Protein AF-A0A7V6LGY8-F1 (afdb_monomer)

Foldseek 3Di:
DDADADDADPDADEDEDFAEEDEYEFAHEYEYAFEYQYEYEYAAHYEYEFFFAQDDDADDPQWPAWWFQQAPQQFDWDADLNFTFGAWGHGHPDHLVRADFFGKTWGWADLATWTFDFQAFARADTGTKTWQDDDPRDQFDQFHGHKTWIFGAHPVGSVCRNVGDFDKDWFQKKKWKKQQLQAKEEQWAQDQPHNFQQDDDDRHHQQAQRGDRHDPQFQVWFKDKLLHTDRSNRGGHDSGIIMIMTGGPGITITTMGTHSRPRRRDDDRIMMIGIMITGNDGDDSVSNNSVSQVCCCNRNRDHDPSHHAQQSYEYAYAEEYEYQDQSSDHHYDPRHNHAYEHEHQEDEWEAEQVDPQRTPDAEDAAAHEYEYDLEHEYEYEYPDEDDFDKHFRYFHAYPCQNRHYDYHYHPHDPQKDWDWDDDRGHIIIGIDDRDDDDDDD

Solvent-accessible surface area (backbone atoms only — not comparable to full-atom values): 22679 Å² total; per-residue (Å²): 120,61,81,60,83,39,66,91,49,101,59,56,41,80,46,79,43,67,34,64,77,57,53,38,57,32,66,20,26,34,30,47,29,20,24,36,37,30,43,35,37,27,34,68,84,6,32,42,37,48,27,46,61,83,78,79,89,74,82,66,82,51,53,72,42,42,34,37,61,69,43,82,67,25,61,42,68,49,78,54,93,93,38,44,28,36,42,35,40,36,34,68,93,42,36,86,90,69,64,47,71,69,40,68,32,32,35,25,53,81,92,16,36,26,28,64,40,79,44,61,45,78,36,12,59,72,40,37,29,42,29,37,45,74,58,95,84,58,80,60,48,82,76,36,14,18,29,35,30,28,30,52,40,37,90,77,36,78,79,46,42,77,83,46,69,78,41,67,43,65,31,14,22,41,38,34,31,35,35,24,64,38,20,23,41,44,51,53,18,29,44,84,91,38,28,55,40,44,10,57,64,64,95,38,57,14,67,38,29,31,42,35,77,33,29,71,36,50,74,69,23,54,31,26,51,70,87,36,83,50,61,36,71,70,38,37,50,87,42,43,55,42,35,44,35,39,37,37,73,44,80,36,46,44,15,31,37,56,39,53,74,62,17,58,78,65,72,80,42,35,52,30,34,46,39,38,39,34,18,54,37,79,68,52,72,68,58,50,47,55,50,43,41,49,48,30,28,64,56,33,16,47,40,49,93,78,18,14,46,32,59,64,14,38,36,34,40,44,16,36,38,35,25,52,45,76,86,32,41,43,40,74,39,93,78,42,68,27,38,38,35,37,68,42,48,64,46,76,37,46,33,34,65,90,44,99,58,32,52,74,61,58,43,78,39,88,78,38,34,37,33,60,40,69,49,34,40,38,38,40,39,30,78,45,73,73,67,65,46,77,43,70,47,32,34,12,30,44,70,50,84,76,46,43,78,44,85,45,77,42,62,74,50,93,68,59,48,76,46,81,47,80,48,68,64,21,33,30,43,37,34,46,71,68,70,85,86,80,84,81,132

Sequence (441 aa):
QYQGVAAVTEHPAKAFLYGSTGNVEIDGHIQLSGTYSGAITVNAGGTLVVTPTYAPVIPAEGRVGWFDPDYPDTFRTATEDNAATIYGFWPRGSTEATMEVGDVFFYGVTSRRPFMHLGARGFGRTRTWIDFDHPAAHVPSGDDGNTLRFKVWPAGGIGDAYGGADVQKDVRTVVFVSDSFRGGGDPLRKAVMDGGDFGDRGKVSHTVSIWKNASGAVTKGTTRLNGRVVDGTVTGYTGAPEVLSLVTTNQVKLGLLGNFFNSQQTSGYGEMLGEILMYSTELTAAQVKTIEDYLLFKWVGIAPTGYGDFTDATVSGAGDVKAAAWDDLPQIAPTFTGRVFLTGDSLAFAFDPALETPVTNPIGAAGLAISLPDAVTVTVAFASKPNAGSYKLIDGTLVNANTLFTLSTTGMADGSTAKLRAAANGVWLDIIPSGTLILVQ

Secondary structure (DSSP, 8-state):
-B-------SSPEEEEEEESS-EEEESSEEEEEEEE-SEEEE-TT-EEEEPPP-------TTEEEEE-TTSTT-EEEEEETTEEEEEEEPPTT--GGG--TT-EEEEEBTTB--EEEEEE-TTSPEEEEEE-SPPTT----TT---EEEEEEPPTTGGGGGGTSPP--EEEEEEEEEEE-TT--S--EESBTTB-TTT----S--TTSBS-SS--HHHHTSEEEETTEEE-TTT-B--SSEEEEEEEEEEEEEE-EEE-TTTTSSS-----EEEEEEEESS---HHHHHHHHHHHIIIII--PPTT-EE-TT-EEEESSEEEESSGGGSPEEPTT--SEEEE--SEEEEEE-TTSSSSBSS-EEEEEEEEE--SEEEEEEEESSPPPSEEEEEEEEEES-TTPEEEEEEESPPTT-EEEEEEETTEEEEEEEP--------

pLDDT: mean 85.98, std 13.3, range [32.09, 98.62]

Radius of gyration: 26.41 Å; Cα contacts (8 Å, |Δi|>4): 1236; chains: 1; bounding box: 55×59×91 Å

Mean predicted aligned error: 8.44 Å

Nearest PDB structures (foldseek):
  3opz-assembly1_A  TM=4.246E-01  e=3.425E-03  Trypanosoma cruzi
  1wcs-assembly1_A  TM=3.764E-01  e=3.486E-02  Trypanosoma rangeli
  1n1y-assembly1_A  TM=3.585E-01  e=5.906E-02  Trypanosoma rangeli
  1z0h-assembly2_B  TM=3.176E-01  e=1.695E-01  Clostridium botulinum
  7z5s-assembly2_BBB  TM=2.770E-01  e=4.380E-01  Clostridium botulinum

Structure (mmCIF, N/CA/C/O backbone):
data_AF-A0A7V6LGY8-F1
#
_entry.id   AF-A0A7V6LGY8-F1
#
loop_
_atom_site.group_PDB
_atom_site.id
_atom_site.type_symbol
_atom_site.label_atom_id
_atom_site.label_alt_id
_atom_site.label_comp_id
_atom_site.label_asym_id
_atom_site.label_entity_id
_atom_site.label_seq_id
_atom_site.pdbx_PDB_ins_code
_atom_site.Cartn_x
_atom_site.Cartn_y
_atom_site.Cartn_z
_atom_site.occupancy
_atom_site.B_iso_or_equiv
_atom_site.auth_seq_id
_atom_site.auth_comp_id
_atom_site.auth_asym_id
_atom_site.auth_atom_id
_atom_site.pdbx_PDB_model_num
ATOM 1 N N . GLN A 1 1 ? -22.876 -14.448 -4.365 1.00 35.22 1 GLN A N 1
ATOM 2 C CA . GLN A 1 1 ? -23.086 -14.765 -2.939 1.00 35.22 1 GLN A CA 1
ATOM 3 C C . GLN A 1 1 ? -22.144 -15.896 -2.583 1.00 35.22 1 GLN A C 1
ATOM 5 O O . GLN A 1 1 ? -22.270 -16.967 -3.162 1.00 35.22 1 GLN A O 1
ATOM 10 N N . TYR A 1 2 ? -21.164 -15.649 -1.716 1.00 35.25 2 TYR A N 1
ATOM 11 C CA . TYR A 1 2 ? -20.393 -16.733 -1.112 1.00 35.25 2 TYR A CA 1
ATOM 12 C C . TYR A 1 2 ? -21.155 -17.161 0.146 1.00 35.25 2 TYR A C 1
ATOM 14 O O . TYR A 1 2 ? -21.220 -16.398 1.104 1.00 35.25 2 TYR A O 1
ATOM 22 N N . GLN A 1 3 ? -21.798 -18.329 0.115 1.00 32.09 3 GLN A N 1
ATOM 23 C CA . GLN A 1 3 ? -22.424 -18.934 1.294 1.00 32.09 3 GLN A CA 1
ATOM 24 C C . GLN A 1 3 ? -21.415 -19.895 1.923 1.00 32.09 3 GLN A C 1
ATOM 26 O O . GLN A 1 3 ? -21.353 -21.074 1.582 1.00 32.09 3 GLN A O 1
ATOM 31 N N . GLY A 1 4 ? -20.554 -19.364 2.787 1.00 39.44 4 GLY A N 1
ATOM 32 C CA . GLY A 1 4 ? -19.624 -20.170 3.567 1.00 39.44 4 GLY A CA 1
ATOM 33 C C . GLY A 1 4 ? -20.272 -20.587 4.879 1.00 39.44 4 GLY A C 1
ATOM 34 O O . GLY A 1 4 ? -20.185 -19.851 5.855 1.00 39.44 4 GLY A O 1
ATOM 35 N N . VAL A 1 5 ? -20.902 -21.762 4.928 1.00 36.09 5 VAL A N 1
ATOM 36 C CA . VAL A 1 5 ? -21.357 -22.343 6.200 1.00 36.09 5 VAL A CA 1
ATOM 37 C C . VAL A 1 5 ? -20.131 -22.911 6.917 1.00 36.09 5 VAL A C 1
ATOM 39 O O . VAL A 1 5 ? -19.691 -24.025 6.638 1.00 36.09 5 VAL A O 1
ATOM 42 N N . ALA A 1 6 ? -19.531 -22.123 7.808 1.00 43.44 6 ALA A N 1
ATOM 43 C CA . ALA A 1 6 ? -18.518 -22.628 8.725 1.00 43.44 6 ALA A CA 1
ATOM 44 C C . ALA A 1 6 ? -19.202 -23.439 9.832 1.00 43.44 6 ALA A C 1
ATOM 46 O O . ALA A 1 6 ? -20.138 -22.962 10.472 1.00 43.44 6 ALA A O 1
ATOM 47 N N . ALA A 1 7 ? -18.738 -24.671 10.044 1.00 36.22 7 ALA A N 1
ATOM 48 C CA . ALA A 1 7 ? -19.200 -25.526 11.130 1.00 36.22 7 ALA A CA 1
ATOM 49 C C . ALA A 1 7 ? -19.061 -24.819 12.491 1.00 36.22 7 ALA A C 1
ATOM 51 O O . ALA A 1 7 ? -18.116 -24.063 12.720 1.00 36.22 7 ALA A O 1
ATOM 52 N N . VAL A 1 8 ? -19.997 -25.091 13.402 1.00 43.84 8 VAL A N 1
ATOM 53 C CA . VAL A 1 8 ? -19.970 -24.607 14.789 1.00 43.84 8 VAL A CA 1
ATOM 54 C C . VAL A 1 8 ? -18.855 -25.346 15.541 1.00 43.84 8 VAL A C 1
ATOM 56 O O . VAL A 1 8 ? -19.084 -26.387 16.151 1.00 43.84 8 VAL A O 1
ATOM 59 N N . THR A 1 9 ? -17.618 -24.864 15.430 1.00 47.19 9 THR A N 1
ATOM 60 C CA . THR A 1 9 ? -16.441 -25.378 16.150 1.00 47.19 9 THR A CA 1
ATOM 61 C C . THR A 1 9 ? -15.903 -24.330 17.126 1.00 47.19 9 THR A C 1
ATOM 63 O O . THR A 1 9 ? -16.046 -23.137 16.876 1.00 47.19 9 THR A O 1
ATOM 66 N N . GLU A 1 10 ? -15.244 -24.751 18.217 1.00 48.16 10 GLU A N 1
ATOM 67 C CA . GLU A 1 10 ? -14.626 -23.834 19.205 1.00 48.16 10 GLU A CA 1
ATOM 68 C C . GLU A 1 10 ? -13.572 -22.893 18.594 1.00 48.16 10 GLU A C 1
ATOM 70 O O . GLU A 1 10 ? -13.326 -21.802 19.109 1.00 48.16 10 GLU A O 1
ATOM 75 N N . HIS A 1 11 ? -12.952 -23.299 17.483 1.00 53.97 11 HIS A N 1
ATOM 76 C CA . HIS A 1 11 ? -12.014 -22.477 16.727 1.00 53.97 11 HIS A CA 1
ATOM 77 C C . HIS A 1 11 ? -12.675 -21.928 15.460 1.00 53.97 11 HIS A C 1
ATOM 79 O O . HIS A 1 11 ? -13.377 -22.681 14.778 1.00 53.97 11 HIS A O 1
ATOM 85 N N . PRO A 1 12 ? -12.435 -20.650 15.109 1.00 58.81 12 PRO A N 1
ATOM 86 C CA . PRO A 1 12 ? -13.003 -20.072 13.904 1.00 58.81 12 PRO A CA 1
ATOM 87 C C . PRO A 1 12 ? -12.443 -20.764 12.656 1.00 58.81 12 PRO A C 1
ATOM 89 O O . PRO A 1 12 ? -11.231 -20.967 12.529 1.00 58.81 12 PRO A O 1
ATOM 92 N N . ALA A 1 13 ? -13.322 -21.095 11.711 1.00 69.19 13 ALA A N 1
ATOM 93 C CA . ALA A 1 13 ? -12.904 -21.525 10.385 1.00 69.19 13 ALA A CA 1
ATOM 94 C C . ALA A 1 13 ? -12.207 -20.359 9.670 1.00 69.19 13 ALA A C 1
ATOM 96 O O . ALA A 1 13 ? -12.644 -19.211 9.759 1.00 69.19 13 ALA A O 1
ATOM 97 N N . LYS A 1 14 ? -11.119 -20.642 8.950 1.00 67.75 14 LYS A N 1
ATOM 98 C CA . LYS A 1 14 ? -10.406 -19.623 8.171 1.00 67.75 14 LYS A CA 1
ATOM 99 C C . LYS A 1 14 ? -11.017 -19.519 6.781 1.00 67.75 14 LYS A C 1
ATOM 101 O O . LYS A 1 14 ? -11.112 -20.527 6.082 1.00 67.75 14 LYS A O 1
ATOM 106 N N . ALA A 1 15 ? -11.384 -18.309 6.377 1.00 68.38 15 ALA A N 1
ATOM 107 C CA . ALA A 1 15 ? -11.858 -18.015 5.033 1.00 68.38 15 ALA A CA 1
ATOM 108 C C . ALA A 1 15 ? -11.087 -16.828 4.448 1.00 68.38 15 ALA A C 1
ATOM 110 O O . ALA A 1 15 ? -10.777 -15.865 5.147 1.00 68.38 15 ALA A O 1
ATOM 111 N N . PHE A 1 16 ? -10.794 -16.904 3.152 1.00 69.06 16 PHE A N 1
ATOM 112 C CA . PHE A 1 16 ? -10.167 -15.820 2.405 1.00 69.06 16 PHE A CA 1
ATOM 113 C C . PHE A 1 16 ? -11.242 -15.114 1.588 1.00 69.06 16 PHE A C 1
ATOM 115 O O . PHE A 1 16 ? -11.963 -15.768 0.830 1.00 69.06 16 PHE A O 1
ATOM 122 N N . LEU A 1 17 ? -11.351 -13.796 1.743 1.00 73.31 17 LEU A N 1
ATOM 123 C CA . LEU A 1 17 ? -12.231 -12.970 0.927 1.00 73.31 17 LEU A CA 1
ATOM 124 C C . LEU A 1 17 ? -11.410 -11.991 0.101 1.00 73.31 17 LEU A C 1
ATOM 126 O O . LEU A 1 17 ? -10.453 -11.380 0.574 1.00 73.31 17 LEU A O 1
ATOM 130 N N . TYR A 1 18 ? -11.831 -11.860 -1.149 1.00 69.56 18 TYR A N 1
ATOM 131 C CA . TYR A 1 18 ? -11.181 -11.063 -2.169 1.00 69.56 18 TYR A CA 1
ATOM 132 C C . TYR A 1 18 ? -12.246 -10.323 -2.979 1.00 69.56 18 TYR A C 1
ATOM 134 O O . TYR A 1 18 ? -13.312 -10.879 -3.257 1.00 69.56 18 TYR A O 1
ATOM 142 N N . GLY A 1 19 ? -11.937 -9.099 -3.405 1.00 66.31 19 GLY A N 1
ATOM 143 C CA . GLY A 1 19 ? -12.783 -8.306 -4.297 1.00 66.31 19 GLY A CA 1
ATOM 144 C C . GLY A 1 19 ? -13.662 -7.266 -3.598 1.00 66.31 19 GLY A C 1
ATOM 145 O O . GLY A 1 19 ? -13.639 -7.103 -2.378 1.00 66.31 19 GLY A O 1
ATOM 146 N N . SER A 1 20 ? -14.416 -6.517 -4.408 1.00 62.59 20 SER A N 1
ATOM 147 C CA . SER A 1 20 ? -14.975 -5.223 -4.000 1.00 62.59 20 SER A CA 1
ATOM 148 C C . SER A 1 20 ? -16.503 -5.122 -3.953 1.00 62.59 20 SER A C 1
ATOM 150 O O . SER A 1 20 ? -17.032 -4.087 -3.557 1.00 62.59 20 SER A O 1
ATOM 152 N N . THR A 1 21 ? -17.238 -6.166 -4.351 1.00 67.50 21 THR A N 1
ATOM 153 C CA . THR A 1 21 ? -18.710 -6.149 -4.361 1.00 67.50 21 THR A CA 1
ATOM 154 C C . THR A 1 21 ? -19.274 -7.502 -3.935 1.00 67.50 21 THR A C 1
ATOM 156 O O . THR A 1 21 ? -18.824 -8.552 -4.391 1.00 67.50 21 THR A O 1
ATOM 159 N N . GLY A 1 22 ? -20.255 -7.497 -3.030 1.00 75.38 22 GLY A N 1
ATOM 160 C CA . GLY A 1 22 ? -20.907 -8.719 -2.571 1.00 75.38 22 GLY A CA 1
ATOM 161 C C . GLY A 1 22 ? -21.540 -8.601 -1.190 1.00 75.38 22 GLY A C 1
ATOM 162 O O . GLY A 1 22 ? -21.343 -7.618 -0.477 1.00 75.38 22 GLY A O 1
ATOM 163 N N . ASN A 1 23 ? -22.278 -9.655 -0.839 1.00 84.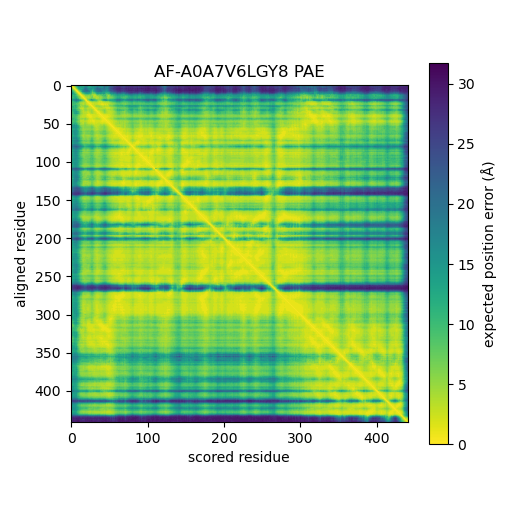00 23 ASN A N 1
ATOM 164 C CA . ASN A 1 23 ? -22.800 -9.897 0.500 1.00 84.00 23 ASN A CA 1
ATOM 165 C C . ASN A 1 23 ? -22.244 -11.238 0.989 1.00 84.00 23 ASN A C 1
ATOM 167 O O . ASN A 1 23 ? -22.305 -12.236 0.255 1.00 84.00 23 ASN A O 1
ATOM 171 N N . VAL A 1 24 ? -21.724 -11.244 2.213 1.00 85.31 24 VAL A N 1
ATOM 172 C CA . VAL A 1 24 ? -21.283 -12.440 2.937 1.00 85.31 24 VAL A CA 1
ATOM 173 C C . VAL A 1 24 ? -22.146 -12.587 4.179 1.00 85.31 24 VAL A C 1
ATOM 175 O O . VAL A 1 24 ? -22.262 -11.650 4.962 1.00 85.31 24 VAL A O 1
ATOM 178 N N . GLU A 1 25 ? -22.738 -13.761 4.360 1.00 85.94 25 GLU A N 1
ATOM 179 C CA . GLU A 1 25 ? -23.515 -14.106 5.552 1.00 85.94 25 GLU A CA 1
ATOM 180 C C . GLU A 1 25 ? -22.721 -15.102 6.400 1.00 85.94 25 GLU A C 1
ATOM 182 O O . GLU A 1 25 ? -22.137 -16.052 5.872 1.00 85.94 25 GLU A O 1
ATOM 187 N N . ILE A 1 26 ? -22.664 -14.850 7.708 1.00 85.75 26 ILE A N 1
ATOM 188 C CA . ILE A 1 26 ? -21.898 -15.630 8.680 1.00 85.75 26 ILE A CA 1
ATOM 189 C C . ILE A 1 26 ? -22.854 -16.159 9.749 1.00 85.75 26 ILE A C 1
ATOM 191 O O . ILE A 1 26 ? -23.327 -15.398 10.593 1.00 85.75 26 ILE A O 1
ATOM 195 N N . ASP A 1 27 ? -23.082 -17.473 9.734 1.00 81.19 27 ASP A N 1
ATOM 196 C CA . ASP A 1 27 ? -23.855 -18.196 10.759 1.00 81.19 27 ASP A CA 1
ATOM 197 C C . ASP A 1 27 ? -22.969 -18.856 11.831 1.00 81.19 27 ASP A C 1
ATOM 199 O O . ASP A 1 27 ? -23.435 -19.169 12.923 1.00 81.19 27 ASP A O 1
ATOM 203 N N . GLY A 1 28 ? -21.689 -19.086 11.519 1.00 82.12 28 GLY A N 1
ATOM 204 C CA . GLY A 1 28 ? -20.722 -19.760 12.391 1.00 82.12 28 GLY A CA 1
ATOM 205 C C . GLY A 1 28 ? -19.630 -18.831 12.924 1.00 82.12 28 GLY A C 1
ATOM 206 O O . GLY A 1 28 ? -19.764 -17.608 12.929 1.00 82.12 28 GLY A O 1
ATOM 207 N N . HIS A 1 29 ? -18.510 -19.415 13.350 1.00 83.56 29 HIS A N 1
ATOM 208 C CA . HIS A 1 29 ? -17.324 -18.667 13.774 1.00 83.56 29 HIS A CA 1
ATOM 209 C C . HIS A 1 29 ? -16.304 -18.635 12.630 1.00 83.56 29 HIS A C 1
ATOM 211 O O . HIS A 1 29 ? -15.796 -19.680 12.221 1.00 83.56 29 HIS A O 1
ATOM 217 N N . ILE A 1 30 ? -16.003 -17.447 12.102 1.00 83.12 30 ILE A N 1
ATOM 218 C CA . ILE A 1 30 ? -15.134 -17.266 10.932 1.00 83.12 30 ILE A CA 1
ATOM 219 C C . ILE A 1 30 ? -14.044 -16.243 11.230 1.00 83.12 30 ILE A C 1
ATOM 221 O O . ILE A 1 30 ? -14.317 -15.173 11.763 1.00 83.12 30 ILE A O 1
ATOM 225 N N . GLN A 1 31 ? -12.814 -16.558 10.831 1.00 82.94 31 GLN A N 1
ATOM 226 C CA . GLN A 1 31 ? -11.721 -15.601 10.724 1.00 82.94 31 GLN A CA 1
ATOM 227 C C . GLN A 1 31 ? -11.506 -15.257 9.251 1.00 82.94 31 GLN A C 1
ATOM 229 O O . GLN A 1 31 ? -11.242 -16.155 8.445 1.00 82.94 31 GLN A O 1
ATOM 234 N N . LEU A 1 32 ? -11.614 -13.973 8.913 1.00 76.88 32 LEU A N 1
ATOM 235 C CA . LEU A 1 32 ? -11.392 -13.487 7.553 1.00 76.88 32 LEU A CA 1
ATOM 236 C C . LEU A 1 32 ? -9.955 -12.997 7.366 1.00 76.88 32 LEU A C 1
ATOM 238 O O . LEU A 1 32 ? -9.386 -12.387 8.266 1.00 76.88 32 LEU A O 1
ATOM 242 N N . SER A 1 33 ? -9.400 -13.228 6.179 1.00 73.50 33 SER A N 1
ATOM 243 C CA . SER A 1 33 ? -8.158 -12.624 5.678 1.00 73.50 33 SER A CA 1
ATOM 244 C C . SER A 1 33 ? -8.328 -12.176 4.218 1.00 73.50 33 SER A C 1
ATOM 246 O O . SER A 1 33 ? -9.289 -12.572 3.552 1.00 73.50 33 SER A O 1
ATOM 248 N N . GLY A 1 34 ? -7.398 -11.361 3.710 1.00 77.62 34 GLY A N 1
ATOM 249 C CA . GLY A 1 34 ? -7.482 -10.764 2.366 1.00 77.62 34 GLY A CA 1
ATOM 250 C C . GLY A 1 34 ? -8.004 -9.325 2.388 1.00 77.62 34 GLY A C 1
ATOM 251 O O . GLY A 1 34 ? -7.881 -8.646 3.402 1.00 77.62 34 GLY A O 1
ATOM 252 N N . THR A 1 35 ? -8.548 -8.846 1.270 1.00 80.06 35 THR A N 1
ATOM 253 C CA . THR A 1 35 ? -9.102 -7.487 1.139 1.00 80.06 35 THR A CA 1
ATOM 254 C C . THR A 1 35 ? -10.543 -7.547 0.647 1.00 80.06 35 THR A C 1
ATOM 256 O O . THR A 1 35 ? -10.797 -8.139 -0.406 1.00 80.06 35 THR A O 1
ATOM 259 N N . TYR A 1 36 ? -11.472 -6.902 1.357 1.00 83.31 36 TYR A N 1
ATOM 260 C CA . TYR A 1 36 ? -12.895 -6.889 0.997 1.00 83.31 36 TYR A CA 1
ATOM 261 C C . TYR A 1 36 ? -13.550 -5.529 1.282 1.00 83.31 36 TYR A C 1
ATOM 263 O O . TYR A 1 36 ? -13.207 -4.884 2.269 1.00 83.31 36 TYR A O 1
ATOM 271 N N . SER A 1 37 ? -14.485 -5.099 0.427 1.00 83.81 37 SER A N 1
ATOM 272 C CA . SER A 1 37 ? -15.211 -3.816 0.560 1.00 83.81 37 SER A CA 1
ATOM 273 C C . SER A 1 37 ? -16.736 -3.940 0.398 1.00 83.81 37 SER A C 1
ATOM 275 O O . SER A 1 37 ? -17.402 -3.012 -0.055 1.00 83.81 37 SER A O 1
ATOM 277 N N . GLY A 1 38 ? -17.299 -5.120 0.679 1.00 86.81 38 GLY A N 1
ATOM 278 C CA . GLY A 1 38 ? -18.739 -5.385 0.566 1.00 86.81 38 GLY A CA 1
ATOM 279 C C . GLY A 1 38 ? -19.468 -5.445 1.911 1.00 86.81 38 GLY A C 1
ATOM 280 O O . GLY A 1 38 ? -18.916 -5.127 2.966 1.00 86.81 38 GLY A O 1
ATOM 281 N N . ALA A 1 39 ? -20.720 -5.906 1.880 1.00 90.88 39 ALA A N 1
ATOM 282 C CA . ALA A 1 39 ? -21.506 -6.117 3.090 1.00 90.88 39 ALA A CA 1
ATOM 283 C C . ALA A 1 39 ? -21.176 -7.472 3.732 1.00 90.88 39 ALA A C 1
ATOM 285 O O . ALA A 1 39 ? -21.013 -8.486 3.039 1.00 90.88 39 ALA A O 1
ATOM 286 N N . ILE A 1 40 ? -21.109 -7.484 5.060 1.00 92.50 40 ILE A N 1
ATOM 287 C CA . ILE A 1 40 ? -20.969 -8.678 5.888 1.00 92.50 40 ILE A CA 1
ATOM 288 C C . ILE A 1 40 ? -22.120 -8.679 6.896 1.00 92.50 40 ILE A C 1
ATOM 290 O O . ILE A 1 40 ? -22.297 -7.732 7.659 1.00 92.50 40 ILE A O 1
ATOM 294 N N . THR A 1 41 ? -22.915 -9.740 6.922 1.00 94.31 41 THR A N 1
ATOM 295 C CA . THR A 1 41 ? -23.971 -9.929 7.917 1.00 94.31 41 THR A CA 1
ATOM 296 C C . THR A 1 41 ? -23.560 -11.053 8.852 1.00 94.31 41 THR A C 1
ATOM 298 O O . THR A 1 41 ? -23.395 -12.193 8.422 1.00 94.31 41 THR A O 1
ATOM 301 N N . VAL A 1 42 ? -23.380 -10.731 10.133 1.00 94.25 42 VAL A N 1
ATOM 302 C CA . VAL A 1 42 ? -23.098 -11.719 11.178 1.00 94.25 42 VAL A CA 1
ATOM 303 C C . VAL A 1 42 ? -24.405 -12.030 11.895 1.00 94.25 42 VAL A C 1
ATOM 305 O O . VAL A 1 42 ? -24.954 -11.195 12.622 1.00 94.25 42 VAL A O 1
ATOM 308 N N . ASN A 1 43 ? -24.935 -13.225 11.660 1.00 92.75 43 ASN A N 1
ATOM 309 C CA . ASN A 1 43 ? -26.197 -13.657 12.245 1.00 92.75 43 ASN A CA 1
ATOM 310 C C . ASN A 1 43 ? -26.034 -13.959 13.741 1.00 92.75 43 ASN A C 1
ATOM 312 O O . ASN A 1 43 ? -24.925 -14.134 14.248 1.00 92.75 43 ASN A O 1
ATOM 316 N N . ALA A 1 44 ? -27.150 -13.977 14.472 1.00 93.12 44 ALA A N 1
ATOM 317 C CA . ALA A 1 44 ? -27.138 -14.238 15.909 1.00 93.12 44 ALA A CA 1
ATOM 318 C C . ALA A 1 44 ? -26.456 -15.585 16.219 1.00 93.12 44 ALA A C 1
ATOM 320 O O . ALA A 1 44 ? -26.776 -16.600 15.606 1.00 93.12 44 ALA A O 1
ATOM 321 N N . GLY A 1 45 ? -25.520 -15.588 17.174 1.00 88.25 45 GLY A N 1
ATOM 322 C CA . GLY A 1 45 ? -24.692 -16.756 17.509 1.00 88.25 45 GLY A CA 1
ATOM 323 C C . GLY A 1 45 ? -23.429 -16.918 16.650 1.00 88.25 45 GLY A C 1
ATOM 324 O O . GLY A 1 45 ? -22.519 -17.638 17.056 1.00 88.25 45 GLY A O 1
ATOM 325 N N . GLY A 1 46 ? -23.331 -16.208 15.523 1.00 90.06 46 GLY A N 1
ATOM 326 C CA . GLY A 1 46 ? -22.129 -16.149 14.699 1.00 90.06 46 GLY A CA 1
ATOM 327 C C . GLY A 1 46 ? -21.041 -15.254 15.298 1.00 90.06 46 GLY A C 1
ATOM 328 O O . GLY A 1 46 ? -21.291 -14.395 16.149 1.00 90.06 46 GLY A O 1
ATOM 329 N N . THR A 1 47 ? -19.804 -15.440 14.840 1.00 92.88 47 THR A N 1
ATOM 330 C CA . THR A 1 47 ? -18.676 -14.570 15.196 1.00 92.88 47 THR A CA 1
ATOM 331 C C . THR A 1 47 ? -17.794 -14.298 13.990 1.00 92.88 47 THR A C 1
ATOM 333 O O . THR A 1 47 ? -17.295 -15.233 13.366 1.00 92.88 47 THR A O 1
ATOM 336 N N . LEU A 1 48 ? -17.526 -13.023 13.728 1.00 93.06 48 LEU A N 1
ATOM 337 C CA . LEU A 1 48 ? -16.490 -12.572 12.812 1.00 93.06 48 LEU A CA 1
ATOM 338 C C . LEU A 1 48 ? -15.221 -12.212 13.592 1.00 93.06 48 LEU A C 1
ATOM 340 O O . LEU A 1 48 ? -15.244 -11.314 14.426 1.00 93.06 48 LEU A O 1
ATOM 344 N N . VAL A 1 49 ? -14.104 -12.874 13.303 1.00 92.25 49 VAL A N 1
ATOM 345 C CA . VAL A 1 49 ? -12.769 -12.500 13.783 1.00 92.25 49 VAL A CA 1
ATOM 346 C C . VAL A 1 49 ? -12.031 -11.770 12.666 1.00 92.25 49 VAL A C 1
ATOM 348 O O . VAL A 1 49 ? -11.755 -12.339 11.608 1.00 92.25 49 VAL A O 1
ATOM 351 N N . VAL A 1 50 ? -11.713 -10.507 12.917 1.00 91.06 50 VAL A N 1
ATOM 352 C CA . VAL A 1 50 ? -11.036 -9.606 11.992 1.00 91.06 50 VAL A CA 1
ATOM 353 C C . VAL A 1 50 ? -9.533 -9.684 12.231 1.00 91.06 50 VAL A C 1
ATOM 355 O O . VAL A 1 50 ? -9.056 -9.537 13.357 1.00 91.06 50 VAL A O 1
ATOM 358 N N . THR A 1 51 ? -8.778 -9.966 11.173 1.00 90.50 51 THR A N 1
ATOM 359 C CA . THR A 1 51 ? -7.314 -9.888 11.205 1.00 90.50 51 THR A CA 1
ATOM 360 C C . THR A 1 51 ? -6.844 -8.441 11.101 1.00 90.50 51 THR A C 1
ATOM 362 O O . THR A 1 51 ? -7.476 -7.679 10.372 1.00 90.50 51 THR A O 1
ATOM 365 N N . PRO A 1 52 ? -5.715 -8.085 11.733 1.00 90.44 52 PRO A N 1
ATOM 366 C CA . PRO A 1 52 ? -5.185 -6.734 11.665 1.00 90.44 52 PRO A CA 1
ATOM 367 C C . PRO A 1 52 ? -4.774 -6.320 10.251 1.00 90.44 52 PRO A C 1
ATOM 369 O O . PRO A 1 52 ? -4.381 -7.160 9.427 1.00 90.44 52 PRO A O 1
ATOM 372 N N . THR A 1 53 ? -4.789 -5.010 10.011 1.00 87.00 53 THR A N 1
ATOM 373 C CA . THR A 1 53 ? -4.301 -4.428 8.756 1.00 87.00 53 THR A CA 1
ATOM 374 C C . THR A 1 53 ? -2.789 -4.588 8.630 1.00 87.00 53 THR A C 1
ATOM 376 O O . THR A 1 53 ? -2.025 -4.311 9.556 1.00 87.00 53 THR A O 1
ATOM 379 N N . TYR A 1 54 ? -2.319 -5.042 7.464 1.00 89.44 54 TYR A N 1
ATOM 380 C CA . TYR A 1 54 ? -0.885 -5.152 7.204 1.00 89.44 54 TYR A CA 1
ATOM 381 C C . TYR A 1 54 ? -0.284 -3.780 6.868 1.00 89.44 54 TYR A C 1
ATOM 383 O O . TYR A 1 54 ? -0.408 -3.295 5.744 1.00 89.44 54 TYR A O 1
ATOM 391 N N . ALA A 1 55 ? 0.394 -3.169 7.841 1.00 87.19 55 ALA A N 1
ATOM 392 C CA . ALA A 1 55 ? 1.058 -1.871 7.705 1.00 87.19 55 ALA A CA 1
ATOM 393 C C . ALA A 1 55 ? 2.557 -1.965 8.065 1.00 87.19 55 ALA A C 1
ATOM 395 O O . ALA A 1 55 ? 2.974 -1.528 9.140 1.00 87.19 55 ALA A O 1
ATOM 396 N N . PRO A 1 56 ? 3.395 -2.581 7.212 1.00 93.62 56 PRO A N 1
ATOM 397 C CA . PRO A 1 56 ? 4.810 -2.744 7.511 1.00 93.62 56 PRO A CA 1
ATOM 398 C C . PRO A 1 56 ? 5.593 -1.434 7.382 1.00 93.62 56 PRO A C 1
ATOM 400 O O . PRO A 1 56 ? 5.282 -0.564 6.566 1.00 93.62 56 PRO A O 1
ATOM 403 N N . VAL A 1 57 ? 6.703 -1.343 8.117 1.00 94.44 57 VAL A N 1
ATOM 404 C CA . VAL A 1 57 ? 7.704 -0.293 7.902 1.00 94.44 57 VAL A CA 1
ATOM 405 C C . VAL A 1 57 ? 8.548 -0.650 6.681 1.00 94.44 57 VAL A C 1
ATOM 407 O O . VAL A 1 57 ? 9.310 -1.618 6.691 1.00 94.44 57 VAL A O 1
ATOM 410 N N . ILE A 1 58 ? 8.428 0.156 5.627 1.00 96.38 58 ILE A N 1
ATOM 411 C CA . ILE A 1 58 ? 9.212 -0.004 4.401 1.00 96.38 58 ILE A CA 1
ATOM 412 C C . ILE A 1 58 ? 10.620 0.588 4.596 1.00 96.38 58 ILE A C 1
ATOM 414 O O . ILE A 1 58 ? 10.727 1.765 4.963 1.00 96.38 58 ILE A O 1
ATOM 418 N N . PRO A 1 59 ? 11.705 -0.172 4.323 1.00 96.12 59 PRO A N 1
ATOM 419 C CA . PRO A 1 59 ? 13.079 0.285 4.532 1.00 96.12 59 PRO A CA 1
ATOM 420 C C . PRO A 1 59 ? 13.374 1.621 3.847 1.00 96.12 59 PRO A C 1
ATOM 422 O O . PRO A 1 59 ? 13.049 1.806 2.673 1.00 96.12 59 PRO A O 1
ATOM 425 N N . ALA A 1 60 ? 14.005 2.546 4.576 1.00 95.75 60 ALA A N 1
ATOM 426 C CA . ALA A 1 60 ? 14.386 3.862 4.060 1.00 95.75 60 ALA A CA 1
ATOM 427 C C . ALA A 1 60 ? 15.847 3.971 3.639 1.00 95.75 60 ALA A C 1
ATOM 429 O O . ALA A 1 60 ? 16.158 4.714 2.710 1.00 95.75 60 ALA A O 1
ATOM 430 N N . GLU A 1 61 ? 16.726 3.227 4.300 1.00 95.88 61 GLU A N 1
ATOM 431 C CA . GLU A 1 61 ? 18.151 3.245 4.013 1.00 95.88 61 GLU A CA 1
ATOM 432 C C . GLU A 1 61 ? 18.438 2.767 2.584 1.00 95.88 61 GLU A C 1
ATOM 434 O O . GLU A 1 61 ? 17.898 1.758 2.130 1.00 95.88 61 GLU A O 1
ATOM 439 N N . GLY A 1 62 ? 19.277 3.515 1.863 1.00 95.00 62 GLY A N 1
ATOM 440 C CA . GLY A 1 62 ? 19.673 3.191 0.491 1.00 95.00 62 GLY A CA 1
ATOM 441 C C . GLY A 1 62 ? 18.566 3.341 -0.556 1.00 95.00 62 GLY A C 1
ATOM 442 O O . GLY A 1 62 ? 18.775 2.958 -1.705 1.00 95.00 62 GLY A O 1
ATOM 443 N N . ARG A 1 63 ? 17.391 3.879 -0.203 1.00 96.25 63 ARG A N 1
ATOM 444 C CA . ARG A 1 63 ? 16.281 4.063 -1.144 1.00 96.25 63 ARG A CA 1
ATOM 445 C C . ARG A 1 63 ? 16.627 5.133 -2.181 1.00 96.25 63 ARG A C 1
ATOM 447 O O . ARG A 1 63 ? 16.914 6.272 -1.834 1.00 96.25 63 ARG A O 1
ATOM 454 N N . VAL A 1 64 ? 16.573 4.759 -3.454 1.00 94.69 64 VAL A N 1
ATOM 455 C CA . VAL A 1 64 ? 16.770 5.654 -4.609 1.00 94.69 64 VAL A CA 1
ATOM 456 C C . VAL A 1 64 ? 15.470 6.353 -4.976 1.00 94.69 64 VAL A C 1
ATOM 458 O O . VAL A 1 64 ? 15.479 7.513 -5.373 1.00 94.69 64 VAL A O 1
ATOM 461 N N . GLY A 1 65 ? 14.351 5.647 -4.846 1.00 94.00 65 GLY A N 1
ATOM 462 C CA . GLY A 1 65 ? 13.042 6.208 -5.118 1.00 94.00 65 GLY A CA 1
ATOM 463 C C . GLY A 1 65 ? 11.928 5.273 -4.688 1.00 94.00 65 GLY A C 1
ATOM 464 O O . GLY A 1 65 ? 12.069 4.049 -4.714 1.00 94.00 65 GLY A O 1
ATOM 465 N N . TRP A 1 66 ? 10.826 5.883 -4.277 1.00 97.06 66 TRP A N 1
ATOM 466 C CA . TRP A 1 66 ? 9.571 5.218 -3.982 1.00 97.06 66 TRP A CA 1
ATOM 467 C C . TRP A 1 66 ? 8.509 5.898 -4.822 1.00 97.06 66 TRP A C 1
ATOM 469 O O . TRP A 1 66 ? 8.173 7.037 -4.550 1.00 97.06 66 TRP A O 1
ATOM 479 N N . PHE A 1 67 ? 8.030 5.235 -5.858 1.00 97.38 67 PHE A N 1
ATOM 480 C CA . PHE A 1 67 ? 7.134 5.808 -6.844 1.00 97.38 67 PHE A CA 1
ATOM 481 C C . PHE A 1 67 ? 5.808 5.067 -6.776 1.00 97.38 67 PHE A C 1
ATOM 483 O O . PHE A 1 67 ? 5.734 3.890 -7.121 1.00 97.38 67 PHE A O 1
ATOM 490 N N . ASP A 1 68 ? 4.782 5.742 -6.279 1.00 97.12 68 ASP A N 1
ATOM 491 C CA . ASP A 1 68 ? 3.485 5.149 -5.979 1.00 97.12 68 ASP A CA 1
ATOM 492 C C . ASP A 1 68 ? 2.404 5.898 -6.758 1.00 97.12 68 ASP A C 1
ATOM 494 O O . ASP A 1 68 ? 2.025 6.990 -6.343 1.00 97.12 68 ASP A O 1
ATOM 498 N N . PRO A 1 69 ? 1.917 5.345 -7.882 1.00 96.12 69 PRO A N 1
ATOM 499 C CA . PRO A 1 69 ? 0.965 6.046 -8.733 1.00 96.12 69 PRO A CA 1
ATOM 500 C C . PRO A 1 69 ? -0.411 6.236 -8.073 1.00 96.12 69 PRO A C 1
ATOM 502 O O . PRO A 1 69 ? -1.199 7.046 -8.548 1.00 96.12 69 PRO A O 1
ATOM 505 N N . ASP A 1 70 ? -0.690 5.524 -6.975 1.00 94.19 70 ASP A N 1
ATOM 506 C CA . ASP A 1 70 ? -1.916 5.646 -6.178 1.00 94.19 70 ASP A CA 1
ATOM 507 C C . ASP A 1 70 ? -1.775 6.658 -5.026 1.00 94.19 70 ASP A C 1
ATOM 509 O O . ASP A 1 70 ? -2.726 6.887 -4.278 1.00 94.19 70 ASP A O 1
ATOM 513 N N . TYR A 1 71 ? -0.586 7.249 -4.846 1.00 94.38 71 TYR A N 1
ATOM 514 C CA . TYR A 1 71 ? -0.354 8.251 -3.813 1.00 94.38 71 TYR A CA 1
ATOM 515 C C . TYR A 1 71 ? -0.909 9.621 -4.242 1.00 94.38 71 TYR A C 1
ATOM 517 O O . TYR A 1 71 ? -0.743 10.006 -5.405 1.00 94.38 71 TYR A O 1
ATOM 525 N N . PRO A 1 72 ? -1.536 10.388 -3.329 1.00 89.88 72 PRO A N 1
ATOM 526 C CA . PRO A 1 72 ? -2.069 11.707 -3.651 1.00 89.88 72 PRO A CA 1
ATOM 527 C C . PRO A 1 72 ? -1.020 12.630 -4.273 1.00 89.88 72 PRO A C 1
ATOM 529 O O . PRO A 1 72 ? 0.137 12.640 -3.850 1.00 89.88 72 PRO A O 1
ATOM 532 N N . ASP A 1 73 ? -1.446 13.398 -5.277 1.00 89.81 73 ASP A N 1
ATOM 533 C CA . ASP A 1 73 ? -0.641 14.409 -5.968 1.00 89.81 73 ASP A CA 1
ATOM 534 C C . ASP A 1 73 ? 0.703 13.898 -6.508 1.00 89.81 73 ASP A C 1
ATOM 536 O O . ASP A 1 73 ? 1.631 14.685 -6.640 1.00 89.81 73 ASP A O 1
ATOM 540 N N . THR A 1 74 ? 0.834 12.603 -6.834 1.00 93.31 74 THR A N 1
ATOM 541 C CA . THR A 1 74 ? 2.099 11.994 -7.302 1.00 93.31 74 THR A CA 1
ATOM 542 C C . THR A 1 74 ? 2.448 12.287 -8.769 1.00 93.31 74 THR A C 1
ATOM 544 O O . THR A 1 74 ? 3.576 12.027 -9.202 1.00 93.31 74 THR A O 1
ATOM 547 N N . PHE A 1 75 ? 1.483 12.787 -9.546 1.00 95.12 75 PHE A N 1
ATOM 548 C CA . PHE A 1 75 ? 1.620 13.013 -10.979 1.00 95.12 75 PHE A CA 1
ATOM 549 C C . PHE A 1 75 ? 1.395 14.467 -11.370 1.00 95.12 75 PHE A C 1
ATOM 551 O O . PHE A 1 75 ? 0.490 15.133 -10.873 1.00 95.12 75 PHE A O 1
ATOM 558 N N . ARG A 1 76 ? 2.123 14.901 -12.402 1.00 93.81 76 ARG A N 1
ATOM 559 C CA . ARG A 1 76 ? 1.662 15.954 -13.307 1.00 93.81 76 ARG A CA 1
ATOM 560 C C . ARG A 1 76 ? 1.057 15.281 -14.522 1.00 93.81 76 ARG A C 1
ATOM 562 O O . ARG A 1 76 ? 1.770 14.578 -15.241 1.00 93.81 76 ARG A O 1
ATOM 569 N N . THR A 1 77 ? -0.213 15.548 -14.791 1.00 93.06 77 THR A N 1
ATOM 570 C CA . THR A 1 77 ? -0.903 15.040 -15.981 1.00 93.06 77 THR A CA 1
ATOM 571 C C . THR A 1 77 ? -1.272 16.159 -16.951 1.00 93.06 77 THR A C 1
ATOM 573 O O . THR A 1 77 ? -1.484 17.296 -16.532 1.00 93.06 77 THR A O 1
ATOM 576 N N . ALA A 1 78 ? -1.425 15.835 -18.233 1.00 88.25 78 ALA A N 1
ATOM 577 C CA . ALA A 1 78 ? -2.232 16.634 -19.158 1.00 88.25 78 ALA A CA 1
ATOM 578 C C . ALA A 1 78 ? -3.280 15.746 -19.836 1.00 88.25 78 ALA A C 1
ATOM 580 O O . ALA A 1 78 ? -3.351 14.549 -19.574 1.00 88.25 78 ALA A O 1
ATOM 581 N N . THR A 1 79 ? -4.131 16.338 -20.671 1.00 87.06 79 THR A N 1
ATOM 582 C CA . THR A 1 79 ? -5.097 15.591 -21.483 1.00 87.06 79 THR A CA 1
ATOM 583 C C . THR A 1 79 ? -4.633 15.581 -22.933 1.00 87.06 79 THR A C 1
ATOM 585 O O . THR A 1 79 ? -4.518 16.640 -23.543 1.00 87.06 79 THR A O 1
ATOM 588 N N . GLU A 1 80 ? -4.396 14.393 -23.481 1.00 78.19 80 GLU A N 1
ATOM 589 C CA . GLU A 1 80 ? -4.085 14.169 -24.897 1.00 78.19 80 GLU A CA 1
ATOM 590 C C . GLU A 1 80 ? -5.004 13.051 -25.403 1.00 78.19 80 GLU A C 1
ATOM 592 O O . GLU A 1 80 ? -5.202 12.055 -24.711 1.00 78.19 80 GLU A O 1
ATOM 597 N N . ASP A 1 81 ? -5.647 13.245 -26.558 1.00 73.00 81 ASP A N 1
ATOM 598 C CA . ASP A 1 81 ? -6.605 12.289 -27.145 1.00 73.00 81 ASP A CA 1
ATOM 599 C C . ASP A 1 81 ? -7.695 11.791 -26.172 1.00 73.00 81 ASP A C 1
ATOM 601 O O . ASP A 1 81 ? -8.094 10.627 -26.180 1.00 73.00 81 ASP A O 1
ATOM 605 N N . ASN A 1 82 ? -8.200 12.705 -25.332 1.00 78.44 82 ASN A N 1
ATOM 606 C CA . ASN A 1 82 ? -9.179 12.449 -24.263 1.00 78.44 82 ASN A CA 1
ATOM 607 C C . ASN A 1 82 ? -8.703 11.482 -23.161 1.00 78.44 82 ASN A C 1
ATOM 609 O O . ASN A 1 82 ? -9.528 10.956 -22.413 1.00 78.44 82 ASN A O 1
ATOM 613 N N . ALA A 1 83 ? -7.394 11.268 -23.028 1.00 81.06 83 ALA A N 1
ATOM 614 C CA . ALA A 1 83 ? -6.790 10.457 -21.979 1.00 81.06 83 ALA A CA 1
ATOM 615 C C . ALA A 1 83 ? -5.796 11.278 -21.140 1.00 81.06 83 ALA A C 1
ATOM 617 O O . ALA A 1 83 ? -5.147 12.204 -21.631 1.00 81.06 83 ALA A O 1
ATOM 618 N N . ALA A 1 84 ? -5.683 10.945 -19.852 1.00 89.50 84 ALA A N 1
ATOM 619 C CA . ALA A 1 84 ? -4.753 11.602 -18.940 1.00 89.50 84 ALA A CA 1
ATOM 620 C C . ALA A 1 84 ? -3.329 11.066 -19.156 1.00 89.50 84 ALA A C 1
ATOM 622 O O . ALA A 1 84 ? -3.023 9.950 -18.743 1.00 89.50 84 ALA A O 1
ATOM 623 N N . THR A 1 85 ? -2.458 11.846 -19.793 1.00 89.75 85 THR A N 1
ATOM 624 C CA . THR A 1 85 ? -1.048 11.504 -20.025 1.00 89.75 85 THR A CA 1
ATOM 625 C C . THR A 1 85 ? -0.169 11.976 -18.879 1.00 89.75 85 THR A C 1
ATOM 627 O O . THR A 1 85 ? -0.362 13.066 -18.342 1.00 89.75 85 THR A O 1
ATOM 630 N N . ILE A 1 86 ? 0.828 11.175 -18.507 1.00 92.94 86 ILE A N 1
ATOM 631 C CA . ILE A 1 86 ? 1.724 11.455 -17.381 1.00 92.94 86 ILE A CA 1
ATOM 632 C C . ILE A 1 86 ? 2.961 12.210 -17.879 1.00 92.94 86 ILE A C 1
ATOM 634 O O . ILE A 1 86 ? 3.775 11.680 -18.633 1.00 92.94 86 ILE A O 1
ATOM 638 N N . TYR A 1 87 ? 3.115 13.458 -17.435 1.00 91.94 87 TYR A N 1
ATOM 639 C CA . TYR A 1 87 ? 4.257 14.329 -17.740 1.00 91.94 87 TYR A CA 1
ATOM 640 C C . TYR A 1 87 ? 5.352 14.230 -16.688 1.00 91.94 87 TYR A C 1
ATOM 642 O O . TYR A 1 87 ? 6.535 14.245 -17.017 1.00 91.94 87 TYR A O 1
ATOM 650 N N . GLY A 1 88 ? 4.957 14.161 -15.424 1.00 94.69 88 GLY A N 1
ATOM 651 C CA . GLY A 1 88 ? 5.862 14.061 -14.291 1.00 94.69 88 GLY A CA 1
ATOM 652 C C . GLY A 1 88 ? 5.331 13.035 -13.313 1.00 94.69 88 GLY A C 1
ATOM 653 O O . GLY A 1 88 ? 4.126 12.970 -13.090 1.00 94.69 88 GLY A O 1
ATOM 654 N N . PHE A 1 89 ? 6.231 12.241 -12.756 1.00 96.62 89 PHE A N 1
ATOM 655 C CA . PHE A 1 89 ? 5.950 11.266 -11.719 1.00 96.62 89 PHE A CA 1
ATOM 656 C C . PHE A 1 89 ? 7.080 11.312 -10.701 1.00 96.62 89 PHE A C 1
ATOM 658 O O . PHE A 1 89 ? 8.212 10.915 -10.986 1.00 96.62 89 PHE A O 1
ATOM 665 N N . TRP A 1 90 ? 6.795 11.875 -9.538 1.00 95.44 90 TRP A N 1
ATOM 666 C CA . TRP A 1 90 ? 7.783 12.123 -8.492 1.00 95.44 90 TRP A CA 1
ATOM 667 C C . TRP A 1 90 ? 7.679 11.092 -7.367 1.00 95.44 90 TRP A C 1
ATOM 669 O O . TRP A 1 90 ? 6.699 10.345 -7.295 1.00 95.44 90 TRP A O 1
ATOM 679 N N . PRO A 1 91 ? 8.708 11.002 -6.507 1.00 95.44 91 PRO A N 1
ATOM 680 C CA . PRO A 1 91 ? 8.677 10.103 -5.370 1.00 95.44 91 PRO A CA 1
ATOM 681 C C . PRO A 1 91 ? 7.507 10.403 -4.424 1.00 95.44 91 PRO A C 1
ATOM 683 O O . PRO A 1 91 ? 7.095 11.548 -4.240 1.00 95.44 91 PRO A O 1
ATOM 686 N N . ARG A 1 92 ? 7.005 9.358 -3.774 1.00 94.19 92 ARG A N 1
ATOM 687 C CA . ARG A 1 92 ? 5.971 9.402 -2.749 1.00 94.19 92 ARG A CA 1
ATOM 688 C C . ARG A 1 92 ? 6.337 10.411 -1.660 1.00 94.19 92 ARG A C 1
ATOM 690 O O . ARG A 1 92 ? 7.412 10.326 -1.068 1.00 94.19 92 ARG A O 1
ATOM 697 N N . GLY A 1 93 ? 5.399 11.306 -1.358 1.00 90.75 93 GLY A N 1
ATOM 698 C CA . GLY A 1 93 ? 5.571 12.381 -0.377 1.00 90.75 93 GLY A CA 1
ATOM 699 C C . GLY A 1 93 ? 6.118 13.686 -0.961 1.00 90.75 93 GLY A C 1
ATOM 700 O O . GLY A 1 93 ? 6.046 14.707 -0.285 1.00 90.75 93 GLY A O 1
ATOM 701 N N . SER A 1 94 ? 6.599 13.674 -2.205 1.00 93.62 94 SER A N 1
ATOM 702 C CA . SER A 1 94 ? 6.906 14.885 -2.964 1.00 93.62 94 SER A CA 1
ATOM 703 C C . SER A 1 94 ? 5.697 15.318 -3.798 1.00 93.62 94 SER A C 1
ATOM 705 O O . SER A 1 94 ? 4.819 14.520 -4.119 1.00 93.62 94 SER A O 1
ATOM 707 N N . THR A 1 95 ? 5.672 16.592 -4.170 1.00 94.00 95 THR A N 1
ATOM 708 C CA . THR A 1 95 ? 4.770 17.193 -5.159 1.00 94.00 95 THR A CA 1
ATOM 709 C C . THR A 1 95 ? 5.592 18.089 -6.076 1.00 94.00 95 THR A C 1
ATOM 711 O O . THR A 1 95 ? 6.703 18.473 -5.714 1.00 94.00 95 THR A O 1
ATOM 714 N N . GLU A 1 96 ? 5.058 18.505 -7.224 1.00 92.94 96 GLU A N 1
ATOM 715 C CA . GLU A 1 96 ? 5.734 19.498 -8.075 1.00 92.94 96 GLU A CA 1
ATOM 716 C C . GLU A 1 96 ? 6.174 20.757 -7.298 1.00 92.94 96 GLU A C 1
ATOM 718 O O . GLU A 1 96 ? 7.250 21.290 -7.557 1.00 92.94 96 GLU A O 1
ATOM 723 N N . ALA A 1 97 ? 5.390 21.202 -6.311 1.00 93.12 97 ALA A N 1
ATOM 724 C CA . ALA A 1 97 ? 5.710 22.378 -5.503 1.00 93.12 97 ALA A CA 1
ATOM 725 C C . ALA A 1 97 ? 6.842 22.152 -4.483 1.00 93.12 97 ALA A C 1
ATOM 727 O O . ALA A 1 97 ? 7.412 23.124 -3.993 1.00 93.12 97 ALA A O 1
ATOM 728 N N . THR A 1 98 ? 7.157 20.899 -4.142 1.00 94.81 98 THR A N 1
ATOM 729 C CA . THR A 1 98 ? 8.198 20.556 -3.159 1.00 94.81 98 THR A CA 1
ATOM 730 C C . THR A 1 98 ? 9.474 20.019 -3.801 1.00 94.81 98 THR A C 1
ATOM 732 O O . THR A 1 98 ? 10.407 19.703 -3.075 1.00 94.81 98 THR A O 1
ATOM 735 N N . MET A 1 99 ? 9.506 19.841 -5.125 1.00 94.62 99 MET A N 1
ATOM 736 C CA . MET A 1 99 ? 10.697 19.368 -5.833 1.00 94.62 99 MET A CA 1
ATOM 737 C C . MET A 1 99 ? 11.760 20.470 -5.892 1.00 94.62 99 MET A C 1
ATOM 739 O O . MET A 1 99 ? 11.485 21.598 -6.312 1.00 94.62 99 MET A O 1
ATOM 743 N N . GLU A 1 100 ? 12.992 20.125 -5.532 1.00 94.81 100 GLU A N 1
ATOM 744 C CA . GLU A 1 100 ? 14.141 21.026 -5.533 1.00 94.81 100 GLU A CA 1
ATOM 745 C C . GLU A 1 100 ? 15.117 20.700 -6.666 1.00 94.81 100 GLU A C 1
ATOM 747 O O . GLU A 1 100 ? 15.175 19.586 -7.184 1.00 94.81 100 GLU A O 1
ATOM 752 N N . VAL A 1 101 ? 15.913 21.689 -7.083 1.00 95.00 101 VAL A N 1
ATOM 753 C CA . VAL A 1 101 ? 16.919 21.491 -8.137 1.00 95.00 101 VAL A CA 1
ATOM 754 C C . VAL A 1 101 ? 17.892 20.388 -7.727 1.00 95.00 101 VAL A C 1
ATOM 756 O O . VAL A 1 101 ? 18.581 20.514 -6.719 1.00 95.00 101 VAL A O 1
ATOM 759 N N . GLY A 1 102 ? 17.996 19.336 -8.539 1.00 92.50 102 GLY A N 1
ATOM 760 C CA . GLY A 1 102 ? 18.797 18.152 -8.204 1.00 92.50 102 GLY A CA 1
ATOM 761 C C . GLY A 1 102 ? 17.970 16.908 -7.875 1.00 92.50 102 GLY A C 1
ATOM 762 O O . GLY A 1 102 ? 18.477 15.794 -8.051 1.00 92.50 102 GLY A O 1
ATOM 763 N N . ASP A 1 103 ? 16.705 17.077 -7.486 1.00 93.62 103 ASP A N 1
ATOM 764 C CA . ASP A 1 103 ? 15.815 15.963 -7.168 1.00 93.62 103 ASP A CA 1
ATOM 765 C C . ASP A 1 103 ? 15.524 15.096 -8.386 1.00 93.62 103 ASP A C 1
ATOM 767 O O . ASP A 1 103 ? 15.587 15.530 -9.535 1.00 93.62 103 ASP A O 1
ATOM 771 N N . VAL A 1 104 ? 15.207 13.829 -8.143 1.00 93.50 104 VAL A N 1
ATOM 772 C CA . VAL A 1 104 ? 15.074 12.827 -9.200 1.00 93.50 104 VAL A CA 1
ATOM 773 C C . VAL A 1 104 ? 13.627 12.410 -9.329 1.00 93.50 104 VAL A C 1
ATOM 775 O O . VAL A 1 104 ? 12.971 12.078 -8.346 1.00 93.50 104 VAL A O 1
ATOM 778 N N . PHE A 1 105 ? 13.154 12.360 -10.565 1.00 95.75 105 PHE A N 1
ATOM 779 C CA . PHE A 1 105 ? 11.789 11.980 -10.883 1.00 95.75 105 PHE A CA 1
ATOM 780 C C . PHE A 1 105 ? 11.722 11.324 -12.260 1.00 95.75 105 PHE A C 1
ATOM 782 O O . PHE A 1 105 ? 12.684 11.354 -13.035 1.00 95.75 105 PHE A O 1
ATOM 789 N N . PHE A 1 106 ? 10.576 10.731 -12.563 1.00 96.25 106 PHE A N 1
ATOM 790 C CA . PHE A 1 106 ? 10.265 10.223 -13.885 1.00 96.25 106 PHE A CA 1
ATOM 791 C C . PHE A 1 106 ? 9.551 11.291 -14.712 1.00 96.25 106 PHE A C 1
ATOM 793 O O . PHE A 1 106 ? 8.587 11.908 -14.263 1.00 96.25 106 PHE A O 1
ATOM 800 N N . TYR A 1 107 ? 10.005 11.482 -15.945 1.00 94.75 107 TYR A N 1
ATOM 801 C CA . TYR A 1 107 ? 9.446 12.444 -16.883 1.00 94.75 107 TYR A CA 1
ATOM 802 C C . TYR A 1 107 ? 8.941 11.753 -18.149 1.00 94.75 107 TYR A C 1
ATOM 804 O O . TYR A 1 107 ? 9.644 10.934 -18.752 1.00 94.75 107 TYR A O 1
ATOM 812 N N . GLY A 1 108 ? 7.729 12.119 -18.558 1.00 91.25 108 GLY A N 1
ATOM 813 C CA . GLY A 1 108 ? 7.103 11.698 -19.803 1.00 91.25 108 GLY A CA 1
ATOM 814 C C . GLY A 1 108 ? 7.348 12.713 -20.924 1.00 91.25 108 GLY A C 1
ATOM 815 O O . GLY A 1 108 ? 7.001 13.891 -20.821 1.00 91.25 108 GLY A O 1
ATOM 816 N N . VAL A 1 109 ? 7.934 12.254 -22.029 1.00 83.00 109 VAL A N 1
ATOM 817 C CA . VAL A 1 109 ? 8.461 13.116 -23.101 1.00 83.00 109 VAL A CA 1
ATOM 818 C C . VAL A 1 109 ? 7.453 13.243 -24.252 1.00 83.00 109 VAL A C 1
ATOM 820 O O . VAL A 1 109 ? 7.182 12.251 -24.910 1.00 83.00 109 VAL A O 1
ATOM 823 N N . THR A 1 110 ? 6.962 14.448 -24.575 1.00 75.69 110 THR A N 1
ATOM 824 C CA . THR A 1 110 ? 6.116 14.740 -25.775 1.00 75.69 110 THR A CA 1
ATOM 825 C C . THR A 1 110 ? 5.071 13.653 -26.098 1.00 75.69 110 THR A C 1
ATOM 827 O O . THR A 1 110 ? 4.393 13.208 -25.189 1.00 75.69 110 THR A O 1
ATOM 830 N N . SER A 1 111 ? 4.953 13.171 -27.342 1.00 72.38 111 SER A N 1
ATOM 831 C CA . SER A 1 111 ? 3.990 12.132 -27.758 1.00 72.38 111 SER A CA 1
ATOM 832 C C . SER A 1 111 ? 4.257 10.725 -27.192 1.00 72.38 111 SER A C 1
ATOM 834 O O . SER A 1 111 ? 3.711 9.749 -27.686 1.00 72.38 111 SER A O 1
ATOM 836 N N . ARG A 1 112 ? 5.139 10.589 -26.194 1.00 80.31 112 ARG A N 1
ATOM 837 C CA . ARG A 1 112 ? 5.704 9.320 -25.707 1.00 80.31 112 ARG A CA 1
ATOM 838 C C . ARG A 1 112 ? 5.465 9.132 -24.214 1.00 80.31 112 ARG A C 1
ATOM 840 O O . ARG A 1 112 ? 6.389 8.803 -23.458 1.00 80.31 112 ARG A O 1
ATOM 847 N N . ARG A 1 113 ? 4.239 9.409 -23.776 1.00 85.94 113 ARG A N 1
ATOM 848 C CA . ARG A 1 113 ? 3.841 9.410 -22.366 1.00 85.94 113 ARG A CA 1
ATOM 849 C C . ARG A 1 113 ? 2.883 8.269 -22.087 1.00 85.94 113 ARG A C 1
ATOM 851 O O . ARG A 1 113 ? 1.910 8.121 -22.819 1.00 85.94 113 ARG A O 1
ATOM 858 N N . PRO A 1 114 ? 3.102 7.510 -21.005 1.00 89.50 114 PRO A N 1
ATOM 859 C CA . PRO A 1 114 ? 2.072 6.601 -20.556 1.00 89.50 114 PRO A CA 1
ATOM 860 C C . PRO A 1 114 ? 0.874 7.376 -20.008 1.00 89.50 114 PRO A C 1
ATOM 862 O O . PRO A 1 114 ? 0.938 8.580 -19.723 1.00 89.50 114 PRO A O 1
ATOM 865 N N . PHE A 1 115 ? -0.206 6.643 -19.816 1.00 88.75 115 PHE A N 1
ATOM 866 C CA . PHE A 1 115 ? -1.481 7.164 -19.376 1.00 88.75 115 PHE A CA 1
ATOM 867 C C . PHE A 1 115 ? -1.751 6.761 -17.936 1.00 88.75 115 PHE A C 1
ATOM 869 O O . PHE A 1 115 ? -1.399 5.672 -17.485 1.00 88.75 115 PHE A O 1
ATOM 876 N N . MET A 1 116 ? -2.415 7.649 -17.214 1.00 91.62 116 MET A N 1
ATOM 877 C CA . MET A 1 116 ? -2.995 7.320 -15.929 1.00 91.62 116 MET A CA 1
ATOM 878 C C . MET A 1 116 ? -4.274 6.514 -16.169 1.00 91.62 116 MET A C 1
ATOM 880 O O . MET A 1 116 ? -5.205 6.990 -16.821 1.00 91.62 116 MET A O 1
ATOM 884 N N . HIS A 1 117 ? -4.330 5.301 -15.630 1.00 89.25 117 HIS A N 1
ATOM 885 C CA . HIS A 1 117 ? -5.465 4.400 -15.775 1.00 89.25 117 HIS A CA 1
ATOM 886 C C . HIS A 1 117 ? -6.013 3.996 -14.404 1.00 89.25 117 HIS A C 1
ATOM 888 O O . HIS A 1 117 ? -5.421 3.181 -13.696 1.00 89.25 117 HIS A O 1
ATOM 894 N N . LEU A 1 118 ? -7.198 4.492 -14.053 1.00 91.62 118 LEU A N 1
ATOM 895 C CA . LEU A 1 118 ? -7.907 4.064 -12.849 1.00 91.62 118 LEU A CA 1
ATOM 896 C C . LEU A 1 118 ? -8.641 2.743 -13.115 1.00 91.62 118 LEU A C 1
ATOM 898 O O . LEU A 1 118 ? -9.511 2.672 -13.982 1.00 91.62 118 LEU A O 1
ATOM 902 N N . GLY A 1 119 ? -8.305 1.682 -12.384 1.00 87.94 119 GLY A N 1
ATOM 903 C CA . GLY A 1 119 ? -8.969 0.391 -12.560 1.00 87.94 119 GLY A CA 1
ATOM 904 C C . GLY A 1 119 ? -8.630 -0.640 -11.493 1.00 87.94 119 GLY A C 1
ATOM 905 O O . GLY A 1 119 ? -7.557 -0.613 -10.890 1.00 87.94 119 GLY A O 1
ATOM 906 N N . ALA A 1 120 ? -9.563 -1.563 -11.264 1.00 84.38 120 ALA A N 1
ATOM 907 C CA . ALA A 1 120 ? -9.319 -2.755 -10.462 1.00 84.38 120 ALA A CA 1
ATOM 908 C C . ALA A 1 120 ? -8.624 -3.818 -11.316 1.00 84.38 120 ALA A C 1
ATOM 910 O O . ALA A 1 120 ? -8.982 -4.015 -12.480 1.00 84.38 120 ALA A O 1
ATOM 911 N N . ARG A 1 121 ? -7.635 -4.503 -10.740 1.00 82.88 121 ARG A N 1
ATOM 912 C CA . ARG A 1 121 ? -6.905 -5.588 -11.402 1.00 82.88 121 ARG A CA 1
ATOM 913 C C . ARG A 1 121 ? -6.661 -6.727 -10.420 1.00 82.88 121 ARG A C 1
ATOM 915 O O . ARG A 1 121 ? -6.407 -6.492 -9.241 1.00 82.88 121 ARG A O 1
ATOM 922 N N . GLY A 1 122 ? -6.722 -7.966 -10.911 1.00 78.81 122 GLY A N 1
ATOM 923 C CA . GLY A 1 122 ? -6.558 -9.148 -10.065 1.00 78.81 122 GLY A CA 1
ATOM 924 C C . GLY A 1 122 ? -7.638 -9.187 -8.984 1.00 78.81 122 GLY A C 1
ATOM 925 O O . GLY A 1 122 ? -8.814 -8.986 -9.283 1.00 78.81 122 GLY A O 1
ATOM 926 N N . PHE A 1 123 ? -7.236 -9.413 -7.733 1.00 77.19 123 PHE A N 1
ATOM 927 C CA . PHE A 1 123 ? -8.127 -9.337 -6.570 1.00 77.19 123 PHE A CA 1
ATOM 928 C C . PHE A 1 123 ? -8.051 -7.991 -5.834 1.00 77.19 123 PHE A C 1
ATOM 930 O O . PHE A 1 123 ? -8.703 -7.816 -4.802 1.00 77.19 123 PHE A O 1
ATOM 937 N N . GLY A 1 124 ? -7.249 -7.055 -6.346 1.00 75.19 124 GLY A N 1
ATOM 938 C CA . GLY A 1 124 ? -7.037 -5.748 -5.749 1.00 75.19 124 GLY A CA 1
ATOM 939 C C . GLY A 1 124 ? -8.231 -4.814 -5.930 1.00 75.19 124 GLY A C 1
ATOM 940 O O . GLY A 1 124 ? -9.091 -5.001 -6.796 1.00 75.19 124 GLY A O 1
ATOM 941 N N . ARG A 1 125 ? -8.266 -3.766 -5.104 1.00 83.06 125 ARG A N 1
ATOM 942 C CA . ARG A 1 125 ? -9.220 -2.657 -5.241 1.00 83.06 125 ARG A CA 1
ATOM 943 C C . ARG A 1 125 ? -8.924 -1.845 -6.512 1.00 83.06 125 ARG A C 1
ATOM 945 O O . ARG A 1 125 ? -7.881 -2.008 -7.146 1.00 83.06 125 ARG A O 1
ATOM 952 N N . THR A 1 126 ? -9.845 -0.960 -6.886 1.00 88.62 126 THR A N 1
ATOM 953 C CA . THR A 1 126 ? -9.582 0.039 -7.930 1.00 88.62 126 THR A CA 1
ATOM 954 C C . THR A 1 126 ? -8.414 0.916 -7.501 1.00 88.62 126 THR A C 1
ATOM 956 O O . THR A 1 126 ? -8.473 1.520 -6.434 1.00 88.62 126 THR A O 1
ATOM 959 N N . ARG A 1 127 ? -7.370 0.975 -8.328 1.00 92.25 127 ARG A N 1
ATOM 960 C CA . ARG A 1 127 ? -6.167 1.780 -8.088 1.00 92.25 127 ARG A CA 1
ATOM 961 C C . ARG A 1 127 ? -5.729 2.500 -9.344 1.00 92.25 127 ARG A C 1
ATOM 963 O O . ARG A 1 127 ? -6.181 2.182 -10.448 1.00 92.25 127 ARG A O 1
ATOM 970 N N . THR A 1 128 ? -4.840 3.460 -9.166 1.00 94.88 128 THR A N 1
ATOM 971 C CA . THR A 1 128 ? -4.235 4.216 -10.255 1.00 94.88 128 THR A CA 1
ATOM 972 C C . THR A 1 128 ? -3.031 3.465 -10.821 1.00 94.88 128 THR A C 1
ATOM 974 O O . THR A 1 128 ? -2.028 3.288 -10.142 1.00 94.88 128 THR A O 1
ATOM 977 N N . TRP A 1 129 ? -3.117 3.021 -12.072 1.00 93.38 129 TRP A N 1
ATOM 978 C CA . TRP A 1 129 ? -2.046 2.328 -12.795 1.00 93.38 129 TRP A CA 1
ATOM 979 C C . TRP A 1 129 ? -1.420 3.233 -13.855 1.00 93.38 129 TRP A C 1
ATOM 981 O O . TRP A 1 129 ? -2.065 4.152 -14.362 1.00 93.38 129 TRP A O 1
ATOM 991 N N . ILE A 1 130 ? -0.177 2.934 -14.224 1.00 92.94 130 ILE A N 1
ATOM 992 C CA . ILE A 1 130 ? 0.530 3.565 -15.339 1.00 92.94 130 ILE A CA 1
ATOM 993 C C . ILE A 1 130 ? 0.413 2.643 -16.546 1.00 92.94 130 ILE A C 1
ATOM 995 O O . ILE A 1 130 ? 1.023 1.578 -16.560 1.00 92.94 130 ILE A O 1
ATOM 999 N N . ASP A 1 131 ? -0.358 3.049 -17.546 1.00 89.00 131 ASP A N 1
ATOM 1000 C CA . ASP A 1 131 ? -0.554 2.306 -18.787 1.00 89.00 131 ASP A CA 1
ATOM 1001 C C . ASP A 1 131 ? 0.422 2.780 -19.863 1.00 89.00 131 ASP A C 1
ATOM 1003 O O . ASP A 1 131 ? 0.354 3.919 -20.325 1.00 89.00 131 ASP A O 1
ATOM 1007 N N . PHE A 1 132 ? 1.350 1.910 -20.254 1.00 86.06 132 PHE A N 1
ATOM 1008 C CA . PHE A 1 132 ? 2.295 2.183 -21.335 1.00 86.06 132 PHE A CA 1
ATOM 1009 C C . PHE A 1 132 ? 1.748 1.790 -22.712 1.00 86.06 132 PHE A C 1
ATOM 1011 O O . PHE A 1 132 ? 2.445 1.982 -23.712 1.00 86.06 132 PHE A O 1
ATOM 1018 N N . ASP A 1 133 ? 0.533 1.249 -22.798 1.00 79.12 133 ASP A N 1
ATOM 1019 C CA . ASP A 1 133 ? -0.171 1.075 -24.066 1.00 79.12 133 ASP A CA 1
ATOM 1020 C C . ASP A 1 133 ? -0.805 2.392 -24.540 1.00 79.12 133 ASP A C 1
ATOM 1022 O O . ASP A 1 133 ? -0.855 3.386 -23.816 1.00 79.12 133 ASP A O 1
ATOM 1026 N N . HIS A 1 134 ? -1.284 2.408 -25.780 1.00 72.50 134 HIS A N 1
ATOM 1027 C CA . HIS A 1 134 ? -2.019 3.549 -26.320 1.00 72.50 134 HIS A CA 1
ATOM 1028 C C . HIS A 1 134 ? -3.523 3.399 -26.036 1.00 72.50 134 HIS A C 1
ATOM 1030 O O . HIS A 1 134 ? -4.061 2.289 -26.145 1.00 72.50 134 HIS A O 1
ATOM 1036 N N . PRO A 1 135 ? -4.249 4.487 -25.712 1.00 66.88 135 PRO A N 1
ATOM 1037 C CA . PRO A 1 135 ? -5.696 4.432 -25.592 1.00 66.88 135 PRO A CA 1
ATOM 1038 C C . PRO A 1 135 ? -6.301 4.067 -26.950 1.00 66.88 135 PRO A C 1
ATOM 1040 O O . PRO A 1 135 ? -5.753 4.392 -28.000 1.00 66.88 135 PRO A O 1
ATOM 1043 N N . ALA A 1 136 ? -7.466 3.416 -26.944 1.00 62.81 136 ALA A N 1
ATOM 1044 C CA . ALA A 1 136 ? -8.071 2.845 -28.153 1.00 62.81 136 ALA A CA 1
ATOM 1045 C C . ALA A 1 136 ? -8.329 3.856 -29.293 1.00 62.81 136 ALA A C 1
ATOM 1047 O O . ALA A 1 136 ? -8.455 3.453 -30.446 1.00 62.81 136 ALA A O 1
ATOM 1048 N N . ALA A 1 137 ? -8.430 5.151 -28.975 1.00 60.62 137 ALA A N 1
ATOM 1049 C CA . ALA A 1 137 ? -8.626 6.232 -29.942 1.00 60.62 137 ALA A CA 1
ATOM 1050 C C . ALA A 1 137 ? -7.314 6.817 -30.502 1.00 60.62 137 ALA A C 1
ATOM 1052 O O . ALA A 1 137 ? -7.358 7.560 -31.481 1.00 60.62 137 ALA A O 1
ATOM 1053 N N . HIS A 1 138 ? -6.166 6.503 -29.898 1.00 64.69 138 HIS A N 1
ATOM 1054 C CA . HIS A 1 138 ? -4.871 7.010 -30.329 1.00 64.69 138 HIS A CA 1
ATOM 1055 C C . HIS A 1 138 ? -4.324 6.140 -31.461 1.00 64.69 138 HIS A C 1
ATOM 1057 O O . HIS A 1 138 ? -4.246 4.918 -31.344 1.00 64.69 138 HIS A O 1
ATOM 1063 N N . VAL A 1 139 ? -3.958 6.779 -32.571 1.00 62.31 139 VAL A N 1
ATOM 1064 C CA . VAL A 1 139 ? -3.367 6.119 -33.739 1.00 62.31 139 VAL A CA 1
ATOM 1065 C C . VAL A 1 139 ? -1.849 6.243 -33.615 1.00 62.31 139 VAL A C 1
ATOM 1067 O O . VAL A 1 139 ? -1.338 7.338 -33.850 1.00 62.31 139 VAL A O 1
ATOM 1070 N N . PRO A 1 140 ? -1.115 5.168 -33.265 1.00 58.84 140 PRO A N 1
ATOM 1071 C CA . PRO A 1 140 ? 0.327 5.260 -33.085 1.00 58.84 140 PRO A CA 1
ATOM 1072 C C . PRO A 1 140 ? 0.990 5.618 -34.416 1.00 58.84 140 PRO A C 1
ATOM 1074 O O . PRO A 1 140 ? 0.763 4.949 -35.433 1.00 58.84 140 PRO A O 1
ATOM 1077 N N . SER A 1 141 ? 1.840 6.642 -34.431 1.00 57.31 141 SER A N 1
ATOM 1078 C CA . SER A 1 141 ? 2.788 6.812 -35.527 1.00 57.31 141 SER A CA 1
ATOM 1079 C C . SER A 1 141 ? 3.839 5.692 -35.480 1.00 57.31 141 SER A C 1
ATOM 1081 O O . SER A 1 141 ? 3.983 4.967 -34.492 1.00 57.31 141 SER A O 1
ATOM 1083 N N . GLY A 1 142 ? 4.598 5.525 -36.567 1.00 53.00 142 GLY A N 1
ATOM 1084 C CA . GLY A 1 142 ? 5.638 4.491 -36.666 1.00 53.00 142 GLY A CA 1
ATOM 1085 C C . GLY A 1 142 ? 6.725 4.559 -35.580 1.00 53.00 142 GLY A C 1
ATOM 1086 O O . GLY A 1 142 ? 7.430 3.568 -35.404 1.00 53.00 142 GLY A O 1
ATOM 1087 N N . ASP A 1 143 ? 6.802 5.669 -34.830 1.00 59.41 143 ASP A N 1
ATOM 1088 C CA . ASP A 1 143 ? 7.860 5.987 -33.864 1.00 59.41 143 ASP A CA 1
ATOM 1089 C C . ASP A 1 143 ? 7.344 6.302 -32.432 1.00 59.41 143 ASP A C 1
ATOM 1091 O O . ASP A 1 143 ? 8.096 6.842 -31.607 1.00 59.41 143 ASP A O 1
ATOM 1095 N N . ASP A 1 144 ? 6.081 5.981 -32.107 1.00 63.72 144 ASP A N 1
ATOM 1096 C CA . ASP A 1 144 ? 5.438 6.314 -30.813 1.00 63.72 144 ASP A CA 1
ATOM 1097 C C . ASP A 1 144 ? 5.587 5.232 -29.729 1.00 63.72 144 ASP A C 1
ATOM 1099 O O . ASP A 1 144 ? 4.803 4.295 -29.619 1.00 63.72 144 ASP A O 1
ATOM 1103 N N . GLY A 1 145 ? 6.641 5.340 -28.921 1.00 75.12 145 GLY A N 1
ATOM 1104 C CA . GLY A 1 145 ? 6.830 4.491 -27.748 1.00 75.12 145 GLY A CA 1
ATOM 1105 C C . GLY A 1 145 ? 6.549 5.205 -26.439 1.00 75.12 145 GLY A C 1
ATOM 1106 O O . GLY A 1 145 ? 7.127 6.267 -26.234 1.00 75.12 145 GLY A O 1
ATOM 1107 N N . ASN A 1 146 ? 5.792 4.623 -25.509 1.00 83.62 146 ASN A N 1
ATOM 1108 C CA . ASN A 1 146 ? 5.600 5.242 -24.192 1.00 83.62 146 ASN A CA 1
ATOM 1109 C C . ASN A 1 146 ? 6.759 4.924 -23.247 1.00 83.62 146 ASN A C 1
ATOM 1111 O O . ASN A 1 146 ? 7.144 3.767 -23.061 1.00 83.62 146 ASN A O 1
ATOM 1115 N N . THR A 1 147 ? 7.326 5.970 -22.642 1.00 88.06 147 THR A N 1
ATOM 1116 C CA . THR A 1 147 ? 8.423 5.838 -21.678 1.00 88.06 147 THR A CA 1
ATOM 1117 C C . THR A 1 147 ? 8.284 6.839 -20.546 1.00 88.06 147 THR A C 1
ATOM 1119 O O . THR A 1 147 ? 7.848 7.970 -20.754 1.00 88.06 147 THR A O 1
ATOM 1122 N N . LEU A 1 148 ? 8.752 6.446 -19.368 1.00 93.50 148 LEU A N 1
ATOM 1123 C CA . LEU A 1 148 ? 9.041 7.361 -18.271 1.00 93.50 148 LEU A CA 1
ATOM 1124 C C . LEU A 1 148 ? 10.533 7.338 -18.011 1.00 93.50 148 LEU A C 1
ATOM 1126 O O . LEU A 1 148 ? 11.099 6.278 -17.764 1.00 93.50 148 LEU A O 1
ATOM 1130 N N . ARG A 1 149 ? 11.183 8.497 -18.086 1.00 93.44 149 ARG A N 1
ATOM 1131 C CA . ARG A 1 149 ? 12.646 8.589 -18.048 1.00 93.44 149 ARG A CA 1
ATOM 1132 C C . ARG A 1 149 ? 13.100 9.305 -16.802 1.00 93.44 149 ARG A C 1
ATOM 1134 O O . ARG A 1 149 ? 12.520 10.327 -16.445 1.00 93.44 149 ARG A O 1
ATOM 1141 N N . PHE A 1 150 ? 14.137 8.790 -16.161 1.00 95.31 150 PHE A N 1
ATOM 1142 C CA . PHE A 1 150 ? 14.740 9.482 -15.043 1.00 95.31 150 PHE A CA 1
ATOM 1143 C C . PHE A 1 150 ? 15.324 10.810 -15.505 1.00 95.31 150 PHE A C 1
ATOM 1145 O O . PHE A 1 150 ? 16.143 10.873 -16.426 1.00 95.31 150 PHE A O 1
ATOM 1152 N N . LYS A 1 151 ? 14.920 11.870 -14.815 1.00 94.69 151 LYS A N 1
ATOM 1153 C CA . LYS A 1 151 ? 15.464 13.211 -14.972 1.00 94.69 151 LYS A CA 1
ATOM 1154 C C . LYS A 1 151 ? 15.803 13.805 -13.618 1.00 94.69 151 LYS A C 1
ATOM 1156 O O . LYS A 1 151 ? 15.348 13.338 -12.574 1.00 94.69 151 LYS A O 1
ATOM 1161 N N . VAL A 1 152 ? 16.635 14.835 -13.677 1.00 93.56 152 VAL A N 1
ATOM 1162 C CA . VAL A 1 152 ? 16.930 15.711 -12.550 1.00 93.56 152 VAL A CA 1
ATOM 1163 C C . VAL A 1 152 ? 16.054 16.947 -12.673 1.00 93.56 152 VAL A C 1
ATOM 1165 O O . VAL A 1 152 ? 15.936 17.511 -13.763 1.00 93.56 152 VAL A O 1
ATOM 1168 N N . TRP A 1 153 ? 15.431 17.350 -11.574 1.00 94.44 153 TRP A N 1
ATOM 1169 C CA . TRP A 1 153 ? 14.613 18.545 -11.499 1.00 94.44 153 TRP A CA 1
ATOM 1170 C C . TRP A 1 153 ? 15.476 19.777 -11.806 1.00 94.44 153 TRP A C 1
ATOM 1172 O O . TRP A 1 153 ? 16.489 19.996 -11.132 1.00 94.44 153 TRP A O 1
ATOM 1182 N N . PRO A 1 154 ? 15.151 20.546 -12.858 1.00 94.50 154 PRO A N 1
ATOM 1183 C CA . PRO A 1 154 ? 15.984 21.656 -13.305 1.00 94.50 154 PRO A CA 1
ATOM 1184 C C . PRO A 1 154 ? 15.596 22.972 -12.611 1.00 94.50 154 PRO A C 1
ATOM 1186 O O . PRO A 1 154 ? 14.527 23.096 -12.018 1.00 94.50 154 PRO A O 1
ATOM 1189 N N . ALA A 1 155 ? 16.450 23.993 -12.737 1.00 92.50 155 ALA A N 1
ATOM 1190 C CA . ALA A 1 155 ? 16.234 25.308 -12.122 1.00 92.50 155 ALA A CA 1
ATOM 1191 C C . ALA A 1 155 ? 14.954 26.024 -12.591 1.00 92.50 155 ALA A C 1
ATOM 1193 O O . ALA A 1 155 ? 14.322 26.707 -11.791 1.00 92.50 155 ALA A O 1
ATOM 1194 N N . GLY A 1 156 ? 14.549 25.854 -13.855 1.00 90.56 156 GLY A N 1
ATOM 1195 C CA . GLY A 1 156 ? 13.290 26.397 -14.381 1.00 90.56 156 GLY A CA 1
ATOM 1196 C C . GLY A 1 156 ? 12.059 25.517 -14.130 1.00 90.56 156 GLY A C 1
ATOM 1197 O O . GLY A 1 156 ? 10.998 25.776 -14.696 1.00 90.56 156 GLY A O 1
ATOM 1198 N N . GLY A 1 157 ? 12.177 24.471 -13.304 1.00 91.00 157 GLY A N 1
ATOM 1199 C CA . GLY A 1 157 ? 11.095 23.528 -13.026 1.00 91.00 157 GLY A CA 1
ATOM 1200 C C . GLY A 1 157 ? 10.757 22.620 -14.212 1.00 91.00 157 GLY A C 1
ATOM 1201 O O . GLY A 1 157 ? 11.494 22.513 -15.192 1.00 91.00 157 GLY A O 1
ATOM 1202 N N . ILE A 1 158 ? 9.616 21.934 -14.149 1.00 89.56 158 ILE A N 1
ATOM 1203 C CA . ILE A 1 158 ? 9.288 20.849 -15.092 1.00 89.56 158 ILE A CA 1
ATOM 1204 C C . ILE A 1 158 ? 9.254 21.258 -16.578 1.00 89.56 158 ILE A C 1
ATOM 1206 O O . ILE A 1 158 ? 9.419 20.400 -17.446 1.00 89.56 158 ILE A O 1
ATOM 1210 N N . GLY A 1 159 ? 9.074 22.547 -16.891 1.00 86.94 159 GLY A N 1
ATOM 1211 C CA . GLY A 1 159 ? 9.107 23.062 -18.266 1.00 86.94 159 GLY A CA 1
ATOM 1212 C C . GLY A 1 159 ? 10.450 22.834 -18.968 1.00 86.94 159 GLY A C 1
ATOM 1213 O O . GLY A 1 159 ? 10.475 22.465 -20.142 1.00 86.94 159 GLY A O 1
ATOM 1214 N N . ASP A 1 160 ? 11.555 22.940 -18.228 1.00 89.81 160 ASP A N 1
ATOM 1215 C CA . ASP A 1 160 ? 12.911 22.750 -18.756 1.00 89.81 160 ASP A CA 1
ATOM 1216 C C . ASP A 1 160 ? 13.318 21.271 -18.815 1.00 89.81 160 ASP A C 1
ATOM 1218 O O . ASP A 1 160 ? 14.287 20.903 -19.487 1.00 89.81 160 ASP A O 1
ATOM 1222 N N . ALA A 1 161 ? 12.569 20.390 -18.144 1.00 86.62 161 ALA A N 1
ATOM 1223 C CA . ALA A 1 161 ? 12.908 18.974 -18.047 1.00 86.62 161 ALA A CA 1
ATOM 1224 C C . ALA A 1 161 ? 12.928 18.286 -19.422 1.00 86.62 161 ALA A C 1
ATOM 1226 O O . ALA A 1 161 ? 13.723 17.372 -19.631 1.00 86.62 161 ALA A O 1
ATOM 1227 N N . TYR A 1 162 ? 12.121 18.747 -20.386 1.00 82.75 162 TYR A N 1
ATOM 1228 C CA . TYR A 1 162 ? 12.131 18.214 -21.753 1.00 82.75 162 TYR A CA 1
ATOM 1229 C C . TYR A 1 162 ? 13.514 18.316 -22.418 1.00 82.75 162 TYR A C 1
ATOM 1231 O O . TYR A 1 162 ? 13.974 17.349 -23.023 1.00 82.75 162 TYR A O 1
ATOM 1239 N N . GLY A 1 163 ? 14.180 19.468 -22.282 1.00 81.25 163 GLY A N 1
ATOM 1240 C CA . GLY A 1 163 ? 15.505 19.717 -22.860 1.00 81.25 163 GLY A CA 1
ATOM 1241 C C . GLY A 1 163 ? 16.664 19.152 -22.032 1.00 81.25 163 GLY A C 1
ATOM 1242 O O . GLY A 1 163 ? 17.786 19.066 -22.530 1.00 81.25 163 GLY A O 1
ATOM 1243 N N . GLY A 1 164 ? 16.408 18.762 -20.780 1.00 83.62 164 GLY A N 1
ATOM 1244 C CA . GLY A 1 164 ? 17.403 18.164 -19.892 1.00 83.62 164 GLY A CA 1
ATOM 1245 C C . GLY A 1 164 ? 17.792 16.743 -20.306 1.00 83.62 164 GLY A C 1
ATOM 1246 O O . GLY A 1 164 ? 16.965 15.974 -20.800 1.00 83.62 164 GLY A O 1
ATOM 1247 N N . ALA A 1 165 ? 19.050 16.367 -20.063 1.00 88.00 165 ALA A N 1
ATOM 1248 C CA . ALA A 1 165 ? 19.533 15.013 -20.322 1.00 88.00 165 ALA A CA 1
ATOM 1249 C C . ALA A 1 165 ? 18.824 13.975 -19.434 1.00 88.00 165 ALA A C 1
ATOM 1251 O O . ALA A 1 165 ? 18.531 14.231 -18.264 1.00 88.00 165 ALA A O 1
ATOM 1252 N N . ASP A 1 166 ? 18.573 12.793 -19.996 1.00 92.19 166 ASP A N 1
ATOM 1253 C CA . ASP A 1 166 ? 18.149 11.631 -19.215 1.00 92.19 166 ASP A CA 1
ATOM 1254 C C . ASP A 1 166 ? 19.302 11.201 -18.290 1.00 92.19 166 ASP A C 1
ATOM 1256 O O . ASP A 1 166 ? 20.472 11.231 -18.685 1.00 92.19 166 ASP A O 1
ATOM 1260 N N . VAL A 1 167 ? 18.982 10.800 -17.059 1.00 94.38 167 VAL A N 1
ATOM 1261 C CA . VAL A 1 167 ? 19.974 10.325 -16.084 1.00 94.38 167 VAL A CA 1
ATOM 1262 C C . VAL A 1 167 ? 19.768 8.854 -15.759 1.00 94.38 167 VAL A C 1
ATOM 1264 O O . VAL A 1 167 ? 18.679 8.310 -15.898 1.00 94.38 167 VAL A O 1
ATOM 1267 N N . GLN A 1 168 ? 20.833 8.205 -15.297 1.00 95.06 168 GLN A N 1
ATOM 1268 C CA . GLN A 1 168 ? 20.796 6.827 -14.817 1.00 95.06 168 GLN A CA 1
ATOM 1269 C C . GLN A 1 168 ? 21.053 6.799 -13.318 1.00 95.06 168 GLN A C 1
ATOM 1271 O O . GLN A 1 168 ? 21.867 7.571 -12.803 1.00 95.06 168 GLN A O 1
ATOM 1276 N N . LYS A 1 169 ? 20.387 5.880 -12.624 1.00 95.38 169 LYS A N 1
ATOM 1277 C CA . LYS A 1 169 ? 20.587 5.618 -11.204 1.00 95.38 169 LYS A CA 1
ATOM 1278 C C . LYS A 1 169 ? 21.185 4.244 -10.984 1.00 95.38 169 LYS A C 1
ATOM 1280 O O . LYS A 1 169 ? 20.823 3.283 -11.659 1.00 95.38 169 LYS A O 1
ATOM 1285 N N . ASP A 1 170 ? 22.110 4.193 -10.033 1.00 96.25 170 ASP A N 1
ATOM 1286 C CA . ASP A 1 170 ? 22.646 2.945 -9.517 1.00 96.25 170 ASP A CA 1
ATOM 1287 C C . ASP A 1 170 ? 21.600 2.276 -8.643 1.00 96.25 170 ASP A C 1
ATOM 1289 O O . ASP A 1 170 ? 21.155 2.843 -7.643 1.00 96.25 170 ASP A O 1
ATOM 1293 N N . VAL A 1 171 ? 21.228 1.060 -9.024 1.00 97.50 171 VAL A N 1
ATOM 1294 C CA . VAL A 1 171 ? 20.317 0.221 -8.256 1.00 97.50 171 VAL A CA 1
ATOM 1295 C C . VAL A 1 171 ? 20.959 -1.135 -7.973 1.00 97.50 171 VAL A C 1
ATOM 1297 O O . VAL A 1 171 ? 21.802 -1.636 -8.718 1.00 97.50 171 VAL A O 1
ATOM 1300 N N . ARG A 1 172 ? 20.575 -1.702 -6.836 1.00 98.06 172 ARG A N 1
ATOM 1301 C CA . ARG A 1 172 ? 20.944 -3.029 -6.333 1.00 98.06 172 ARG A CA 1
ATOM 1302 C C . ARG A 1 172 ? 19.720 -3.869 -6.011 1.00 98.06 172 ARG A C 1
ATOM 1304 O O . ARG A 1 172 ? 19.785 -5.087 -6.121 1.00 98.06 172 ARG A O 1
ATOM 1311 N N . THR A 1 173 ? 18.619 -3.221 -5.636 1.00 98.62 173 THR A N 1
ATOM 1312 C CA . THR A 1 173 ? 17.333 -3.879 -5.417 1.00 98.62 173 THR A CA 1
ATOM 1313 C C . THR A 1 173 ? 16.226 -3.087 -6.095 1.00 98.62 173 THR A C 1
ATOM 1315 O O . THR A 1 173 ? 16.154 -1.868 -5.933 1.00 98.62 173 THR A O 1
ATOM 1318 N N . VAL A 1 174 ? 15.349 -3.771 -6.826 1.00 97.81 174 VAL A N 1
ATOM 1319 C CA . VAL A 1 174 ? 14.128 -3.191 -7.394 1.00 97.81 174 VAL A CA 1
ATOM 1320 C C . VAL A 1 174 ? 12.961 -4.110 -7.065 1.00 97.81 174 VAL A C 1
ATOM 1322 O O . VAL A 1 174 ? 13.069 -5.324 -7.221 1.00 97.81 174 VAL A O 1
ATOM 1325 N N . VAL A 1 175 ? 11.856 -3.538 -6.599 1.00 98.31 175 VAL A N 1
ATOM 1326 C CA . VAL A 1 175 ? 10.594 -4.249 -6.385 1.00 98.31 175 VAL A CA 1
ATOM 1327 C C . VAL A 1 175 ? 9.486 -3.430 -7.021 1.00 98.31 175 VAL A C 1
ATOM 1329 O O . VAL A 1 175 ? 9.379 -2.237 -6.739 1.00 98.31 175 VAL A O 1
ATOM 1332 N N . PHE A 1 176 ? 8.674 -4.035 -7.878 1.00 96.25 176 PHE A N 1
ATOM 1333 C CA . PHE A 1 176 ? 7.578 -3.325 -8.521 1.00 96.25 176 PHE A CA 1
ATOM 1334 C C . PHE A 1 176 ? 6.380 -4.210 -8.811 1.00 96.25 176 PHE A C 1
ATOM 1336 O O . PHE A 1 176 ? 6.478 -5.435 -8.893 1.00 96.25 176 PHE A O 1
ATOM 1343 N N . VAL A 1 177 ? 5.247 -3.543 -8.989 1.00 95.38 177 VAL A N 1
ATOM 1344 C CA . VAL A 1 177 ? 3.995 -4.148 -9.420 1.00 95.38 177 VAL A CA 1
ATOM 1345 C C . VAL A 1 177 ? 3.859 -4.004 -10.926 1.00 95.38 177 VAL A C 1
ATOM 1347 O O . VAL A 1 177 ? 4.017 -2.907 -11.465 1.00 95.38 177 VAL A O 1
ATOM 1350 N N . SER A 1 178 ? 3.518 -5.098 -11.593 1.00 91.06 178 SER A N 1
ATOM 1351 C CA . SER A 1 178 ? 3.192 -5.118 -13.014 1.00 91.06 178 SER A CA 1
ATOM 1352 C C . SER A 1 178 ? 1.898 -5.886 -13.234 1.00 91.06 178 SER A C 1
ATOM 1354 O O . SER A 1 178 ? 1.667 -6.898 -12.580 1.00 91.06 178 SER A O 1
ATOM 1356 N N . ASP A 1 179 ? 1.063 -5.431 -14.160 1.00 87.81 179 ASP A N 1
ATOM 1357 C CA . ASP A 1 179 ? 0.074 -6.288 -14.799 1.00 87.81 179 ASP A CA 1
ATOM 1358 C C . ASP A 1 179 ? 0.603 -6.723 -16.167 1.00 87.81 179 ASP A C 1
ATOM 1360 O O . ASP A 1 179 ? 0.674 -5.944 -17.124 1.00 87.81 179 ASP A O 1
ATOM 1364 N N . SER A 1 180 ? 0.980 -7.996 -16.242 1.00 80.31 180 SER A N 1
ATOM 1365 C CA . SER A 1 180 ? 1.552 -8.624 -17.430 1.00 80.31 180 SER A CA 1
ATOM 1366 C C . SER A 1 180 ? 0.496 -9.183 -18.392 1.00 80.31 180 SER A C 1
ATOM 1368 O O . SER A 1 180 ? 0.852 -9.857 -19.360 1.00 80.31 180 SER A O 1
ATOM 1370 N N . PHE A 1 181 ? -0.802 -8.905 -18.187 1.00 73.06 181 PHE A N 1
ATOM 1371 C CA . PHE A 1 181 ? -1.915 -9.412 -19.013 1.00 73.06 181 PHE A CA 1
ATOM 1372 C C . PHE A 1 181 ? -1.719 -9.251 -20.525 1.00 73.06 181 PHE A C 1
ATOM 1374 O O . PHE A 1 181 ? -2.241 -10.039 -21.317 1.00 73.06 181 PHE A O 1
ATOM 1381 N N . ARG A 1 182 ? -0.959 -8.233 -20.934 1.00 69.81 182 ARG A N 1
ATOM 1382 C CA . ARG A 1 182 ? -0.672 -7.932 -22.330 1.00 69.81 182 ARG A CA 1
ATOM 1383 C C . ARG A 1 182 ? 0.732 -8.294 -22.774 1.00 69.81 182 ARG A C 1
ATOM 1385 O O . ARG A 1 182 ? 0.939 -8.266 -23.968 1.00 69.81 182 ARG A O 1
ATOM 1392 N N . GLY A 1 183 ? 1.684 -8.680 -21.926 1.00 71.25 183 GLY A N 1
ATOM 1393 C CA . GLY A 1 183 ? 3.033 -8.986 -22.413 1.00 71.25 183 GLY A CA 1
ATOM 1394 C C . GLY A 1 183 ? 4.038 -9.414 -21.353 1.00 71.25 183 GLY A C 1
ATOM 1395 O O . GLY A 1 183 ? 3.786 -9.320 -20.158 1.00 71.25 183 GLY A O 1
ATOM 1396 N N . GLY A 1 184 ? 5.184 -9.910 -21.817 1.00 71.00 184 GLY A N 1
ATOM 1397 C CA . GLY A 1 184 ? 6.296 -10.363 -20.978 1.00 71.00 184 GLY A CA 1
ATOM 1398 C C . GLY A 1 184 ? 7.570 -9.542 -21.149 1.00 71.00 184 GLY A C 1
ATOM 1399 O O . GLY A 1 184 ? 7.599 -8.541 -21.870 1.00 71.00 184 GLY A O 1
ATOM 1400 N N . GLY A 1 185 ? 8.641 -10.016 -20.512 1.00 74.56 185 GLY A N 1
ATOM 1401 C CA . GLY A 1 185 ? 9.933 -9.330 -20.471 1.00 74.56 185 GLY A CA 1
ATOM 1402 C C . GLY A 1 185 ? 9.979 -8.154 -19.488 1.00 74.56 185 GLY A C 1
ATOM 1403 O O . GLY A 1 185 ? 8.991 -7.798 -18.851 1.00 74.56 185 GLY A O 1
ATOM 1404 N N . ASP A 1 186 ? 11.155 -7.563 -19.338 1.00 77.44 186 ASP A N 1
ATOM 1405 C CA . ASP A 1 186 ? 11.412 -6.545 -18.322 1.00 77.44 186 ASP A CA 1
ATOM 1406 C C . ASP A 1 186 ? 11.021 -5.115 -18.761 1.00 77.44 186 ASP A C 1
ATOM 1408 O O . ASP A 1 186 ? 11.456 -4.676 -19.832 1.00 77.44 186 ASP A O 1
ATOM 1412 N N . PRO A 1 187 ? 10.228 -4.367 -17.963 1.00 79.62 187 PRO A N 1
ATOM 1413 C CA . PRO A 1 187 ? 9.952 -2.949 -18.209 1.00 79.62 187 PRO A CA 1
ATOM 1414 C C . PRO A 1 187 ? 11.122 -2.012 -17.862 1.00 79.62 187 PRO A C 1
ATOM 1416 O O . PRO A 1 187 ? 11.061 -0.829 -18.207 1.00 79.62 187 PRO A O 1
ATOM 1419 N N . LEU A 1 188 ? 12.150 -2.484 -17.150 1.00 89.62 188 LEU A N 1
ATOM 1420 C CA . LEU A 1 188 ? 13.278 -1.666 -16.707 1.00 89.62 188 LEU A CA 1
ATOM 1421 C C . LEU A 1 188 ? 14.341 -1.543 -17.804 1.00 89.62 188 LEU A C 1
ATOM 1423 O O . LEU A 1 188 ? 14.652 -2.493 -18.517 1.00 89.62 188 LEU A O 1
ATOM 1427 N N . ARG A 1 189 ? 14.928 -0.351 -17.961 1.00 88.81 189 ARG A N 1
ATOM 1428 C CA . ARG A 1 189 ? 15.981 -0.120 -18.961 1.00 88.81 189 ARG A CA 1
ATOM 1429 C C . ARG A 1 189 ? 17.021 0.889 -18.541 1.00 88.81 189 ARG A C 1
ATOM 1431 O O . ARG A 1 189 ? 16.720 1.896 -17.905 1.00 88.81 189 ARG A O 1
ATOM 1438 N N . LYS A 1 190 ? 18.247 0.686 -19.016 1.00 90.56 190 LYS A N 1
ATOM 1439 C CA . LYS A 1 190 ? 19.345 1.637 -18.824 1.00 90.56 190 LYS A CA 1
ATOM 1440 C C . LYS A 1 190 ? 19.154 2.936 -19.617 1.00 90.56 190 LYS A C 1
ATOM 1442 O O . LYS A 1 190 ? 19.420 4.010 -19.082 1.00 90.56 190 LYS A O 1
ATOM 1447 N N . ALA A 1 191 ? 18.725 2.866 -20.879 1.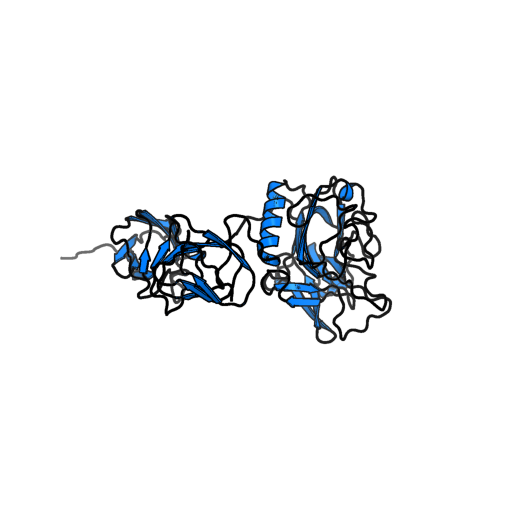00 88.00 191 ALA A N 1
ATOM 1448 C CA . ALA A 1 191 ? 18.441 4.035 -21.716 1.00 88.00 191 ALA A CA 1
ATOM 1449 C C . ALA A 1 191 ? 17.474 3.704 -22.869 1.00 88.00 191 ALA A C 1
ATOM 1451 O O . ALA A 1 191 ? 17.122 2.552 -23.099 1.00 88.00 191 ALA A O 1
ATOM 1452 N N . VAL A 1 192 ? 17.055 4.730 -23.620 1.00 84.19 192 VAL A N 1
ATOM 1453 C CA . VAL A 1 192 ? 16.018 4.647 -24.674 1.00 84.19 192 VAL A CA 1
ATOM 1454 C C . VAL A 1 192 ? 16.322 3.588 -25.734 1.00 84.19 192 VAL A C 1
ATOM 1456 O O . VAL A 1 192 ? 15.439 2.828 -26.116 1.00 84.19 192 VAL A O 1
ATOM 1459 N N . MET A 1 193 ? 17.576 3.537 -26.183 1.00 79.62 193 MET A N 1
ATOM 1460 C CA . MET A 1 193 ? 18.044 2.650 -27.256 1.00 79.62 193 MET A CA 1
ATOM 1461 C C . MET A 1 193 ? 18.998 1.559 -26.744 1.00 79.62 193 MET A C 1
ATOM 1463 O O . MET A 1 193 ? 19.546 0.810 -27.545 1.00 79.62 193 MET A O 1
ATOM 1467 N N . ASP A 1 194 ? 19.236 1.494 -25.430 1.00 80.50 194 ASP A N 1
ATOM 1468 C CA . ASP A 1 194 ? 20.182 0.568 -24.797 1.00 80.50 194 ASP A CA 1
ATOM 1469 C C . ASP A 1 194 ? 19.500 -0.114 -23.608 1.00 80.50 194 ASP A C 1
ATOM 1471 O O . ASP A 1 194 ? 19.275 0.497 -22.558 1.00 80.50 194 ASP A O 1
ATOM 1475 N N . GLY A 1 195 ? 19.180 -1.396 -23.789 1.00 74.50 195 GLY A N 1
ATOM 1476 C CA . GLY A 1 195 ? 18.679 -2.263 -22.727 1.00 74.50 195 GLY A CA 1
ATOM 1477 C C . GLY A 1 195 ? 19.649 -2.389 -21.551 1.00 74.50 195 GLY A C 1
ATOM 1478 O O . GLY A 1 195 ? 19.230 -2.489 -20.396 1.00 74.50 195 GLY A O 1
ATOM 1479 N N . GLY A 1 196 ? 20.952 -2.284 -21.829 1.00 86.25 196 GLY A N 1
ATOM 1480 C CA . GLY A 1 196 ? 22.004 -2.269 -20.827 1.00 86.25 196 GLY A CA 1
ATOM 1481 C C . GLY A 1 196 ? 21.955 -3.472 -19.896 1.00 86.25 196 GLY A C 1
ATOM 1482 O O . GLY A 1 196 ? 21.867 -4.616 -20.334 1.00 86.25 196 GLY A O 1
ATOM 1483 N N . ASP A 1 197 ? 22.002 -3.199 -18.593 1.00 91.12 197 ASP A N 1
ATOM 1484 C CA . ASP A 1 197 ? 21.994 -4.236 -17.561 1.00 91.12 197 ASP A CA 1
ATOM 1485 C C . ASP A 1 197 ? 20.719 -5.079 -17.538 1.00 91.12 197 ASP A C 1
ATOM 1487 O O . ASP A 1 197 ? 20.760 -6.250 -17.170 1.00 91.12 197 ASP A O 1
ATOM 1491 N N . PHE A 1 198 ? 19.605 -4.493 -17.955 1.00 90.00 198 PHE A N 1
ATOM 1492 C CA . PHE A 1 198 ? 18.271 -5.076 -17.881 1.00 90.00 198 PHE A CA 1
ATOM 1493 C C . PHE A 1 198 ? 17.872 -5.826 -19.162 1.00 90.00 198 PHE A C 1
ATOM 1495 O O . PHE A 1 198 ? 16.984 -6.676 -19.152 1.00 90.00 198 PHE A O 1
ATOM 1502 N N . GLY A 1 199 ? 18.616 -5.606 -20.248 1.00 85.50 199 GLY A N 1
ATOM 1503 C CA . GLY A 1 199 ? 18.456 -6.329 -21.502 1.00 85.50 199 GLY A CA 1
ATOM 1504 C C . GLY A 1 199 ? 17.322 -5.805 -22.384 1.00 85.50 199 GLY A C 1
ATOM 1505 O O . GLY A 1 199 ? 16.910 -4.644 -22.322 1.00 85.50 199 GLY A O 1
ATOM 1506 N N . ASP A 1 200 ? 16.852 -6.664 -23.283 1.00 73.62 200 ASP A N 1
ATOM 1507 C CA . ASP A 1 200 ? 15.937 -6.276 -24.349 1.00 73.62 200 ASP A CA 1
ATOM 1508 C C . ASP A 1 200 ? 14.483 -6.574 -23.995 1.00 73.62 200 ASP A C 1
ATOM 1510 O O . ASP A 1 200 ? 14.097 -7.724 -23.782 1.00 73.62 200 ASP A O 1
ATOM 1514 N N . ARG A 1 201 ? 13.631 -5.554 -24.109 1.00 70.31 201 ARG A N 1
ATOM 1515 C CA . ARG A 1 201 ? 12.185 -5.728 -24.231 1.00 70.31 201 ARG A CA 1
ATOM 1516 C C . ARG A 1 201 ? 11.754 -5.732 -25.695 1.00 70.31 201 ARG A C 1
ATOM 1518 O O . ARG A 1 201 ? 12.046 -4.790 -26.438 1.00 70.31 201 ARG A O 1
ATOM 1525 N N . GLY A 1 202 ? 11.014 -6.770 -26.082 1.00 59.97 202 GLY A N 1
ATOM 1526 C CA . GLY A 1 202 ? 10.312 -6.881 -27.364 1.00 59.97 202 GLY A CA 1
ATOM 1527 C C . GLY A 1 202 ? 8.806 -7.090 -27.170 1.00 59.97 202 GLY A C 1
ATOM 1528 O O . GLY A 1 202 ? 8.341 -7.228 -26.043 1.00 59.97 202 GLY A O 1
ATOM 1529 N N . LYS A 1 203 ? 8.042 -7.142 -28.267 1.00 67.69 203 LYS A N 1
ATOM 1530 C CA . LYS A 1 203 ? 6.622 -7.541 -28.260 1.00 67.69 203 LYS A CA 1
ATOM 1531 C C . LYS A 1 203 ? 6.518 -9.045 -28.014 1.00 67.69 203 LYS A C 1
ATOM 1533 O O . LYS A 1 203 ? 6.514 -9.832 -28.959 1.00 67.69 203 LYS A O 1
ATOM 1538 N N . VAL A 1 204 ? 6.540 -9.449 -26.749 1.00 72.94 204 VAL A N 1
ATOM 1539 C CA . VAL A 1 204 ? 6.567 -10.862 -26.360 1.00 72.94 204 VAL A CA 1
ATOM 1540 C C . VAL A 1 204 ? 5.396 -11.210 -25.450 1.00 72.94 204 VAL A C 1
ATOM 1542 O O . VAL A 1 204 ? 4.946 -10.387 -24.657 1.00 72.94 204 VAL A O 1
ATOM 1545 N N . SER A 1 205 ? 4.919 -12.450 -25.566 1.00 80.62 205 SER A N 1
ATOM 1546 C CA . SER A 1 205 ? 3.945 -13.038 -24.640 1.00 80.62 205 SER A CA 1
ATOM 1547 C C . SER A 1 205 ? 4.456 -12.978 -23.197 1.00 80.62 205 SER A C 1
ATOM 1549 O O . SER A 1 205 ? 5.663 -13.091 -22.973 1.00 80.62 205 SER A O 1
ATOM 1551 N N . HIS A 1 206 ? 3.544 -12.884 -22.223 1.00 84.12 206 HIS A N 1
ATOM 1552 C CA . HIS A 1 206 ? 3.868 -12.924 -20.791 1.00 84.12 206 HIS A CA 1
ATOM 1553 C C . HIS A 1 206 ? 4.676 -14.168 -20.402 1.00 84.12 206 HIS A C 1
ATOM 1555 O O . HIS A 1 206 ? 5.541 -14.095 -19.541 1.00 84.12 206 HIS A O 1
ATOM 1561 N N . THR A 1 207 ? 4.483 -15.283 -21.107 1.00 86.50 207 THR A N 1
ATOM 1562 C CA . THR A 1 207 ? 5.191 -16.547 -20.860 1.00 86.50 207 THR A CA 1
ATOM 1563 C C . THR A 1 207 ? 6.669 -16.542 -21.259 1.00 86.50 207 THR A C 1
ATOM 1565 O O . THR A 1 207 ? 7.371 -17.511 -20.981 1.00 86.50 207 THR A O 1
ATOM 1568 N N . VAL A 1 208 ? 7.151 -15.513 -21.961 1.00 86.94 208 VAL A N 1
ATOM 1569 C CA . VAL A 1 208 ? 8.574 -15.392 -22.307 1.00 86.94 208 VAL A CA 1
ATOM 1570 C C . VAL A 1 208 ? 9.374 -15.001 -21.068 1.00 86.94 208 VAL A C 1
ATOM 1572 O O . VAL A 1 208 ? 8.895 -14.223 -20.248 1.00 86.94 208 VAL A O 1
ATOM 1575 N N . SER A 1 209 ? 10.597 -15.532 -20.961 1.00 89.44 209 SER A N 1
ATOM 1576 C CA . SER A 1 209 ? 11.544 -15.252 -19.877 1.00 89.44 209 SER A CA 1
ATOM 1577 C C . SER A 1 209 ? 11.599 -13.766 -19.516 1.00 89.44 209 SER A C 1
ATOM 1579 O O . SER A 1 209 ? 11.758 -12.928 -20.409 1.00 89.44 209 SER A O 1
ATOM 1581 N N . ILE A 1 210 ? 11.532 -13.460 -18.219 1.00 90.81 210 ILE A N 1
ATOM 1582 C CA . ILE A 1 210 ? 11.595 -12.093 -17.683 1.00 90.81 210 ILE A CA 1
ATOM 1583 C C . ILE A 1 210 ? 12.872 -11.383 -18.161 1.00 90.81 210 ILE A C 1
ATOM 1585 O O . ILE A 1 210 ? 12.797 -10.284 -18.709 1.00 90.81 210 ILE A O 1
ATOM 1589 N N . TRP A 1 211 ? 14.033 -12.034 -18.028 1.00 91.81 211 TRP A N 1
ATOM 1590 C CA . TRP A 1 211 ? 15.334 -11.469 -18.390 1.00 91.81 211 TRP A CA 1
ATOM 1591 C C . TRP A 1 211 ? 15.823 -12.010 -19.728 1.00 91.81 211 TRP A C 1
ATOM 1593 O O . TRP A 1 211 ? 16.358 -13.118 -19.815 1.00 91.81 211 TRP A O 1
ATOM 1603 N N . LYS A 1 212 ? 15.701 -11.199 -20.779 1.00 86.50 212 LYS A N 1
ATOM 1604 C CA . LYS A 1 212 ? 16.247 -11.507 -22.103 1.00 86.50 212 LYS A CA 1
ATOM 1605 C C . LYS A 1 212 ? 17.444 -10.612 -22.395 1.00 86.50 212 LYS A C 1
ATOM 1607 O O . LYS A 1 212 ? 17.308 -9.396 -22.422 1.00 86.50 212 LYS A O 1
ATOM 1612 N N . ASN A 1 213 ? 18.608 -11.211 -22.651 1.00 87.88 213 ASN A N 1
ATOM 1613 C CA . ASN A 1 213 ? 19.866 -10.491 -22.909 1.00 87.88 213 ASN A CA 1
ATOM 1614 C C . ASN A 1 213 ? 20.287 -9.521 -21.782 1.00 87.88 213 ASN A C 1
ATOM 1616 O O . ASN A 1 213 ? 21.081 -8.615 -22.018 1.00 87.88 213 ASN A O 1
ATOM 1620 N N . ALA A 1 214 ? 19.767 -9.703 -20.564 1.00 92.12 214 ALA A N 1
ATOM 1621 C CA . ALA A 1 214 ? 20.174 -8.925 -19.399 1.00 92.12 214 ALA A CA 1
ATOM 1622 C C . ALA A 1 214 ? 21.608 -9.280 -18.974 1.00 92.12 214 ALA A C 1
ATOM 1624 O O . ALA A 1 214 ? 22.123 -10.362 -19.279 1.00 92.12 214 ALA A O 1
ATOM 1625 N N . SER A 1 215 ? 22.264 -8.382 -18.242 1.00 95.25 215 SER A N 1
ATOM 1626 C CA . SER A 1 215 ? 23.642 -8.590 -17.810 1.00 95.25 215 SER A CA 1
ATOM 1627 C C . SER A 1 215 ? 23.761 -9.713 -16.779 1.00 95.25 215 SER A C 1
ATOM 1629 O O . SER A 1 215 ? 22.797 -10.163 -16.148 1.00 95.25 215 SER A O 1
ATOM 1631 N N . GLY A 1 216 ? 24.998 -10.168 -16.566 1.00 96.50 216 GLY A N 1
ATOM 1632 C CA . GLY A 1 216 ? 25.306 -11.153 -15.530 1.00 96.50 216 GLY A CA 1
ATOM 1633 C C . GLY A 1 216 ? 24.910 -10.694 -14.123 1.00 96.50 216 GLY A C 1
ATOM 1634 O O . GLY A 1 216 ? 24.627 -11.540 -13.284 1.00 96.50 216 GLY A O 1
ATOM 1635 N N . ALA A 1 217 ? 24.864 -9.380 -13.869 1.00 97.19 217 ALA A N 1
ATOM 1636 C CA . ALA A 1 217 ? 24.476 -8.837 -12.570 1.00 97.19 217 ALA A CA 1
ATOM 1637 C C . ALA A 1 217 ? 22.987 -9.054 -12.260 1.00 97.19 217 ALA A C 1
ATOM 1639 O O . ALA A 1 217 ? 22.632 -9.257 -11.099 1.00 97.19 217 ALA A O 1
ATOM 1640 N N . VAL A 1 218 ? 22.141 -9.041 -13.293 1.00 96.88 218 VAL A N 1
ATOM 1641 C CA . VAL A 1 218 ? 20.700 -9.302 -13.198 1.00 96.88 218 VAL A CA 1
ATOM 1642 C C . VAL A 1 218 ? 20.427 -10.803 -13.216 1.00 96.88 218 VAL A C 1
ATOM 1644 O O . VAL A 1 218 ? 19.827 -11.334 -12.287 1.00 96.88 218 VAL A O 1
ATOM 1647 N N . THR A 1 219 ? 20.937 -11.512 -14.225 1.00 96.12 219 THR A N 1
ATOM 1648 C CA . THR A 1 219 ? 20.636 -12.942 -14.441 1.00 96.12 219 THR A CA 1
ATOM 1649 C C . THR A 1 219 ? 21.200 -13.872 -13.365 1.00 96.12 219 THR A C 1
ATOM 1651 O O . THR A 1 219 ? 20.639 -14.938 -13.138 1.00 96.12 219 THR A O 1
ATOM 1654 N N . LYS A 1 220 ? 22.286 -13.481 -12.683 1.00 97.12 220 LYS A N 1
ATOM 1655 C CA . LYS A 1 220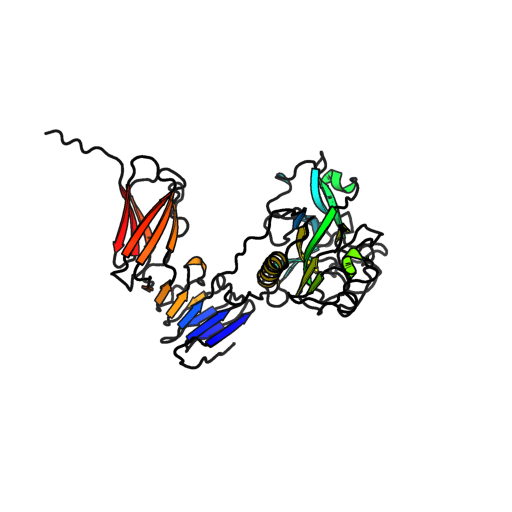 ? 22.837 -14.214 -11.524 1.00 97.12 220 LYS A CA 1
ATOM 1656 C C . LYS A 1 220 ? 22.357 -13.660 -10.181 1.00 97.12 220 LYS A C 1
ATOM 1658 O O . LYS A 1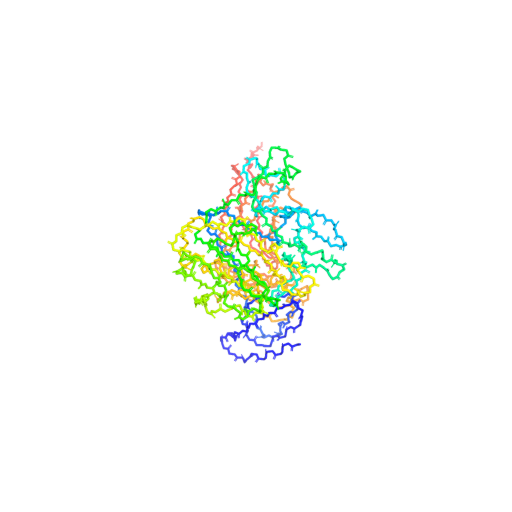 220 ? 22.758 -14.173 -9.138 1.00 97.12 220 LYS A O 1
ATOM 1663 N N . GLY A 1 221 ? 21.567 -12.587 -10.203 1.00 97.56 221 GLY A N 1
ATOM 1664 C CA . GLY A 1 221 ? 20.917 -12.035 -9.025 1.00 97.56 221 GLY A CA 1
ATOM 1665 C C . GLY A 1 221 ? 19.769 -12.921 -8.546 1.00 97.56 221 GLY A C 1
ATOM 1666 O O . GLY A 1 221 ? 19.450 -13.953 -9.134 1.00 97.56 221 GLY A O 1
ATOM 1667 N N . THR A 1 222 ? 19.113 -12.503 -7.468 1.00 98.38 222 THR A N 1
ATOM 1668 C CA . THR A 1 222 ? 17.895 -13.167 -6.995 1.00 98.38 222 THR A CA 1
ATOM 1669 C C . THR A 1 222 ? 16.688 -12.496 -7.623 1.00 98.38 222 THR A C 1
ATOM 1671 O O . THR A 1 222 ? 16.385 -11.351 -7.301 1.00 98.38 222 THR A O 1
ATOM 1674 N N . THR A 1 223 ? 15.991 -13.222 -8.494 1.00 97.44 223 THR A N 1
ATOM 1675 C CA . THR A 1 223 ? 14.691 -12.813 -9.037 1.00 97.44 223 THR A CA 1
ATOM 1676 C C . THR A 1 223 ? 13.585 -13.528 -8.288 1.00 97.44 223 THR A C 1
ATOM 1678 O O . THR A 1 223 ? 13.686 -14.729 -8.018 1.00 97.44 223 THR A O 1
ATOM 1681 N N . ARG A 1 224 ? 12.520 -12.808 -7.946 1.00 97.50 224 ARG A N 1
ATOM 1682 C CA . ARG A 1 224 ? 11.338 -13.395 -7.326 1.00 97.50 224 ARG A CA 1
ATOM 1683 C C . ARG A 1 224 ? 10.083 -12.858 -7.991 1.00 97.50 224 ARG A C 1
ATOM 1685 O O . ARG A 1 224 ? 10.026 -11.690 -8.363 1.00 97.50 224 ARG A O 1
ATOM 1692 N N . LEU A 1 225 ? 9.089 -13.724 -8.116 1.00 95.19 225 LEU A N 1
ATOM 1693 C CA . LEU A 1 225 ? 7.783 -13.411 -8.673 1.00 95.19 225 LEU A CA 1
ATOM 1694 C C . LEU A 1 225 ? 6.720 -13.832 -7.662 1.00 95.19 225 LEU A C 1
ATOM 1696 O O . LEU A 1 225 ? 6.702 -14.986 -7.224 1.00 95.19 225 LEU A O 1
ATOM 1700 N N . ASN A 1 226 ? 5.872 -12.891 -7.247 1.00 94.19 226 ASN A N 1
ATOM 1701 C CA . ASN A 1 226 ? 4.835 -13.101 -6.232 1.00 94.19 226 ASN A CA 1
ATOM 1702 C C . ASN A 1 226 ? 5.374 -13.780 -4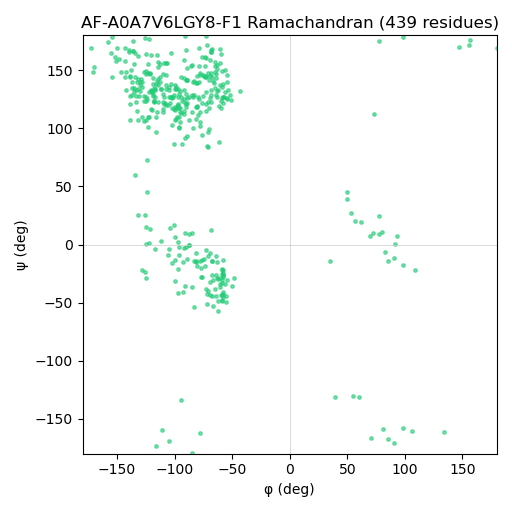.957 1.00 94.19 226 ASN A C 1
ATOM 1704 O O . ASN A 1 226 ? 4.801 -14.745 -4.445 1.00 94.19 226 ASN A O 1
ATOM 1708 N N . GLY A 1 227 ? 6.529 -13.313 -4.469 1.00 94.50 227 GLY A N 1
ATOM 1709 C CA . GLY A 1 227 ? 7.146 -13.821 -3.243 1.00 94.50 227 GLY A CA 1
ATOM 1710 C C . GLY A 1 227 ? 7.879 -15.160 -3.380 1.00 94.50 227 GLY A C 1
ATOM 1711 O O . GLY A 1 227 ? 8.289 -15.740 -2.370 1.00 94.50 227 GLY A O 1
ATOM 1712 N N . ARG A 1 228 ? 8.072 -15.682 -4.597 1.00 95.50 228 ARG A N 1
ATOM 1713 C CA . ARG A 1 228 ? 8.787 -16.947 -4.847 1.00 95.50 228 ARG A CA 1
ATOM 1714 C C . ARG A 1 228 ? 10.035 -16.711 -5.676 1.00 95.50 228 ARG A C 1
ATOM 1716 O O . ARG A 1 228 ? 9.953 -16.046 -6.698 1.00 95.50 228 ARG A O 1
ATOM 1723 N N . VAL A 1 229 ? 11.168 -17.287 -5.268 1.00 97.56 229 VAL A N 1
ATOM 1724 C CA . VAL A 1 229 ? 12.395 -17.268 -6.086 1.00 97.56 229 VAL A CA 1
ATOM 1725 C C . VAL A 1 229 ? 12.142 -18.020 -7.389 1.00 97.56 229 VAL A C 1
ATOM 1727 O O . VAL A 1 229 ? 11.626 -19.138 -7.358 1.00 97.56 229 VAL A O 1
ATOM 1730 N N . VAL A 1 230 ? 12.524 -17.416 -8.510 1.00 96.44 230 VAL A N 1
ATOM 1731 C CA . VAL A 1 230 ? 12.416 -18.001 -9.850 1.00 96.44 230 VAL A CA 1
ATOM 1732 C C . VAL A 1 230 ? 13.706 -17.771 -10.633 1.00 96.44 230 VAL A C 1
ATOM 1734 O O . VAL A 1 230 ? 14.434 -16.811 -10.382 1.00 96.44 230 VAL A O 1
ATOM 1737 N N . ASP A 1 231 ? 13.974 -18.629 -11.615 1.00 96.12 231 ASP A N 1
ATOM 1738 C CA . ASP A 1 231 ? 14.996 -18.354 -12.625 1.00 96.12 231 ASP A CA 1
ATOM 1739 C C . ASP A 1 231 ? 14.377 -17.491 -13.733 1.00 96.12 231 ASP A C 1
ATOM 1741 O O . ASP A 1 231 ? 13.666 -17.996 -14.605 1.00 96.12 231 ASP A O 1
ATOM 1745 N N . GLY A 1 232 ? 14.627 -16.180 -13.693 1.00 93.12 232 GLY A N 1
ATOM 1746 C CA . GLY A 1 232 ? 14.066 -15.227 -14.654 1.00 93.12 232 GLY A CA 1
ATOM 1747 C C . GLY A 1 232 ? 14.614 -15.354 -16.081 1.00 93.12 232 GLY A C 1
ATOM 1748 O O . GLY A 1 232 ? 14.081 -14.711 -16.980 1.00 93.12 232 GLY A O 1
ATOM 1749 N N . THR A 1 233 ? 15.638 -16.182 -16.326 1.00 93.31 233 THR A N 1
ATOM 1750 C CA . THR A 1 233 ? 16.145 -16.446 -17.689 1.00 93.31 233 THR A CA 1
ATOM 1751 C C . THR A 1 233 ? 15.309 -17.479 -18.445 1.00 93.31 233 THR A C 1
ATOM 1753 O O . THR A 1 233 ? 15.391 -17.571 -19.668 1.00 93.31 233 THR A O 1
ATOM 1756 N N . VAL A 1 234 ? 14.462 -18.224 -17.730 1.00 92.88 234 VAL A N 1
ATOM 1757 C CA . VAL A 1 234 ? 13.558 -19.235 -18.303 1.00 92.88 234 VAL A CA 1
ATOM 1758 C C . VAL A 1 234 ? 12.105 -19.056 -17.866 1.00 92.88 234 VAL A C 1
ATOM 1760 O O . VAL A 1 234 ? 11.198 -19.513 -18.555 1.00 92.88 234 VAL A O 1
ATOM 1763 N N . THR A 1 235 ? 11.867 -18.379 -16.743 1.00 92.62 235 THR A N 1
ATOM 1764 C CA . THR A 1 235 ? 10.530 -18.128 -16.195 1.00 92.62 235 THR A CA 1
ATOM 1765 C C . THR A 1 235 ? 9.980 -16.828 -16.759 1.00 92.62 235 THR A C 1
ATOM 1767 O O . THR A 1 235 ? 10.638 -15.791 -16.658 1.00 92.62 235 THR A O 1
ATOM 1770 N N . GLY A 1 236 ? 8.788 -16.886 -17.349 1.00 89.94 236 GLY A N 1
ATOM 1771 C CA . GLY A 1 236 ? 8.004 -15.707 -17.704 1.00 89.94 236 GLY A CA 1
ATOM 1772 C C . GLY A 1 236 ? 7.044 -15.276 -16.599 1.00 89.94 236 GLY A C 1
ATOM 1773 O O . GLY A 1 236 ? 6.937 -15.908 -15.549 1.00 89.94 236 GLY A O 1
ATOM 1774 N N . TYR A 1 237 ? 6.329 -14.199 -16.875 1.00 90.31 237 TYR A N 1
ATOM 1775 C CA . TYR A 1 237 ? 5.223 -13.694 -16.073 1.00 90.31 237 TYR A CA 1
ATOM 1776 C C . TYR A 1 237 ? 3.978 -14.583 -16.177 1.00 90.31 237 TYR A C 1
ATOM 1778 O O . TYR A 1 237 ? 3.908 -15.501 -17.000 1.00 90.31 237 TYR A O 1
ATOM 1786 N N . THR A 1 238 ? 2.971 -14.295 -15.351 1.00 88.44 238 THR A N 1
ATOM 1787 C CA . THR A 1 238 ? 1.752 -15.117 -15.253 1.00 88.44 238 THR A CA 1
ATOM 1788 C C . THR A 1 238 ? 0.578 -14.623 -16.100 1.00 88.44 238 THR A C 1
ATOM 1790 O O . THR A 1 238 ? -0.410 -15.343 -16.236 1.00 88.44 238 THR A O 1
ATOM 1793 N N . GLY A 1 239 ? 0.677 -13.433 -16.698 1.00 86.38 239 GLY A N 1
ATOM 1794 C CA . GLY A 1 239 ? -0.425 -12.805 -17.434 1.00 86.38 239 GLY A CA 1
ATOM 1795 C C . GLY A 1 239 ? -1.474 -12.168 -16.516 1.00 86.38 239 GLY A C 1
ATOM 1796 O O . GLY A 1 239 ? -2.635 -12.052 -16.906 1.00 86.38 239 GLY A O 1
ATOM 1797 N N . ALA A 1 240 ? -1.084 -11.804 -15.294 1.00 88.25 240 ALA A N 1
ATOM 1798 C CA . ALA A 1 240 ? -1.939 -11.225 -14.266 1.00 88.25 240 ALA A CA 1
ATOM 1799 C C . ALA A 1 240 ? -1.165 -10.164 -13.461 1.00 88.25 240 ALA A C 1
ATOM 1801 O O . ALA A 1 240 ? 0.061 -10.094 -13.566 1.00 88.25 240 ALA A O 1
ATOM 1802 N N . PRO A 1 241 ? -1.844 -9.365 -12.618 1.00 89.88 241 PRO A N 1
ATOM 1803 C CA . PRO A 1 241 ? -1.170 -8.491 -11.667 1.00 89.88 241 PRO A CA 1
ATOM 1804 C C . PRO A 1 241 ? -0.269 -9.274 -10.724 1.00 89.88 241 PRO A C 1
ATOM 1806 O O . PRO A 1 241 ? -0.702 -10.217 -10.058 1.00 89.88 241 PRO A O 1
ATOM 1809 N N . GLU A 1 242 ? 0.984 -8.854 -10.656 1.00 92.31 242 GLU A N 1
ATOM 1810 C CA . GLU A 1 242 ? 2.029 -9.543 -9.925 1.00 92.31 242 GLU A CA 1
ATOM 1811 C C . GLU A 1 242 ? 3.111 -8.591 -9.426 1.00 92.31 242 GLU A C 1
ATOM 1813 O O . GLU A 1 242 ? 3.259 -7.459 -9.891 1.00 92.31 242 GLU A O 1
ATOM 1818 N N . VAL A 1 243 ? 3.869 -9.068 -8.443 1.00 95.81 243 VAL A N 1
ATOM 1819 C CA . VAL A 1 243 ? 5.013 -8.357 -7.879 1.00 95.81 243 VAL A CA 1
ATOM 1820 C C . VAL A 1 243 ? 6.290 -9.041 -8.334 1.00 95.81 243 VAL A C 1
ATOM 1822 O O . VAL A 1 243 ? 6.507 -10.216 -8.023 1.00 95.81 243 VAL A O 1
ATOM 1825 N N . LEU A 1 244 ? 7.141 -8.298 -9.039 1.00 95.88 244 LEU A N 1
ATOM 1826 C CA . LEU A 1 244 ? 8.497 -8.718 -9.364 1.00 95.88 244 LEU A CA 1
ATOM 1827 C C . LEU A 1 244 ? 9.470 -8.063 -8.385 1.00 95.88 244 LEU A C 1
ATOM 1829 O O . LEU A 1 244 ? 9.412 -6.854 -8.154 1.00 95.88 244 LEU A O 1
ATOM 1833 N N . SER A 1 245 ? 10.402 -8.848 -7.854 1.00 97.81 245 SER A N 1
ATOM 1834 C CA . SER A 1 245 ? 11.572 -8.324 -7.161 1.00 97.81 245 SER A CA 1
ATOM 1835 C C . SER A 1 245 ? 12.868 -8.857 -7.758 1.00 97.81 245 SER A C 1
ATOM 1837 O O . SER A 1 245 ? 12.955 -9.993 -8.232 1.00 97.81 245 SER A O 1
ATOM 1839 N N . LEU A 1 246 ? 13.890 -8.009 -7.727 1.00 97.81 246 LEU A N 1
ATOM 1840 C CA . LEU A 1 246 ? 15.234 -8.309 -8.183 1.00 97.81 246 LEU A CA 1
ATOM 1841 C C . LEU A 1 246 ? 16.240 -7.758 -7.177 1.00 97.81 246 LEU A C 1
ATOM 1843 O O . LEU A 1 246 ? 16.212 -6.570 -6.865 1.00 97.81 246 LEU A O 1
ATOM 1847 N N . VAL A 1 247 ? 17.165 -8.607 -6.739 1.00 98.56 247 VAL A N 1
ATOM 1848 C CA . VAL A 1 247 ? 18.394 -8.214 -6.037 1.00 98.56 247 VAL A CA 1
ATOM 1849 C C . VAL A 1 247 ? 19.576 -8.589 -6.925 1.00 98.56 247 VAL A C 1
ATOM 1851 O O . VAL A 1 247 ? 19.802 -9.771 -7.187 1.00 98.56 247 VAL A O 1
ATOM 1854 N N . THR A 1 248 ? 20.318 -7.602 -7.418 1.00 98.44 248 THR A N 1
ATOM 1855 C CA . THR A 1 248 ? 21.418 -7.813 -8.369 1.00 98.44 248 THR A CA 1
ATOM 1856 C C . THR A 1 248 ? 22.736 -8.134 -7.669 1.00 98.44 248 THR A C 1
ATOM 1858 O O . THR A 1 248 ? 22.996 -7.708 -6.543 1.00 98.44 248 THR A O 1
ATOM 1861 N N . THR A 1 249 ? 23.635 -8.850 -8.354 1.00 98.38 249 THR A N 1
ATOM 1862 C CA . THR A 1 249 ? 24.939 -9.217 -7.769 1.00 98.38 249 THR A CA 1
ATOM 1863 C C . THR A 1 249 ? 25.946 -8.070 -7.754 1.00 98.38 249 THR A C 1
ATOM 1865 O O . THR A 1 249 ? 26.880 -8.118 -6.960 1.00 98.38 249 THR A O 1
ATOM 1868 N N . ASN A 1 250 ? 25.762 -7.034 -8.589 1.00 96.56 250 ASN A N 1
ATOM 1869 C CA . ASN A 1 250 ? 26.546 -5.782 -8.686 1.00 96.56 250 ASN A CA 1
ATOM 1870 C C . ASN A 1 250 ? 25.607 -4.583 -8.911 1.00 96.56 250 ASN A C 1
ATOM 1872 O O . ASN A 1 250 ? 24.428 -4.790 -9.187 1.00 96.56 250 ASN A O 1
ATOM 1876 N N . GLN A 1 251 ? 26.087 -3.347 -8.733 1.00 96.50 251 GLN A N 1
ATOM 1877 C CA . GLN A 1 251 ? 25.299 -2.162 -9.104 1.00 96.50 251 GLN A CA 1
ATOM 1878 C C . GLN A 1 251 ? 24.959 -2.214 -10.597 1.00 96.50 251 GLN A C 1
ATOM 1880 O O . GLN A 1 251 ? 25.830 -2.525 -11.411 1.00 96.50 251 GLN A O 1
ATOM 1885 N N . VAL A 1 252 ? 23.705 -1.917 -10.934 1.00 96.88 252 VAL A N 1
ATOM 1886 C CA . VAL A 1 252 ? 23.210 -1.828 -12.313 1.00 96.88 252 VAL A CA 1
ATOM 1887 C C . VAL A 1 252 ? 22.609 -0.452 -12.578 1.00 96.88 252 VAL A C 1
ATOM 1889 O O . VAL A 1 252 ? 22.173 0.233 -11.650 1.00 96.88 252 VAL A O 1
ATOM 1892 N N . LYS A 1 253 ? 22.587 -0.035 -13.845 1.00 95.75 253 LYS A N 1
ATOM 1893 C CA . LYS A 1 253 ? 22.101 1.286 -14.259 1.00 95.75 253 LYS A CA 1
ATOM 1894 C C . LYS A 1 253 ? 20.659 1.227 -14.754 1.00 95.75 253 LYS A C 1
ATOM 1896 O O . LYS A 1 253 ? 20.383 0.633 -15.794 1.00 95.75 253 LYS A O 1
ATOM 1901 N N . LEU A 1 254 ? 19.763 1.921 -14.056 1.00 94.25 254 LEU A N 1
ATOM 1902 C CA . LEU A 1 254 ? 18.369 2.124 -14.458 1.00 94.25 254 LEU A CA 1
ATOM 1903 C C . LEU A 1 254 ? 18.147 3.578 -14.882 1.00 94.25 254 LEU A C 1
ATOM 1905 O O . LEU A 1 254 ? 18.475 4.495 -14.135 1.00 94.25 254 LEU A O 1
ATOM 1909 N N . GLY A 1 255 ? 17.599 3.795 -16.074 1.00 93.38 255 GLY A N 1
ATOM 1910 C CA . GLY A 1 255 ? 17.350 5.124 -16.638 1.00 93.38 255 GLY A CA 1
ATOM 1911 C C . GLY A 1 255 ? 15.911 5.366 -17.082 1.00 93.38 255 GLY A C 1
ATOM 1912 O O . GLY A 1 255 ? 15.492 6.518 -17.135 1.00 93.38 255 GLY A O 1
ATOM 1913 N N . LEU A 1 256 ? 15.131 4.328 -17.392 1.00 91.50 256 LEU A N 1
ATOM 1914 C CA . LEU A 1 256 ? 13.730 4.500 -17.776 1.00 91.50 256 LEU A CA 1
ATOM 1915 C C . LEU A 1 256 ? 12.872 3.263 -17.517 1.00 91.50 256 LEU A C 1
ATOM 1917 O O . LEU A 1 256 ? 13.381 2.155 -17.342 1.00 91.50 256 LEU A O 1
ATOM 1921 N N . LEU A 1 257 ? 11.565 3.502 -17.557 1.00 90.94 257 LEU A N 1
ATOM 1922 C CA . LEU A 1 257 ? 10.500 2.513 -17.584 1.00 90.94 257 LEU A CA 1
ATOM 1923 C C . LEU A 1 257 ? 9.830 2.508 -18.958 1.00 90.94 257 LEU A C 1
ATOM 1925 O O . LEU A 1 257 ? 9.667 3.562 -19.589 1.00 90.94 257 LEU A O 1
ATOM 1929 N N . GLY A 1 258 ? 9.392 1.328 -19.374 1.00 85.06 258 GLY A N 1
ATOM 1930 C CA . GLY A 1 258 ? 8.659 1.122 -20.612 1.00 85.06 258 GLY A CA 1
ATOM 1931 C C . GLY A 1 258 ? 9.561 0.939 -21.829 1.00 85.06 258 GLY A C 1
ATOM 1932 O O . GLY A 1 258 ? 10.770 0.700 -21.737 1.00 85.06 258 GLY A O 1
ATOM 1933 N N . ASN A 1 259 ? 8.966 1.005 -23.019 1.00 79.88 259 ASN A N 1
ATOM 1934 C CA . ASN A 1 259 ? 9.668 0.695 -24.258 1.00 79.88 259 ASN A CA 1
ATOM 1935 C C . ASN A 1 259 ? 9.421 1.737 -25.341 1.00 79.88 259 ASN A C 1
ATOM 1937 O O . ASN A 1 259 ? 8.306 1.915 -25.815 1.00 79.88 259 ASN A O 1
ATOM 1941 N N . PHE A 1 260 ? 10.519 2.311 -25.823 1.00 75.44 260 PHE A N 1
ATOM 1942 C CA . PHE A 1 260 ? 10.542 3.213 -26.966 1.00 75.44 260 PHE A CA 1
ATOM 1943 C C . PHE A 1 260 ? 9.978 2.602 -28.263 1.00 75.44 260 PHE A C 1
ATOM 1945 O O . PHE A 1 260 ? 9.499 3.328 -29.124 1.00 75.44 260 PHE A O 1
ATOM 1952 N N . PHE A 1 261 ? 10.025 1.278 -28.413 1.00 70.69 261 PHE A N 1
ATOM 1953 C CA . PHE A 1 261 ? 9.597 0.574 -29.627 1.00 70.69 261 PHE A CA 1
ATOM 1954 C C . PHE A 1 261 ? 8.234 -0.119 -29.504 1.00 70.69 261 PHE A C 1
ATOM 1956 O O . PHE A 1 261 ? 7.905 -0.977 -30.329 1.00 70.69 261 PHE A O 1
ATOM 1963 N N . ASN A 1 262 ? 7.429 0.193 -28.481 1.00 67.31 262 ASN A N 1
ATOM 1964 C CA . ASN A 1 262 ? 6.111 -0.437 -28.347 1.00 67.31 262 ASN A CA 1
ATOM 1965 C C . ASN A 1 262 ? 5.071 0.065 -29.387 1.00 67.31 262 ASN A C 1
ATOM 1967 O O . ASN A 1 262 ? 4.027 -0.570 -29.524 1.00 67.31 262 ASN A O 1
ATOM 1971 N N . SER A 1 263 ? 5.407 1.065 -30.220 1.00 54.56 263 SER A N 1
ATOM 1972 C CA . SER A 1 263 ? 4.561 1.689 -31.261 1.00 54.56 263 SER A CA 1
ATOM 1973 C C . SER A 1 263 ? 4.170 0.851 -32.453 1.00 54.56 263 SER A C 1
ATOM 1975 O O . SER A 1 263 ? 3.173 1.197 -33.067 1.00 54.56 263 SER A O 1
ATOM 1977 N N . GLN A 1 264 ? 4.985 -0.116 -32.904 1.00 55.06 264 GLN A N 1
ATOM 1978 C CA . GLN A 1 264 ? 4.963 -0.532 -34.322 1.00 55.06 264 GLN A CA 1
ATOM 1979 C C . GLN A 1 264 ? 3.599 -1.101 -34.778 1.00 55.06 264 GLN A C 1
ATOM 1981 O O . GLN A 1 264 ? 3.371 -2.302 -34.665 1.00 55.06 264 GLN A O 1
ATOM 1986 N N . GLN A 1 265 ? 2.722 -0.195 -35.229 1.00 47.91 265 GLN A N 1
ATOM 1987 C CA . GLN A 1 265 ? 1.389 -0.193 -35.857 1.00 47.91 265 GLN A CA 1
ATOM 1988 C C . GLN A 1 265 ? 0.325 -1.237 -35.493 1.00 47.91 265 GLN A C 1
ATOM 1990 O O . GLN A 1 265 ? -0.84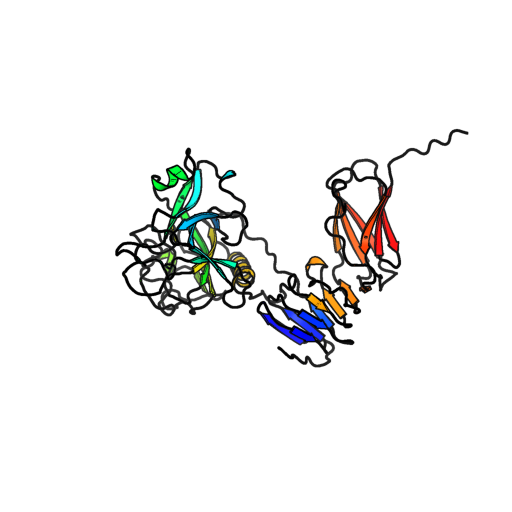1 -1.030 -35.803 1.00 47.91 265 GLN A O 1
ATOM 1995 N N . THR A 1 266 ? 0.649 -2.333 -34.822 1.00 49.06 266 THR A N 1
ATOM 1996 C CA . THR A 1 266 ? -0.323 -3.337 -34.383 1.00 49.06 266 THR A CA 1
ATOM 1997 C C . THR A 1 266 ? 0.206 -4.079 -33.159 1.00 49.06 266 THR A C 1
ATOM 1999 O O . THR A 1 266 ? 1.404 -4.361 -33.067 1.00 49.06 266 THR A O 1
ATOM 2002 N N . SER A 1 267 ? -0.709 -4.419 -32.242 1.00 47.06 267 SER A N 1
ATOM 2003 C CA . SER A 1 267 ? -0.553 -5.180 -30.985 1.00 47.06 267 SER A CA 1
ATOM 2004 C C . SER A 1 267 ? 0.150 -4.419 -29.840 1.00 47.06 267 SER A C 1
ATOM 2006 O O . SER A 1 267 ? 1.317 -4.057 -29.956 1.00 47.06 267 SER A O 1
ATOM 2008 N N . GLY A 1 268 ? -0.531 -4.074 -28.739 1.00 54.09 268 GLY A N 1
ATOM 2009 C CA . GLY A 1 268 ? -1.355 -4.935 -27.873 1.00 54.09 268 GLY A CA 1
ATOM 2010 C C . GLY A 1 268 ? -0.566 -5.507 -26.680 1.00 54.09 268 GLY A C 1
ATOM 2011 O O . GLY A 1 268 ? -1.086 -6.365 -25.977 1.00 54.09 268 GLY A O 1
ATOM 2012 N N . TYR A 1 269 ? 0.679 -5.044 -26.482 1.00 58.53 269 TYR A N 1
ATOM 2013 C CA . TYR A 1 269 ? 1.635 -5.539 -25.483 1.00 58.53 269 TYR A CA 1
ATOM 2014 C C . TYR A 1 269 ? 2.187 -4.442 -24.549 1.00 58.53 269 TYR A C 1
ATOM 2016 O O . TYR A 1 269 ? 3.308 -4.563 -24.046 1.00 58.53 269 TYR A O 1
ATOM 2024 N N . GLY A 1 270 ? 1.459 -3.336 -24.343 1.00 67.12 270 GLY A N 1
ATOM 2025 C CA . GLY A 1 270 ? 1.847 -2.324 -23.351 1.00 67.12 270 GLY A CA 1
ATOM 2026 C C . GLY A 1 270 ? 1.893 -2.928 -21.945 1.00 67.12 270 GLY A C 1
ATOM 2027 O O . GLY A 1 270 ? 1.043 -3.752 -21.605 1.00 67.12 270 GLY A O 1
ATOM 2028 N N . GLU A 1 271 ? 2.918 -2.583 -21.157 1.00 78.75 271 GLU A N 1
ATOM 2029 C CA . GLU A 1 271 ? 2.917 -2.955 -19.741 1.00 78.75 271 GLU A CA 1
ATOM 2030 C C . GLU A 1 271 ? 2.023 -2.004 -18.955 1.00 78.75 271 GLU A C 1
ATOM 2032 O O . GLU A 1 271 ? 1.849 -0.841 -19.323 1.00 78.75 271 GLU A O 1
ATOM 2037 N N . MET A 1 272 ? 1.499 -2.495 -17.841 1.00 87.62 272 MET A N 1
ATOM 2038 C CA . MET A 1 272 ? 0.900 -1.635 -16.841 1.00 87.62 272 MET A CA 1
ATOM 2039 C C . MET A 1 272 ? 1.668 -1.767 -15.550 1.00 87.62 272 MET A C 1
ATOM 2041 O O . MET A 1 272 ? 1.808 -2.867 -15.025 1.00 87.62 272 MET A O 1
ATOM 2045 N N . LEU A 1 273 ? 2.169 -0.647 -15.049 1.00 92.81 273 LEU A N 1
ATOM 2046 C CA . LEU A 1 273 ? 2.953 -0.615 -13.824 1.00 92.81 273 LEU A CA 1
ATOM 2047 C C . LEU A 1 273 ? 2.133 0.007 -12.702 1.00 92.81 273 LEU A C 1
ATOM 2049 O O . LEU A 1 273 ? 1.428 0.997 -12.899 1.00 92.81 273 LEU A O 1
ATOM 2053 N N . GLY A 1 274 ? 2.221 -0.606 -11.529 1.00 94.94 274 GLY A N 1
ATOM 2054 C CA . GLY A 1 274 ? 1.760 -0.008 -10.287 1.00 94.94 274 GLY A CA 1
ATOM 2055 C C . GLY A 1 274 ? 2.926 0.681 -9.589 1.00 94.94 274 GLY A C 1
ATOM 2056 O O . GLY A 1 274 ? 3.712 1.411 -10.191 1.00 94.94 274 GLY A O 1
ATOM 2057 N N . GLU A 1 275 ? 3.044 0.430 -8.295 1.00 97.25 275 GLU A N 1
ATOM 2058 C CA . GLU A 1 275 ? 4.079 1.009 -7.447 1.00 97.25 275 GLU A CA 1
ATOM 2059 C C . GLU A 1 275 ? 5.458 0.368 -7.643 1.00 97.25 275 GLU A C 1
ATOM 2061 O O . GLU A 1 275 ? 5.579 -0.833 -7.891 1.00 97.25 275 GLU A O 1
ATOM 2066 N N . ILE A 1 276 ? 6.502 1.190 -7.512 1.00 97.38 276 ILE A N 1
ATOM 2067 C CA . ILE A 1 276 ? 7.901 0.851 -7.777 1.00 97.38 276 ILE A CA 1
ATOM 2068 C C . ILE A 1 276 ? 8.767 1.357 -6.621 1.00 97.38 276 ILE A C 1
ATOM 2070 O O . ILE A 1 276 ? 8.743 2.537 -6.268 1.00 97.38 276 ILE A O 1
ATOM 2074 N N . LEU A 1 277 ? 9.589 0.476 -6.059 1.00 98.12 277 LEU A N 1
ATOM 2075 C CA . LEU A 1 277 ? 10.591 0.801 -5.052 1.00 98.12 277 LEU A CA 1
ATOM 2076 C C . LEU A 1 277 ? 11.974 0.390 -5.549 1.00 98.12 277 LEU A C 1
ATOM 2078 O O . LEU A 1 277 ? 12.181 -0.733 -6.008 1.00 98.12 277 LEU A O 1
ATOM 2082 N N . MET A 1 278 ? 12.935 1.302 -5.439 1.00 97.69 278 MET A N 1
ATOM 2083 C CA . MET A 1 278 ? 14.306 1.106 -5.905 1.00 97.69 278 MET A CA 1
ATOM 2084 C C . MET A 1 278 ? 15.296 1.469 -4.809 1.00 97.69 278 MET A C 1
ATOM 2086 O O . MET A 1 278 ? 15.135 2.483 -4.128 1.00 97.69 278 MET A O 1
ATOM 2090 N N . TYR A 1 279 ? 16.354 0.676 -4.690 1.00 98.56 279 TYR A N 1
ATOM 2091 C CA . TYR A 1 279 ? 17.415 0.852 -3.705 1.00 98.56 279 TYR A CA 1
ATOM 2092 C C . TYR A 1 279 ? 18.779 0.733 -4.374 1.00 98.56 279 TYR A C 1
ATOM 2094 O O . TYR A 1 279 ? 18.982 -0.138 -5.218 1.00 98.56 279 TYR A O 1
ATOM 2102 N N . SER A 1 280 ? 19.727 1.577 -3.971 1.00 97.88 280 SER A N 1
ATOM 2103 C CA . SER A 1 280 ? 21.137 1.521 -4.380 1.00 97.88 280 SER A CA 1
ATOM 2104 C C . SER A 1 280 ? 21.934 0.496 -3.571 1.00 97.88 280 SER A C 1
ATOM 2106 O O . SER A 1 280 ? 23.088 0.210 -3.896 1.00 97.88 280 SER A O 1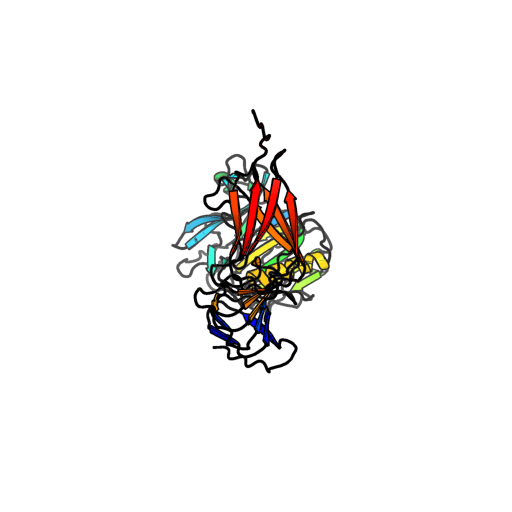
ATOM 2108 N N . THR A 1 281 ? 21.311 -0.080 -2.540 1.00 97.94 281 THR A N 1
ATOM 2109 C CA . THR A 1 281 ? 21.858 -1.107 -1.654 1.00 97.94 281 THR A CA 1
ATOM 2110 C C . THR A 1 281 ? 21.203 -2.469 -1.882 1.00 97.94 281 THR A C 1
ATOM 2112 O O . THR A 1 281 ? 20.088 -2.600 -2.400 1.00 97.94 281 THR A O 1
ATOM 2115 N N . GLU A 1 282 ? 21.939 -3.516 -1.520 1.00 98.06 282 GLU A N 1
ATOM 2116 C CA . GLU A 1 282 ? 21.398 -4.869 -1.441 1.00 98.06 282 GLU A CA 1
ATOM 2117 C C . GLU A 1 282 ? 20.493 -4.972 -0.215 1.00 98.06 282 GLU A C 1
ATOM 2119 O O . GLU A 1 282 ? 20.961 -4.843 0.917 1.00 98.06 282 GLU A O 1
ATOM 2124 N N . LEU A 1 283 ? 19.199 -5.188 -0.438 1.00 98.50 283 LEU A N 1
ATOM 2125 C CA . LEU A 1 283 ? 18.278 -5.482 0.648 1.00 98.50 283 LEU A CA 1
ATOM 2126 C C . LEU A 1 283 ? 18.369 -6.955 1.037 1.00 98.50 283 LEU A C 1
ATOM 2128 O O . LEU A 1 283 ? 18.514 -7.844 0.199 1.00 98.50 283 LEU A O 1
ATOM 2132 N N . THR A 1 284 ? 18.208 -7.220 2.329 1.00 97.88 284 THR A N 1
ATOM 2133 C CA . THR A 1 284 ? 18.095 -8.588 2.840 1.00 97.88 284 THR A CA 1
ATOM 2134 C C . THR A 1 284 ? 16.822 -9.265 2.328 1.00 97.88 284 THR A C 1
ATOM 2136 O O . THR A 1 284 ? 15.817 -8.611 2.043 1.00 97.88 284 THR A O 1
ATOM 2139 N N . ALA A 1 285 ? 1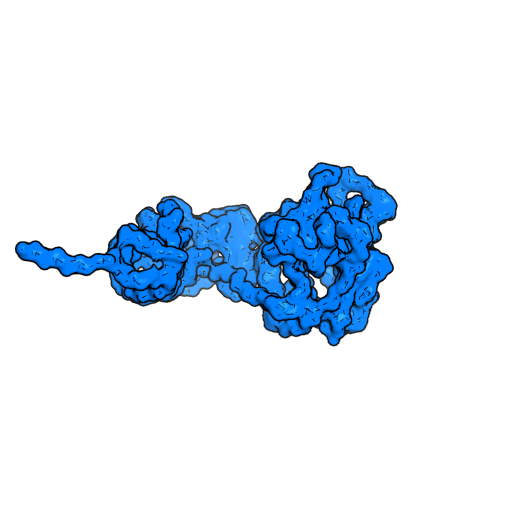6.807 -10.601 2.304 1.00 97.19 285 ALA A N 1
ATOM 2140 C CA . ALA A 1 285 ? 15.620 -11.365 1.915 1.00 97.19 285 ALA A CA 1
ATOM 2141 C C . ALA A 1 285 ? 14.374 -11.020 2.756 1.00 97.19 285 ALA A C 1
ATOM 2143 O O . ALA A 1 285 ? 13.264 -11.011 2.230 1.00 97.19 285 ALA A O 1
ATOM 2144 N N . ALA A 1 286 ? 14.550 -10.699 4.044 1.00 96.62 286 ALA A N 1
ATOM 2145 C CA . ALA A 1 286 ? 13.457 -10.272 4.915 1.00 96.62 286 ALA A CA 1
ATOM 2146 C C . ALA A 1 286 ? 12.896 -8.904 4.500 1.00 96.62 286 ALA A C 1
ATOM 2148 O O . ALA A 1 286 ? 11.684 -8.747 4.409 1.00 96.62 286 ALA A O 1
ATOM 2149 N N . GLN A 1 287 ? 13.763 -7.936 4.189 1.00 98.12 287 GLN A N 1
ATOM 2150 C CA . GLN A 1 287 ? 13.343 -6.619 3.706 1.00 98.12 287 GLN A CA 1
ATOM 2151 C C . GLN A 1 287 ? 12.631 -6.708 2.354 1.00 98.12 287 GLN A C 1
ATOM 2153 O O . GLN A 1 287 ? 11.575 -6.102 2.192 1.00 98.12 287 GLN A O 1
ATOM 2158 N N . VAL A 1 288 ? 13.165 -7.495 1.411 1.00 98.31 288 VAL A N 1
ATOM 2159 C CA . VAL A 1 288 ? 12.504 -7.741 0.119 1.00 98.31 288 VAL A CA 1
ATOM 2160 C C . VAL A 1 288 ? 11.131 -8.362 0.342 1.00 98.31 288 VAL A C 1
ATOM 2162 O O . VAL A 1 288 ? 10.151 -7.850 -0.188 1.00 98.31 288 VAL A O 1
ATOM 2165 N N . LYS A 1 289 ? 11.033 -9.395 1.191 1.00 96.56 289 LYS A N 1
ATOM 2166 C CA . LYS A 1 289 ? 9.753 -10.037 1.507 1.00 96.56 289 LYS A CA 1
ATOM 2167 C C . LYS A 1 289 ? 8.743 -9.048 2.095 1.00 96.56 289 LYS A C 1
ATOM 2169 O O . LYS A 1 289 ? 7.593 -9.070 1.685 1.00 96.56 289 LYS A O 1
ATOM 2174 N N . THR A 1 290 ? 9.156 -8.177 3.013 1.00 97.31 290 THR A N 1
ATOM 2175 C CA . THR A 1 290 ? 8.278 -7.142 3.583 1.00 97.31 290 THR A CA 1
ATOM 2176 C C . THR A 1 290 ? 7.700 -6.222 2.504 1.00 97.31 290 THR A C 1
ATOM 2178 O O . THR A 1 290 ? 6.521 -5.879 2.551 1.00 97.31 290 THR A O 1
ATOM 2181 N N . ILE A 1 291 ? 8.507 -5.837 1.511 1.00 98.12 291 ILE A N 1
ATOM 2182 C CA . ILE A 1 291 ? 8.049 -4.997 0.395 1.00 98.12 291 ILE A CA 1
ATOM 2183 C C . ILE A 1 291 ? 7.135 -5.797 -0.545 1.00 98.12 291 ILE A C 1
ATOM 2185 O O . ILE A 1 291 ? 6.096 -5.291 -0.957 1.00 98.12 291 ILE A O 1
ATOM 2189 N N . GLU A 1 292 ? 7.483 -7.049 -0.859 1.00 97.94 292 GLU A N 1
ATOM 2190 C CA . GLU A 1 292 ? 6.646 -7.935 -1.679 1.00 97.94 292 GLU A CA 1
ATOM 2191 C C . GLU A 1 292 ? 5.268 -8.152 -1.049 1.00 97.94 292 GLU A C 1
ATOM 2193 O O . GLU A 1 292 ? 4.257 -7.981 -1.721 1.00 97.94 292 GLU A O 1
ATOM 2198 N N . ASP A 1 293 ? 5.228 -8.473 0.243 1.00 95.69 293 ASP A N 1
ATOM 2199 C CA . ASP A 1 293 ? 4.009 -8.643 1.033 1.00 95.69 293 ASP A CA 1
ATOM 2200 C C . ASP A 1 293 ? 3.156 -7.361 1.018 1.00 95.69 293 ASP A C 1
ATOM 2202 O O . ASP A 1 293 ? 1.940 -7.424 0.839 1.00 95.69 293 ASP A O 1
ATOM 2206 N N . TYR A 1 294 ? 3.790 -6.190 1.160 1.00 95.94 294 TYR A N 1
ATOM 2207 C CA . TYR A 1 294 ? 3.114 -4.891 1.112 1.00 95.94 294 TYR A CA 1
ATOM 2208 C C . TYR A 1 294 ? 2.465 -4.642 -0.250 1.00 95.94 294 TYR A C 1
ATOM 2210 O O . TYR A 1 294 ? 1.290 -4.282 -0.325 1.00 95.94 294 TYR A O 1
ATOM 2218 N N . LEU A 1 295 ? 3.215 -4.864 -1.330 1.00 96.12 295 LEU A N 1
ATOM 2219 C CA . LEU A 1 295 ? 2.739 -4.628 -2.687 1.00 96.12 295 LEU A CA 1
ATOM 2220 C C . LEU A 1 295 ? 1.691 -5.658 -3.120 1.00 96.12 295 LEU A C 1
ATOM 2222 O O . LEU A 1 295 ? 0.696 -5.276 -3.732 1.00 96.12 295 LEU A O 1
ATOM 2226 N N . LEU A 1 296 ? 1.858 -6.935 -2.765 1.00 92.81 296 LEU A N 1
ATOM 2227 C CA . LEU A 1 296 ? 0.859 -7.984 -2.999 1.00 92.81 296 LEU A CA 1
ATOM 2228 C C . LEU A 1 296 ? -0.455 -7.651 -2.294 1.00 92.81 296 LEU A C 1
ATOM 2230 O O . LEU A 1 296 ? -1.524 -7.770 -2.893 1.00 92.81 296 LEU A O 1
ATOM 2234 N N . PHE A 1 297 ? -0.376 -7.185 -1.048 1.00 91.50 297 PHE A N 1
ATOM 2235 C CA . PHE A 1 297 ? -1.552 -6.802 -0.284 1.00 91.50 297 PHE A CA 1
ATOM 2236 C C . PHE A 1 297 ? -2.241 -5.586 -0.883 1.00 91.50 297 PHE A C 1
ATOM 2238 O O . PHE A 1 297 ? -3.430 -5.639 -1.193 1.00 91.50 297 PHE A O 1
ATOM 2245 N N . LYS A 1 298 ? -1.481 -4.511 -1.104 1.00 90.50 298 LYS A N 1
ATOM 2246 C CA . LYS A 1 298 ? -2.013 -3.264 -1.635 1.00 90.50 298 LYS A CA 1
ATOM 2247 C C . LYS A 1 298 ? -2.587 -3.478 -3.034 1.00 90.50 298 LYS A C 1
ATOM 2249 O O . LYS A 1 298 ? -3.767 -3.212 -3.250 1.00 90.50 298 LYS A O 1
ATOM 2254 N N . TRP A 1 299 ? -1.791 -3.965 -3.978 1.00 91.50 299 TRP A N 1
ATOM 2255 C CA . TRP A 1 299 ? -2.124 -3.940 -5.404 1.00 91.50 299 TRP A CA 1
ATOM 2256 C C . TRP A 1 299 ? -2.858 -5.172 -5.907 1.00 91.50 299 TRP A C 1
ATOM 2258 O O . TRP A 1 299 ? -3.726 -5.046 -6.765 1.00 91.50 299 TRP A O 1
ATOM 2268 N N . VAL A 1 300 ? -2.523 -6.350 -5.383 1.00 88.00 300 VAL A N 1
ATOM 2269 C CA . VAL A 1 300 ? -3.091 -7.621 -5.855 1.00 88.00 300 VAL A CA 1
ATOM 2270 C C . VAL A 1 300 ? -4.216 -8.104 -4.937 1.00 88.00 300 VAL A C 1
ATOM 2272 O O . VAL A 1 300 ? -4.975 -8.977 -5.336 1.00 88.00 300 VAL A O 1
ATOM 2275 N N . GLY A 1 301 ? -4.367 -7.529 -3.737 1.00 84.19 301 GLY A N 1
ATOM 2276 C CA . GLY A 1 301 ? -5.371 -7.927 -2.743 1.00 84.19 301 GLY A CA 1
ATOM 2277 C C . GLY A 1 301 ? -4.980 -9.164 -1.930 1.00 84.19 301 GLY A C 1
ATOM 2278 O O . GLY A 1 301 ? -5.810 -9.729 -1.222 1.00 84.19 301 GLY A O 1
ATOM 2279 N N . ILE A 1 302 ? -3.724 -9.619 -2.019 1.00 86.06 302 ILE A N 1
ATOM 2280 C CA . ILE A 1 302 ? -3.239 -10.821 -1.330 1.00 86.06 302 ILE A CA 1
ATOM 2281 C C . ILE A 1 302 ? -2.566 -10.415 -0.020 1.00 86.06 302 ILE A C 1
ATOM 2283 O O . ILE A 1 302 ? -1.418 -9.979 -0.005 1.00 86.06 302 ILE A O 1
ATOM 2287 N N . ALA A 1 303 ? -3.282 -10.580 1.091 1.00 85.94 303 ALA A N 1
ATOM 2288 C CA . ALA A 1 303 ? -2.749 -10.287 2.415 1.00 85.94 303 ALA A CA 1
ATOM 2289 C C . ALA A 1 303 ? -1.722 -11.338 2.879 1.00 85.94 303 ALA A C 1
ATOM 2291 O O . ALA A 1 303 ? -1.911 -12.538 2.632 1.00 85.94 303 ALA A O 1
ATOM 2292 N N . PRO A 1 304 ? -0.671 -10.933 3.616 1.00 88.62 304 PRO A N 1
ATOM 2293 C CA . PRO A 1 304 ? 0.202 -11.870 4.305 1.00 88.62 304 PRO A CA 1
ATOM 2294 C C . PRO A 1 304 ? -0.575 -12.698 5.327 1.00 88.62 304 PRO A C 1
ATOM 2296 O O . PRO A 1 304 ? -1.626 -12.300 5.833 1.00 88.62 304 PRO A O 1
ATOM 2299 N N . THR A 1 305 ? -0.046 -13.874 5.662 1.00 83.62 305 THR A N 1
ATOM 2300 C CA . THR A 1 305 ? -0.696 -14.756 6.640 1.00 83.62 305 THR A CA 1
ATOM 2301 C C . THR A 1 305 ? -0.892 -14.036 7.972 1.00 83.62 305 THR A C 1
ATOM 2303 O O . THR A 1 305 ? 0.067 -13.528 8.543 1.00 83.62 305 THR A O 1
ATOM 2306 N N . GLY A 1 306 ? -2.129 -14.044 8.473 1.00 86.12 306 GLY A N 1
ATOM 2307 C CA . GLY A 1 306 ? -2.497 -13.387 9.729 1.00 86.12 306 GLY A CA 1
ATOM 2308 C C . GLY A 1 306 ? -2.983 -11.946 9.576 1.00 86.12 306 GLY A C 1
ATOM 2309 O O . GLY A 1 306 ? -3.346 -11.356 10.587 1.00 86.12 306 GLY A O 1
ATOM 2310 N N . TYR A 1 307 ? -3.040 -11.415 8.352 1.00 89.62 307 TYR A N 1
ATOM 2311 C CA . TYR A 1 307 ? -3.466 -10.047 8.071 1.00 89.62 307 TYR A CA 1
ATOM 2312 C C . TYR A 1 307 ? -4.623 -9.982 7.062 1.00 89.62 307 TYR A C 1
ATOM 2314 O O . TYR A 1 307 ? -4.896 -10.940 6.328 1.00 89.62 307 TYR A O 1
ATOM 2322 N N . GLY A 1 308 ? -5.280 -8.824 7.009 1.00 88.12 308 GLY A N 1
ATOM 2323 C CA . GLY A 1 308 ? -6.336 -8.494 6.052 1.00 88.12 308 GLY A CA 1
ATOM 2324 C C . GLY A 1 308 ? -6.740 -7.025 6.156 1.00 88.12 308 GLY A C 1
ATOM 2325 O O . GLY A 1 308 ? -6.315 -6.348 7.077 1.00 88.12 308 GLY A O 1
ATOM 2326 N N . ASP A 1 309 ? -7.525 -6.517 5.210 1.00 86.44 309 ASP A N 1
ATOM 2327 C CA . ASP A 1 309 ? -8.101 -5.167 5.263 1.00 86.44 309 ASP A CA 1
ATOM 2328 C C . ASP A 1 309 ? -9.591 -5.235 4.919 1.00 86.44 309 ASP A C 1
ATOM 2330 O O . ASP A 1 309 ? -10.001 -5.562 3.797 1.00 86.44 309 ASP A O 1
ATOM 2334 N N . PHE A 1 310 ? -10.386 -4.897 5.929 1.00 86.62 310 PHE A N 1
ATOM 2335 C CA . PHE A 1 310 ? -11.840 -4.859 5.883 1.00 86.62 310 PHE A CA 1
ATOM 2336 C C . PHE A 1 310 ? -12.388 -3.470 6.212 1.00 86.62 310 PHE A C 1
ATOM 2338 O O . PHE A 1 310 ? -13.585 -3.340 6.444 1.00 86.62 310 PHE A O 1
ATOM 2345 N N . THR A 1 311 ? -11.539 -2.441 6.225 1.00 84.88 311 THR A N 1
ATOM 2346 C CA . THR A 1 311 ? -11.914 -1.065 6.598 1.00 84.88 311 THR A CA 1
ATOM 2347 C C . THR A 1 311 ? -12.994 -0.477 5.683 1.00 84.88 311 THR A C 1
ATOM 2349 O O . THR A 1 311 ? -13.832 0.301 6.139 1.00 84.88 311 THR A O 1
ATOM 2352 N N . ASP A 1 312 ? -13.032 -0.929 4.424 1.00 85.31 312 ASP A N 1
ATOM 2353 C CA . ASP A 1 312 ? -14.051 -0.577 3.426 1.00 85.31 312 ASP A CA 1
ATOM 2354 C C . ASP A 1 312 ? -15.270 -1.523 3.429 1.00 85.31 312 ASP A C 1
ATOM 2356 O O . ASP A 1 312 ? -16.199 -1.350 2.639 1.00 85.31 312 ASP A O 1
ATOM 2360 N N . ALA A 1 313 ? -15.280 -2.566 4.263 1.00 89.81 313 ALA A N 1
ATOM 2361 C CA . ALA A 1 313 ? -16.437 -3.440 4.420 1.00 89.81 313 ALA A CA 1
ATOM 2362 C C . ALA A 1 313 ? -17.414 -2.853 5.445 1.00 89.81 313 ALA A C 1
ATOM 2364 O O . ALA A 1 313 ? -17.030 -2.109 6.344 1.00 89.81 313 ALA A O 1
ATOM 2365 N N . THR A 1 314 ? -18.692 -3.215 5.330 1.00 93.69 314 THR A N 1
ATOM 2366 C CA . THR A 1 314 ? -19.720 -2.830 6.307 1.00 93.69 314 THR A CA 1
ATOM 2367 C C . THR A 1 314 ? -20.314 -4.066 6.968 1.00 93.69 314 THR A C 1
ATOM 2369 O O . THR A 1 314 ? -20.840 -4.944 6.284 1.00 93.69 314 THR A O 1
ATOM 2372 N N . VAL A 1 315 ? -20.259 -4.129 8.298 1.00 95.06 315 VAL A N 1
ATOM 2373 C CA . VAL A 1 315 ? -20.805 -5.222 9.106 1.00 95.06 315 VAL A CA 1
ATOM 2374 C C . VAL A 1 315 ? -22.178 -4.864 9.668 1.00 95.06 315 VAL A C 1
ATOM 2376 O O . VAL A 1 315 ? -22.385 -3.784 10.210 1.00 95.06 315 VAL A O 1
ATOM 2379 N N . SER A 1 316 ? -23.115 -5.804 9.586 1.00 95.50 316 SER A N 1
ATOM 2380 C CA . SER A 1 316 ? -24.467 -5.725 10.146 1.00 95.50 316 SER A CA 1
ATOM 2381 C C . SER A 1 316 ? -24.852 -7.035 10.843 1.00 95.50 316 SER A C 1
ATOM 2383 O O . SER A 1 316 ? -24.106 -8.014 10.798 1.00 95.50 316 SER A O 1
ATOM 2385 N N . GLY A 1 317 ? -26.025 -7.066 11.480 1.00 95.62 317 GLY A N 1
ATOM 2386 C CA . GLY A 1 317 ? -26.567 -8.263 12.125 1.00 95.62 317 GLY A CA 1
ATOM 2387 C C . GLY A 1 317 ? -26.498 -8.219 13.651 1.00 95.62 317 GLY A C 1
ATOM 2388 O O . GLY A 1 317 ? -26.421 -7.145 14.249 1.00 95.62 317 GLY A O 1
ATOM 2389 N N . ALA A 1 318 ? -26.596 -9.391 14.271 1.00 96.00 318 ALA A N 1
ATOM 2390 C CA . ALA A 1 318 ? -26.749 -9.560 15.719 1.00 96.00 318 ALA A CA 1
ATOM 2391 C C . ALA A 1 318 ? -25.670 -10.460 16.351 1.00 96.00 318 ALA A C 1
ATOM 2393 O O . ALA A 1 318 ? -25.717 -10.718 17.552 1.00 96.00 318 ALA A O 1
ATOM 2394 N N . GLY A 1 319 ? -24.731 -10.974 15.552 1.00 94.62 319 GLY A N 1
ATOM 2395 C CA . GLY A 1 319 ? -23.593 -11.755 16.033 1.00 94.62 319 GLY A CA 1
ATOM 2396 C C . GLY A 1 319 ? -22.406 -10.898 16.470 1.00 94.62 319 GLY A C 1
ATOM 2397 O O . GLY A 1 319 ? -22.436 -9.670 16.420 1.00 94.62 319 GLY A O 1
ATOM 2398 N N . ASP A 1 320 ? -21.341 -11.564 16.896 1.00 95.50 320 ASP A N 1
ATOM 2399 C CA . ASP A 1 320 ? -20.186 -10.916 17.511 1.00 95.50 320 ASP A CA 1
ATOM 2400 C C . ASP A 1 320 ? -19.106 -10.559 16.478 1.00 95.50 320 ASP A C 1
ATOM 2402 O O . ASP A 1 320 ? -18.832 -11.325 15.555 1.00 95.50 320 ASP A O 1
ATOM 2406 N N . VAL A 1 321 ? -18.431 -9.424 16.661 1.00 95.62 321 VAL A N 1
ATOM 2407 C CA . VAL A 1 321 ? -17.262 -9.014 15.867 1.00 95.62 321 VAL A CA 1
ATOM 2408 C C . VAL A 1 321 ? -16.069 -8.871 16.800 1.00 95.62 321 VAL A C 1
ATOM 2410 O O . VAL A 1 321 ? -16.161 -8.189 17.814 1.00 95.62 321 VAL A O 1
ATOM 2413 N N . LYS A 1 322 ? -14.945 -9.510 16.484 1.00 94.81 322 LYS A N 1
ATOM 2414 C CA . LYS A 1 322 ? -13.722 -9.488 17.293 1.00 94.81 322 LYS A CA 1
ATOM 2415 C C . LYS A 1 322 ? -12.573 -8.899 16.489 1.00 94.81 322 LYS A C 1
ATOM 2417 O O . LYS A 1 322 ? -12.337 -9.356 15.376 1.00 94.81 322 LYS A O 1
ATOM 2422 N N . ALA A 1 323 ? -11.841 -7.954 17.064 1.00 93.12 323 ALA A N 1
ATOM 2423 C CA . ALA A 1 323 ? -10.650 -7.364 16.458 1.00 93.12 323 ALA A CA 1
ATOM 2424 C C . ALA A 1 323 ? -9.581 -7.075 17.517 1.00 93.12 323 ALA A C 1
ATOM 2426 O O . ALA A 1 323 ? -9.885 -6.947 18.704 1.00 93.12 323 ALA A O 1
ATOM 2427 N N . ALA A 1 324 ? -8.322 -6.973 17.088 1.00 91.38 324 ALA A N 1
ATOM 2428 C CA . ALA A 1 324 ? -7.231 -6.595 17.978 1.00 91.38 324 ALA A CA 1
ATOM 2429 C C . ALA A 1 324 ? -7.327 -5.112 18.355 1.00 91.38 324 ALA A C 1
ATOM 2431 O O . ALA A 1 324 ? -7.346 -4.789 19.543 1.00 91.38 324 ALA A O 1
ATOM 2432 N N . ALA A 1 325 ? -7.456 -4.236 17.359 1.00 90.06 325 ALA A N 1
ATOM 2433 C CA . ALA A 1 325 ? -7.666 -2.808 17.538 1.00 90.06 325 ALA A CA 1
ATOM 2434 C C . ALA A 1 325 ? -8.979 -2.349 16.892 1.00 90.06 325 ALA A C 1
ATOM 2436 O O . ALA A 1 325 ? -9.560 -3.037 16.054 1.00 90.06 325 ALA A O 1
ATOM 2437 N N . TRP A 1 326 ? -9.447 -1.164 17.285 1.00 90.75 326 TRP A N 1
ATOM 2438 C CA . TRP A 1 326 ? -10.628 -0.557 16.673 1.00 90.75 326 TRP A CA 1
ATOM 2439 C C . TRP A 1 326 ? -10.408 -0.208 15.201 1.00 90.75 326 TRP A C 1
ATOM 2441 O O . TRP A 1 326 ? -11.289 -0.448 14.387 1.00 90.75 326 TRP A O 1
ATOM 2451 N N . ASP A 1 327 ? -9.214 0.274 14.857 1.00 88.31 327 ASP A N 1
ATOM 2452 C CA . ASP A 1 327 ? -8.861 0.664 13.487 1.00 88.31 327 ASP A CA 1
ATOM 2453 C C . ASP A 1 327 ? -8.793 -0.530 12.518 1.00 88.31 327 ASP A C 1
ATOM 2455 O O . ASP A 1 327 ? -8.792 -0.344 11.304 1.00 88.31 327 ASP A O 1
ATOM 2459 N N . ASP A 1 328 ? -8.763 -1.762 13.038 1.00 88.94 328 ASP A N 1
ATOM 2460 C CA . ASP A 1 328 ? -8.856 -2.972 12.220 1.00 88.94 328 ASP A CA 1
ATOM 2461 C C . ASP A 1 328 ? -10.305 -3.307 11.837 1.00 88.94 328 ASP A C 1
ATOM 2463 O O . ASP A 1 328 ? -10.530 -4.109 10.928 1.00 88.94 328 ASP A O 1
ATOM 2467 N N . LEU A 1 329 ? -11.298 -2.758 12.548 1.00 91.12 329 LEU A N 1
ATOM 2468 C CA . LEU A 1 329 ? -12.694 -3.122 12.345 1.00 91.12 329 LEU A CA 1
ATOM 2469 C C . LEU A 1 329 ? -13.220 -2.622 10.991 1.00 91.12 329 LEU A C 1
ATOM 2471 O O . LEU A 1 329 ? -12.914 -1.510 10.560 1.00 91.12 329 LEU A O 1
ATOM 2475 N N . PRO A 1 330 ? -14.109 -3.403 10.357 1.00 92.00 330 PRO A N 1
ATOM 2476 C CA . PRO A 1 330 ? -14.989 -2.885 9.323 1.00 92.00 330 PRO A CA 1
ATOM 2477 C C . PRO A 1 330 ? -15.879 -1.759 9.844 1.00 92.00 330 PRO A C 1
ATOM 2479 O O . PRO A 1 330 ? -16.128 -1.643 11.048 1.00 92.00 330 PRO A O 1
ATOM 2482 N N . GLN A 1 331 ? -16.476 -1.008 8.921 1.00 93.75 331 GLN A N 1
ATOM 2483 C CA . GLN A 1 331 ? -17.547 -0.078 9.263 1.00 93.75 331 GLN A CA 1
ATOM 2484 C C . GLN A 1 331 ? -18.690 -0.838 9.943 1.00 93.75 331 GLN A C 1
ATOM 2486 O O . GLN A 1 331 ? -19.200 -1.824 9.409 1.00 93.75 331 GLN A O 1
ATOM 2491 N N . ILE A 1 332 ? -19.119 -0.389 11.119 1.00 94.56 332 ILE A N 1
ATOM 2492 C CA . ILE A 1 332 ? -20.249 -0.994 11.828 1.00 94.56 332 ILE A CA 1
ATOM 2493 C C . ILE A 1 332 ? -21.533 -0.291 11.385 1.00 94.56 332 ILE A C 1
ATOM 2495 O O . ILE A 1 332 ? -21.692 0.915 11.570 1.00 94.56 332 ILE A O 1
ATOM 2499 N N . ALA A 1 333 ? -22.459 -1.039 10.786 1.00 94.19 333 ALA A N 1
ATOM 2500 C CA . ALA A 1 333 ? -23.728 -0.494 10.324 1.00 94.19 333 ALA A CA 1
ATOM 2501 C C . ALA A 1 333 ? -24.573 0.022 11.504 1.00 94.19 333 ALA A C 1
ATOM 2503 O O . ALA A 1 333 ? -24.612 -0.627 12.550 1.00 94.19 333 ALA A O 1
ATOM 2504 N N . PRO A 1 334 ? -25.372 1.092 11.327 1.00 91.62 334 PRO A N 1
ATOM 2505 C CA . PRO A 1 334 ? -26.294 1.570 12.365 1.00 91.62 334 PRO A CA 1
ATOM 2506 C C . PRO A 1 334 ? -27.333 0.532 12.818 1.00 91.62 334 PRO A C 1
ATOM 2508 O O . PRO A 1 334 ? -27.907 0.651 13.894 1.00 91.62 334 PRO A O 1
ATOM 2511 N N . THR A 1 335 ? -27.602 -0.480 11.988 1.00 93.06 335 THR A N 1
ATOM 2512 C CA . THR A 1 335 ? -28.520 -1.589 12.283 1.00 93.06 335 THR A CA 1
ATOM 2513 C C . THR A 1 335 ? -27.847 -2.758 13.005 1.00 93.06 335 THR A C 1
ATOM 2515 O O . THR A 1 335 ? -28.502 -3.766 13.267 1.00 93.06 335 THR A O 1
ATOM 2518 N N . PHE A 1 336 ? -26.543 -2.681 13.276 1.00 95.81 336 PHE A N 1
ATOM 2519 C CA . PHE A 1 336 ? -25.829 -3.707 14.022 1.00 95.81 336 PHE A CA 1
ATOM 2520 C C . PHE A 1 336 ? -26.297 -3.714 15.482 1.00 95.81 336 PHE A C 1
ATOM 2522 O O . PHE A 1 336 ? -26.328 -2.686 16.151 1.00 95.81 336 PHE A O 1
ATOM 2529 N N . THR A 1 337 ? -26.673 -4.893 15.970 1.00 95.06 337 THR A N 1
ATOM 2530 C CA . THR A 1 337 ? -27.192 -5.115 17.333 1.00 95.06 337 THR A CA 1
ATOM 2531 C C . THR A 1 337 ? -26.361 -6.128 18.117 1.00 95.06 337 THR A C 1
ATOM 2533 O O . THR A 1 337 ? -26.685 -6.447 19.261 1.00 95.06 337 THR A O 1
ATOM 2536 N N . GLY A 1 338 ? -25.299 -6.644 17.497 1.00 95.12 338 GLY A N 1
ATOM 2537 C CA . GLY A 1 338 ? -24.354 -7.553 18.123 1.00 95.12 338 GLY A CA 1
ATOM 2538 C C . GLY A 1 338 ? -23.356 -6.838 19.031 1.00 95.12 338 GLY A C 1
ATOM 2539 O O . GLY A 1 338 ? -23.552 -5.692 19.447 1.00 95.12 338 GLY A O 1
ATOM 2540 N N . ARG A 1 339 ? -22.259 -7.528 19.346 1.00 95.62 339 ARG A N 1
ATOM 2541 C CA . ARG A 1 339 ? -21.206 -7.014 20.231 1.00 95.62 339 ARG A CA 1
ATOM 2542 C C . ARG A 1 339 ? -19.880 -6.908 19.498 1.00 95.62 339 ARG A C 1
ATOM 2544 O O . ARG A 1 339 ? -19.527 -7.783 18.711 1.00 95.62 339 ARG A O 1
ATOM 2551 N N . VAL A 1 340 ? -19.122 -5.865 19.813 1.00 96.31 340 VAL A N 1
ATOM 2552 C CA . VAL A 1 340 ? -17.734 -5.702 19.375 1.00 96.31 340 VAL A CA 1
ATOM 2553 C C . VAL A 1 340 ? -16.804 -6.077 20.523 1.00 96.31 340 VAL A C 1
ATOM 2555 O O . VAL A 1 340 ? -16.930 -5.540 21.619 1.00 96.31 340 VAL A O 1
ATOM 2558 N N . PHE A 1 341 ? -15.858 -6.979 20.278 1.00 95.31 341 PHE A N 1
ATOM 2559 C CA . PHE A 1 341 ? -14.816 -7.372 21.220 1.00 95.31 341 PHE A CA 1
ATOM 2560 C C . PHE A 1 341 ? -13.478 -6.851 20.723 1.00 95.31 341 PHE A C 1
ATOM 2562 O O . PHE A 1 341 ? -12.965 -7.322 19.707 1.00 95.31 341 PHE A O 1
ATOM 2569 N N . LEU A 1 342 ? -12.899 -5.918 21.468 1.00 94.25 342 LEU A N 1
ATO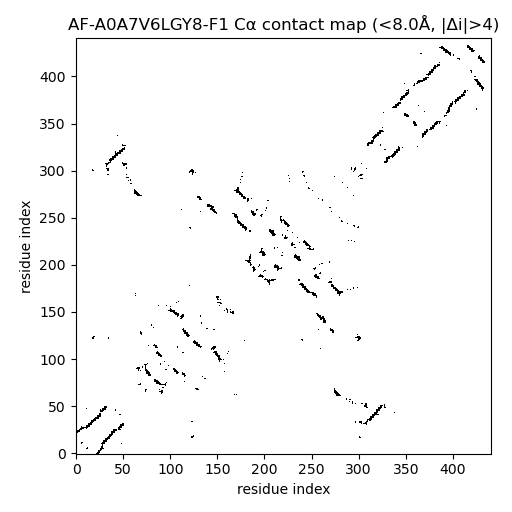M 2570 C CA . LEU A 1 342 ? -11.505 -5.552 21.284 1.00 94.25 342 LEU A CA 1
ATOM 2571 C C . LEU A 1 342 ? -10.652 -6.445 22.179 1.00 94.25 342 LEU A C 1
ATOM 2573 O O . LEU A 1 342 ? -10.950 -6.606 23.362 1.00 94.25 342 LEU A O 1
ATOM 2577 N N . THR A 1 343 ? -9.620 -7.060 21.610 1.00 93.31 343 THR A N 1
ATOM 2578 C CA . THR A 1 343 ? -8.720 -7.953 22.356 1.00 93.31 343 THR A CA 1
ATOM 2579 C C . THR A 1 343 ? -7.391 -7.299 22.716 1.00 93.31 343 THR A C 1
ATOM 2581 O O . THR A 1 343 ? -6.676 -7.833 23.558 1.00 93.31 343 THR A O 1
ATOM 2584 N N . GLY A 1 344 ? -7.043 -6.177 22.081 1.00 92.81 344 GLY A N 1
ATOM 2585 C CA . GLY A 1 344 ? -5.872 -5.379 22.427 1.00 92.81 344 GLY A CA 1
ATOM 2586 C C . GLY A 1 344 ? -6.045 -4.667 23.767 1.00 92.81 344 GLY A C 1
ATOM 2587 O O . GLY A 1 344 ? -7.124 -4.175 24.094 1.00 92.81 344 GLY A O 1
ATOM 2588 N N . ASP A 1 345 ? -4.963 -4.597 24.533 1.00 93.50 345 ASP A N 1
ATOM 2589 C CA . ASP A 1 345 ? -4.891 -3.992 25.866 1.00 93.50 345 ASP A CA 1
ATOM 2590 C C . ASP A 1 345 ? -4.499 -2.504 25.836 1.00 93.50 345 ASP A C 1
ATOM 2592 O O . ASP A 1 345 ? -4.234 -1.903 26.879 1.00 93.50 345 ASP A O 1
ATOM 2596 N N . SER A 1 346 ? -4.473 -1.891 24.651 1.00 93.69 346 SER A N 1
ATOM 2597 C CA . SER A 1 346 ? -4.080 -0.500 24.451 1.00 93.69 346 SER A CA 1
ATOM 2598 C C . SER A 1 346 ? -5.041 0.222 23.514 1.00 93.69 346 SER A C 1
ATOM 2600 O O . SER A 1 346 ? -5.399 -0.294 22.456 1.00 93.69 346 SER A O 1
ATOM 2602 N N . LEU A 1 347 ? -5.432 1.436 23.899 1.00 94.00 347 LEU A N 1
ATOM 2603 C CA . LEU A 1 347 ? -6.225 2.361 23.094 1.00 94.00 347 LEU A CA 1
ATOM 2604 C C . LEU A 1 347 ? -5.496 3.702 23.025 1.00 94.00 347 LEU A C 1
ATOM 2606 O O . LEU A 1 347 ? -5.130 4.261 24.060 1.00 94.00 347 LEU A O 1
ATOM 2610 N N . ALA A 1 348 ? -5.295 4.227 21.821 1.00 93.75 348 ALA A N 1
ATOM 2611 C CA . ALA A 1 348 ? -4.585 5.481 21.601 1.00 93.75 348 ALA A CA 1
ATOM 2612 C C . ALA A 1 348 ? -5.511 6.528 20.980 1.00 93.75 348 ALA A C 1
ATOM 2614 O O . ALA A 1 348 ? -6.219 6.253 20.016 1.00 93.75 348 ALA A O 1
ATOM 2615 N N . PHE A 1 349 ? -5.469 7.742 21.521 1.00 94.31 349 PHE A N 1
ATOM 2616 C CA . PHE A 1 349 ? -6.261 8.874 21.061 1.00 94.31 349 PHE A CA 1
ATOM 2617 C C . PHE A 1 349 ? -5.352 10.084 20.857 1.00 94.31 349 PHE A C 1
ATOM 2619 O O . PHE A 1 349 ? -4.501 10.380 21.699 1.00 94.31 349 PHE A O 1
ATOM 2626 N N . ALA A 1 350 ? -5.561 10.817 19.767 1.00 92.75 350 ALA A N 1
ATOM 2627 C CA . ALA A 1 350 ? -4.994 12.148 19.603 1.00 92.75 350 ALA A CA 1
ATOM 2628 C C . ALA A 1 350 ? -6.050 13.205 19.944 1.00 92.75 350 ALA A C 1
ATOM 2630 O O . ALA A 1 350 ? -7.209 13.115 19.522 1.00 92.75 350 ALA A O 1
ATOM 2631 N N . PHE A 1 351 ? -5.630 14.186 20.737 1.00 91.50 351 PHE A N 1
ATOM 2632 C CA . PHE A 1 351 ? -6.464 15.252 21.260 1.00 91.50 351 PHE A CA 1
ATOM 2633 C C . PHE A 1 351 ? -5.945 16.608 20.781 1.00 91.50 351 PHE A C 1
ATOM 2635 O O . PHE A 1 351 ? -4.851 17.030 21.165 1.00 91.50 351 PHE A O 1
ATOM 2642 N N . ASP A 1 352 ? -6.746 17.309 19.988 1.00 90.31 352 ASP A N 1
ATOM 2643 C CA . ASP A 1 352 ? -6.490 18.680 19.570 1.00 90.31 352 ASP A CA 1
ATOM 2644 C C . ASP A 1 352 ? -7.705 19.573 19.880 1.00 90.31 352 ASP A C 1
ATOM 2646 O O . ASP A 1 352 ? -8.720 19.505 19.187 1.00 90.31 352 ASP A O 1
ATOM 2650 N N . PRO A 1 353 ? -7.630 20.440 20.906 1.00 83.12 353 PRO A N 1
ATOM 2651 C CA . PRO A 1 353 ? -8.721 21.340 21.271 1.00 83.12 353 PRO A CA 1
ATOM 2652 C C . PRO A 1 353 ? -9.069 22.375 20.192 1.00 83.12 353 PRO A C 1
ATOM 2654 O O . PRO A 1 353 ? -10.072 23.067 20.350 1.00 83.12 353 PRO A O 1
ATOM 2657 N N . ALA A 1 354 ? -8.269 22.513 19.129 1.00 85.06 354 ALA A N 1
ATOM 2658 C CA . ALA A 1 354 ? -8.596 23.377 17.999 1.00 85.06 354 ALA A CA 1
ATOM 2659 C C . ALA A 1 354 ? -9.664 22.784 17.057 1.00 85.06 354 ALA A C 1
ATOM 2661 O O . ALA A 1 354 ? -10.199 23.511 16.221 1.00 85.06 354 ALA A O 1
ATOM 2662 N N . LEU A 1 355 ? -9.981 21.490 17.173 1.00 83.56 355 LEU A N 1
ATOM 2663 C CA . LEU A 1 355 ? -10.948 20.805 16.312 1.00 83.56 355 LEU A CA 1
ATOM 2664 C C . LEU A 1 355 ? -12.381 20.885 16.861 1.00 83.56 355 LEU A C 1
ATOM 2666 O O . LEU A 1 355 ? -12.591 20.912 18.074 1.00 83.56 355 LEU A O 1
ATOM 2670 N N . GLU A 1 356 ? -13.382 20.839 15.969 1.00 80.88 356 GLU A N 1
ATOM 2671 C CA . GLU A 1 356 ? -14.811 20.764 16.345 1.00 80.88 356 GLU A CA 1
ATOM 2672 C C . GLU A 1 356 ? -15.119 19.526 17.204 1.00 80.88 356 GLU A C 1
ATOM 2674 O O . GLU A 1 356 ? -15.944 19.573 18.118 1.00 80.88 356 GLU A O 1
ATOM 2679 N N . THR A 1 357 ? -14.400 18.430 16.952 1.00 83.88 357 THR A N 1
ATOM 2680 C CA . THR A 1 357 ? -14.337 17.234 17.792 1.00 83.88 357 THR A CA 1
ATOM 2681 C C . THR A 1 357 ? -12.906 17.080 18.302 1.00 83.88 357 THR A C 1
ATOM 2683 O O . THR A 1 357 ? -12.062 16.539 17.586 1.00 83.88 357 THR A O 1
ATOM 2686 N N . PRO A 1 358 ? -12.599 17.545 19.528 1.00 85.81 358 PRO A N 1
ATOM 2687 C CA . PRO A 1 358 ? -11.224 17.591 20.017 1.00 85.81 358 PRO A CA 1
ATOM 2688 C C . PRO A 1 358 ? -10.504 16.244 20.039 1.00 85.81 358 PRO A C 1
ATOM 2690 O O . PRO A 1 358 ? -9.284 16.195 19.986 1.00 85.81 358 PRO A O 1
ATOM 2693 N N . VAL A 1 359 ? -11.246 15.140 20.114 1.00 85.94 359 VAL A N 1
ATOM 2694 C CA . VAL A 1 359 ? -10.709 13.788 19.956 1.00 85.94 359 VAL A CA 1
ATOM 2695 C C . VAL A 1 359 ? -10.792 13.424 18.478 1.00 85.94 359 VAL A C 1
ATOM 2697 O O . VAL A 1 359 ? -11.881 13.402 17.914 1.00 85.94 359 VAL A O 1
ATOM 2700 N N . THR A 1 360 ? -9.651 13.124 17.866 1.00 79.56 360 THR A N 1
ATOM 2701 C CA . THR A 1 360 ? -9.564 12.845 16.420 1.00 79.56 360 THR A CA 1
ATOM 2702 C C . THR A 1 360 ? -10.058 11.450 16.037 1.00 79.56 360 THR A C 1
ATOM 2704 O O . THR A 1 360 ? -10.601 11.298 14.952 1.00 79.56 360 THR A O 1
ATOM 2707 N N . ASN A 1 361 ? -9.962 10.467 16.944 1.00 81.12 361 ASN A N 1
ATOM 2708 C CA . ASN A 1 361 ? -10.354 9.070 16.703 1.00 81.12 361 ASN A CA 1
ATOM 2709 C C . ASN A 1 361 ? -11.179 8.484 17.872 1.00 81.12 361 ASN A C 1
ATOM 2711 O O . ASN A 1 361 ? -10.729 7.542 18.528 1.00 81.12 361 ASN A O 1
ATOM 2715 N N . PRO A 1 362 ? -12.347 9.054 18.229 1.00 84.44 362 PRO A N 1
ATOM 2716 C CA . PRO A 1 362 ? -13.212 8.433 19.224 1.00 84.44 362 PRO A CA 1
ATOM 2717 C C . PRO A 1 362 ? -13.729 7.088 18.702 1.00 84.44 362 PRO A C 1
ATOM 2719 O O . PRO A 1 362 ? -13.949 6.903 17.505 1.00 84.44 362 PRO A O 1
ATOM 2722 N N . ILE A 1 363 ? -13.940 6.151 19.617 1.00 90.88 363 ILE A N 1
ATOM 2723 C CA . ILE A 1 363 ? -14.345 4.785 19.292 1.00 90.88 363 ILE A CA 1
ATOM 2724 C C . ILE A 1 363 ? -15.824 4.588 19.612 1.00 90.88 363 ILE A C 1
ATOM 2726 O O . ILE A 1 363 ? -16.272 4.932 20.702 1.00 90.88 363 ILE A O 1
ATOM 2730 N N . GLY A 1 364 ? -16.556 3.947 18.703 1.00 88.44 364 GLY A N 1
ATOM 2731 C CA . GLY A 1 364 ? -17.910 3.461 18.947 1.00 88.44 364 GLY A CA 1
ATOM 2732 C C . GLY A 1 364 ? -19.029 4.440 18.600 1.00 88.44 364 GLY A C 1
ATOM 2733 O O . GLY A 1 364 ? -18.831 5.454 17.936 1.00 88.44 364 GLY A O 1
ATOM 2734 N N . ALA A 1 365 ? -20.241 4.075 19.007 1.00 88.00 365 ALA A N 1
ATOM 2735 C CA . ALA A 1 365 ? -21.466 4.823 18.768 1.00 88.00 365 ALA A CA 1
ATOM 2736 C C . ALA A 1 365 ? -22.474 4.560 19.893 1.00 88.00 365 ALA A C 1
ATOM 2738 O O . ALA A 1 365 ? -22.427 3.529 20.571 1.00 88.00 365 ALA A O 1
ATOM 2739 N N . ALA A 1 366 ? -23.429 5.473 20.073 1.00 86.62 366 ALA A N 1
ATOM 2740 C CA . ALA A 1 366 ? -24.481 5.317 21.070 1.00 86.62 366 ALA A CA 1
ATOM 2741 C C . ALA A 1 366 ? -25.236 3.984 20.891 1.00 86.62 366 ALA A C 1
ATOM 2743 O O . ALA A 1 366 ? -25.753 3.686 19.817 1.00 86.62 366 ALA A O 1
ATOM 2744 N N . GLY A 1 367 ? -25.313 3.190 21.962 1.00 85.62 367 GLY A N 1
ATOM 2745 C CA . GLY A 1 367 ? -26.003 1.895 21.970 1.00 85.62 367 GLY A CA 1
ATOM 2746 C C . GLY A 1 367 ? -25.193 0.711 21.429 1.00 85.62 367 GLY A C 1
ATOM 2747 O O . GLY A 1 367 ? -25.645 -0.423 21.572 1.00 85.62 367 GLY A O 1
ATOM 2748 N N . LEU A 1 368 ? -23.995 0.931 20.876 1.00 94.00 368 LEU A N 1
ATOM 2749 C CA . LEU A 1 368 ? -23.111 -0.159 20.461 1.00 94.00 368 LEU A CA 1
ATOM 2750 C C . LEU A 1 368 ? -22.564 -0.895 21.688 1.00 94.00 368 LEU A C 1
ATOM 2752 O O . LEU A 1 368 ? -21.973 -0.273 22.567 1.00 94.00 368 LEU A O 1
ATOM 2756 N N . ALA A 1 369 ? -22.720 -2.217 21.750 1.00 95.06 369 ALA A N 1
ATOM 2757 C CA . ALA A 1 369 ? -22.158 -3.015 22.835 1.00 95.06 369 ALA A CA 1
ATOM 2758 C C . ALA A 1 369 ? -20.665 -3.290 22.595 1.00 95.06 369 ALA A C 1
ATOM 2760 O O . ALA A 1 369 ? -20.300 -3.955 21.624 1.00 95.06 369 ALA A O 1
ATOM 2761 N N . ILE A 1 370 ? -19.809 -2.808 23.498 1.00 94.44 370 ILE A N 1
ATOM 2762 C CA . ILE A 1 370 ? -18.349 -2.918 23.403 1.00 94.44 370 ILE A CA 1
ATOM 2763 C C . ILE A 1 370 ? -17.820 -3.728 24.589 1.00 94.44 370 ILE A C 1
ATOM 2765 O O . ILE A 1 370 ? -18.034 -3.387 25.753 1.00 94.44 370 ILE A O 1
ATOM 2769 N N . SER A 1 371 ? -17.102 -4.802 24.287 1.00 94.25 371 SER A N 1
ATOM 2770 C CA . SER A 1 371 ? -16.354 -5.616 25.237 1.00 94.25 371 SER A CA 1
ATOM 2771 C C . SER A 1 371 ? -14.866 -5.310 25.099 1.00 94.25 371 SER A C 1
ATOM 2773 O O . SER A 1 371 ? -14.307 -5.396 24.008 1.00 94.25 371 SER A O 1
ATOM 2775 N N . LEU A 1 372 ? -14.229 -4.986 26.220 1.00 93.38 372 LEU A N 1
ATOM 2776 C CA . LEU A 1 372 ? -12.799 -4.693 26.327 1.00 93.38 372 LEU A CA 1
ATOM 2777 C C . LEU A 1 372 ? -12.112 -5.758 27.199 1.00 93.38 372 LEU A C 1
ATOM 2779 O O . LEU A 1 372 ? -12.815 -6.454 27.943 1.00 93.38 372 LEU A O 1
ATOM 2783 N N . PRO A 1 373 ? -10.775 -5.884 27.158 1.00 94.38 373 PRO A N 1
ATOM 2784 C CA . PRO A 1 373 ? -10.040 -6.732 28.093 1.00 94.38 373 PRO A CA 1
ATOM 2785 C C . PRO A 1 373 ? -10.232 -6.306 29.556 1.00 94.38 373 PRO A C 1
ATOM 2787 O O . PRO A 1 373 ? -10.724 -5.214 29.851 1.00 94.38 373 PRO A O 1
ATOM 2790 N N . ASP A 1 374 ? -9.797 -7.158 30.485 1.00 93.81 374 ASP A N 1
ATOM 2791 C CA . ASP A 1 374 ? -9.886 -6.888 31.928 1.00 93.81 374 ASP A CA 1
ATOM 2792 C C . ASP A 1 374 ? -9.043 -5.679 32.358 1.00 93.81 374 ASP A C 1
ATOM 2794 O O . ASP A 1 374 ? -9.370 -5.012 33.339 1.00 93.81 374 ASP A O 1
ATOM 2798 N N . ALA A 1 375 ? -7.978 -5.370 31.617 1.00 94.69 375 ALA A N 1
ATOM 2799 C CA . ALA A 1 375 ? -7.142 -4.197 31.821 1.00 94.69 375 ALA A CA 1
ATOM 2800 C C . ALA A 1 375 ? -6.800 -3.544 30.477 1.00 94.69 375 ALA A C 1
ATOM 2802 O O . ALA A 1 375 ? -6.429 -4.233 29.529 1.00 94.69 375 ALA A O 1
ATOM 2803 N N . VAL A 1 376 ? -6.918 -2.217 30.410 1.00 95.31 376 VAL A N 1
ATOM 2804 C CA . VAL A 1 376 ? -6.645 -1.419 29.209 1.00 95.31 376 VAL A CA 1
ATOM 2805 C C . VAL A 1 376 ? -5.822 -0.187 29.566 1.00 95.31 376 VAL A C 1
ATOM 2807 O O . VAL A 1 376 ? -6.169 0.585 30.465 1.00 95.31 376 VAL A O 1
ATOM 2810 N N . THR A 1 377 ? -4.748 0.036 28.816 1.00 96.44 377 THR A N 1
ATOM 2811 C CA . THR A 1 377 ? -3.991 1.286 28.830 1.00 96.44 377 THR A CA 1
ATOM 2812 C C . THR A 1 377 ? -4.577 2.243 27.801 1.00 96.44 377 THR A C 1
ATOM 2814 O O . THR A 1 377 ? -4.628 1.949 26.613 1.00 96.44 377 THR A O 1
ATOM 2817 N N . VAL A 1 378 ? -5.005 3.417 28.247 1.00 95.75 378 VAL A N 1
ATOM 2818 C CA . VAL A 1 378 ? -5.481 4.500 27.388 1.00 95.75 378 VAL A CA 1
ATOM 2819 C C . VAL A 1 378 ? -4.375 5.536 27.275 1.00 95.75 378 VAL A C 1
ATOM 2821 O O . VAL A 1 378 ? -3.983 6.138 28.272 1.00 95.75 378 VAL A O 1
ATOM 2824 N N . THR A 1 379 ? -3.878 5.753 26.064 1.00 95.38 379 THR A N 1
ATOM 2825 C CA . THR A 1 379 ? -2.876 6.776 25.764 1.00 95.38 379 THR A CA 1
ATOM 2826 C C . THR A 1 379 ? -3.544 7.964 25.089 1.00 95.38 379 THR A C 1
ATOM 2828 O O . THR A 1 379 ? -4.226 7.794 24.082 1.00 95.38 379 THR A O 1
ATOM 2831 N N . VAL A 1 380 ? -3.337 9.170 25.619 1.00 94.19 380 VAL A N 1
ATOM 2832 C CA . VAL A 1 380 ? -3.840 10.414 25.021 1.00 94.19 380 VAL A CA 1
ATOM 2833 C C . VAL A 1 380 ? -2.671 11.338 24.696 1.00 94.19 380 VAL A C 1
ATOM 2835 O O . VAL A 1 380 ? -1.963 11.792 25.597 1.00 94.19 380 VAL A O 1
ATOM 2838 N N . ALA A 1 381 ? -2.480 11.621 23.410 1.00 94.19 381 ALA A N 1
ATOM 2839 C CA . ALA A 1 381 ? -1.492 12.577 22.928 1.00 94.19 381 ALA A CA 1
ATOM 2840 C C . ALA A 1 381 ? -2.153 13.941 22.698 1.00 94.19 381 ALA A C 1
ATOM 2842 O O . ALA A 1 381 ? -3.044 14.065 21.859 1.00 94.19 381 ALA A O 1
ATOM 2843 N N . PHE A 1 382 ? -1.721 14.961 23.436 1.00 91.12 382 PHE A N 1
ATOM 2844 C CA . PHE A 1 382 ? -2.231 16.325 23.311 1.00 91.12 382 PHE A CA 1
ATOM 2845 C C . PHE A 1 382 ? -1.396 17.113 22.298 1.00 91.12 382 PHE A C 1
ATOM 2847 O O . PHE A 1 382 ? -0.189 17.274 22.480 1.00 91.12 382 PHE A O 1
ATOM 2854 N N . ALA A 1 383 ? -2.037 17.625 21.247 1.00 89.75 383 ALA A N 1
ATOM 2855 C CA . ALA A 1 383 ? -1.392 18.481 20.248 1.00 89.75 383 ALA A CA 1
ATOM 2856 C C . ALA A 1 383 ? -1.169 19.914 20.762 1.00 89.75 383 ALA A C 1
ATOM 2858 O O . ALA A 1 383 ? -0.239 20.602 20.342 1.00 89.75 383 ALA A O 1
ATOM 2859 N N . SER A 1 384 ? -2.017 20.373 21.686 1.00 85.94 384 SER A N 1
ATOM 2860 C CA . SER A 1 384 ? -1.925 21.690 22.316 1.00 85.94 384 SER A CA 1
ATOM 2861 C C . SER A 1 384 ? -2.579 21.692 23.707 1.00 85.94 384 SER A C 1
ATOM 2863 O O . SER A 1 384 ? -3.082 20.668 24.177 1.00 85.94 384 SER A O 1
ATOM 2865 N N . LYS A 1 385 ? -2.537 22.834 24.411 1.00 84.00 385 LYS A N 1
ATOM 2866 C CA . LYS A 1 385 ? -3.069 22.965 25.778 1.00 84.00 385 LYS A CA 1
ATOM 2867 C C . LYS A 1 385 ? -4.574 22.639 25.809 1.00 84.00 385 LYS A C 1
ATOM 2869 O O . LYS A 1 385 ? -5.346 23.398 25.225 1.00 84.00 385 LYS A O 1
ATOM 2874 N N . PRO A 1 386 ? -5.015 21.596 26.537 1.00 85.50 386 PRO A N 1
ATOM 2875 C CA . PRO A 1 386 ? -6.420 21.216 26.555 1.00 85.50 386 PRO A CA 1
ATOM 2876 C C . PRO A 1 386 ? -7.272 22.211 27.351 1.00 85.50 386 PRO A C 1
ATOM 2878 O O . PRO A 1 386 ? -6.850 22.739 28.384 1.00 85.50 386 PRO A O 1
ATOM 2881 N N . ASN A 1 387 ? -8.508 22.418 26.897 1.00 85.31 387 ASN A N 1
ATOM 2882 C CA . ASN A 1 387 ? -9.527 23.121 27.670 1.00 85.31 387 ASN A CA 1
ATOM 2883 C C . ASN A 1 387 ? -10.112 22.191 28.739 1.00 85.31 387 ASN A C 1
ATOM 2885 O O . ASN A 1 387 ? -10.283 20.992 28.505 1.00 85.31 387 ASN A O 1
ATOM 2889 N N . ALA A 1 388 ? -10.468 22.751 29.895 1.00 87.00 388 ALA A N 1
ATOM 2890 C CA . ALA A 1 388 ? -11.210 22.020 30.917 1.00 87.00 388 ALA A CA 1
ATOM 2891 C C . ALA A 1 388 ? -12.542 21.500 30.357 1.00 87.00 388 ALA A C 1
ATOM 2893 O O . ALA A 1 388 ? -13.237 22.224 29.645 1.00 87.00 388 ALA A O 1
ATOM 2894 N N . GLY A 1 389 ? -12.901 20.262 30.692 1.00 89.62 389 GLY A N 1
ATOM 2895 C CA . GLY A 1 389 ? -14.119 19.636 30.185 1.00 89.62 389 GLY A CA 1
ATOM 2896 C C . GLY A 1 389 ? -14.078 18.113 30.211 1.00 89.62 389 GLY A C 1
ATOM 2897 O O . GLY A 1 389 ? -13.061 17.512 30.552 1.00 89.62 389 GLY A O 1
ATOM 2898 N N . SER A 1 390 ? -15.201 17.504 29.838 1.00 91.69 390 SER A N 1
ATOM 2899 C CA . SER A 1 390 ? -15.352 16.056 29.694 1.00 91.69 390 SER A CA 1
ATOM 2900 C C . SER A 1 390 ? -15.474 15.708 28.220 1.00 91.69 390 SER A C 1
ATOM 2902 O O . SER A 1 390 ? -16.405 16.154 27.550 1.00 91.69 390 SER A O 1
ATOM 2904 N N . TYR A 1 391 ? -14.564 14.877 27.730 1.00 92.00 391 TYR A N 1
ATOM 2905 C CA . TYR A 1 391 ? -14.492 14.488 26.326 1.00 92.00 391 TYR A CA 1
ATOM 2906 C C . TYR A 1 391 ? -14.684 12.985 26.210 1.00 92.00 391 TYR A C 1
ATOM 2908 O O . TYR A 1 391 ? -14.053 12.213 26.929 1.00 92.00 391 TYR A O 1
ATOM 2916 N N . LYS A 1 392 ? -15.585 12.547 25.334 1.00 92.00 392 LYS A N 1
ATOM 2917 C CA . LYS A 1 392 ? -15.871 11.122 25.182 1.00 92.00 392 LYS A CA 1
ATOM 2918 C C . LYS A 1 392 ? -14.773 10.464 24.341 1.00 92.00 392 LYS A C 1
ATOM 2920 O O . LYS A 1 392 ? -14.503 10.923 23.236 1.00 92.00 392 LYS A O 1
ATOM 2925 N N . LEU A 1 393 ? -14.150 9.412 24.870 1.00 94.06 393 LEU A N 1
ATOM 2926 C CA . LEU A 1 393 ? -13.152 8.608 24.153 1.00 94.06 393 LEU A CA 1
ATOM 2927 C C . LEU A 1 393 ? -13.784 7.356 23.542 1.00 94.06 393 LEU A C 1
ATOM 2929 O O . LEU A 1 393 ? -13.493 6.999 22.405 1.00 94.06 393 LEU A O 1
ATOM 2933 N N . ILE A 1 394 ? -14.664 6.709 24.307 1.00 93.00 394 ILE A N 1
ATOM 2934 C CA . ILE A 1 394 ? -15.400 5.514 23.894 1.00 93.00 394 ILE A CA 1
ATOM 2935 C C . ILE A 1 394 ? -16.887 5.813 24.052 1.00 93.00 394 ILE A C 1
ATOM 2937 O O . ILE A 1 394 ? -17.309 6.197 25.144 1.00 93.00 394 ILE A O 1
ATOM 2941 N N . ASP A 1 395 ? -17.664 5.637 22.988 1.00 91.69 395 ASP A N 1
ATOM 2942 C CA . ASP A 1 395 ? -19.120 5.735 22.966 1.00 91.69 395 ASP A CA 1
ATOM 2943 C C . ASP A 1 395 ? -19.746 4.362 22.753 1.00 91.69 395 ASP A C 1
ATOM 2945 O O . ASP A 1 395 ? -19.460 3.677 21.776 1.00 91.69 395 ASP A O 1
ATOM 2949 N N . GLY A 1 396 ? -20.596 3.943 23.683 1.00 90.50 396 GLY A N 1
ATOM 2950 C CA . GLY A 1 396 ? -21.233 2.636 23.614 1.00 90.50 396 GLY A CA 1
ATOM 2951 C C . GLY A 1 396 ? -21.482 2.031 24.983 1.00 90.50 396 GLY A C 1
ATOM 2952 O O . GLY A 1 396 ? -21.022 2.522 26.011 1.00 90.50 396 GLY A O 1
ATOM 2953 N N . THR A 1 397 ? -22.239 0.945 25.006 1.00 92.75 397 THR A N 1
ATOM 2954 C CA . THR A 1 397 ? -22.496 0.186 26.222 1.00 92.75 397 THR A CA 1
ATOM 2955 C C . THR A 1 397 ? -21.311 -0.717 26.533 1.00 92.75 397 THR A C 1
ATOM 2957 O O . THR A 1 397 ? -21.069 -1.692 25.822 1.00 92.75 397 THR A O 1
ATOM 2960 N N . LEU A 1 398 ? -20.582 -0.414 27.610 1.00 90.88 398 LEU A N 1
ATOM 2961 C CA . LEU A 1 398 ? -19.494 -1.273 28.077 1.00 90.88 398 LEU A CA 1
ATOM 2962 C C . LEU A 1 398 ? -20.072 -2.567 28.654 1.00 90.88 398 LEU A C 1
ATOM 2964 O O . LEU A 1 398 ? -20.798 -2.546 29.648 1.00 90.88 398 LEU A O 1
ATOM 2968 N N . VAL A 1 399 ? -19.739 -3.698 28.035 1.00 89.62 399 VAL A N 1
ATOM 2969 C CA . VAL A 1 399 ? -20.187 -5.027 28.480 1.00 89.62 399 VAL A CA 1
ATOM 2970 C C . VAL A 1 399 ? -19.458 -5.438 29.763 1.00 89.62 399 VAL A C 1
ATOM 2972 O O . VAL A 1 399 ? -20.069 -5.983 30.680 1.00 89.62 399 VAL A O 1
ATOM 2975 N N . ASN A 1 400 ? -18.167 -5.108 29.859 1.00 83.81 400 ASN A N 1
ATOM 2976 C CA . ASN A 1 400 ? -17.321 -5.419 31.008 1.00 83.81 400 ASN A CA 1
ATOM 2977 C C . ASN A 1 400 ? -17.172 -4.179 31.899 1.00 83.81 400 ASN A C 1
ATOM 2979 O O . ASN A 1 400 ? -16.225 -3.410 31.770 1.00 83.81 400 ASN A O 1
ATOM 2983 N N . ALA A 1 401 ? -18.110 -3.977 32.827 1.00 72.94 401 ALA A N 1
ATOM 2984 C CA . ALA A 1 401 ? -18.109 -2.806 33.716 1.00 72.94 401 ALA A CA 1
ATOM 2985 C C . ALA A 1 401 ? -16.887 -2.722 34.659 1.00 72.94 401 ALA A C 1
ATOM 2987 O O . ALA A 1 401 ? -16.632 -1.665 35.231 1.00 72.94 401 ALA A O 1
ATOM 2988 N N . ASN A 1 402 ? -16.138 -3.821 34.815 1.00 84.31 402 ASN A N 1
ATOM 2989 C CA . ASN A 1 402 ? -14.989 -3.928 35.717 1.00 84.31 402 ASN A CA 1
ATOM 2990 C C . ASN A 1 402 ? -13.628 -3.779 35.018 1.00 84.31 402 ASN A C 1
ATOM 2992 O O . ASN A 1 402 ? -12.609 -3.996 35.671 1.00 84.31 402 ASN A O 1
ATOM 2996 N N . THR A 1 403 ? -13.586 -3.440 33.722 1.00 90.19 403 THR A N 1
ATOM 2997 C CA . THR A 1 403 ? -12.315 -3.183 33.029 1.00 90.19 403 THR A CA 1
ATOM 2998 C C . THR A 1 403 ? -11.512 -2.117 33.778 1.00 90.19 403 THR A C 1
ATOM 3000 O O . THR A 1 403 ? -11.996 -1.012 34.038 1.00 90.19 403 THR A O 1
ATOM 3003 N N . LEU A 1 404 ? -10.269 -2.448 34.123 1.00 94.06 404 LEU A N 1
ATOM 3004 C CA . LEU A 1 404 ? -9.334 -1.537 34.765 1.00 94.06 404 LEU A CA 1
ATOM 3005 C C . LEU A 1 404 ? -8.685 -0.639 33.710 1.00 94.06 404 LEU A C 1
ATOM 3007 O O . LEU A 1 404 ? -7.964 -1.118 32.837 1.00 94.06 404 LEU A O 1
ATOM 3011 N N . PHE A 1 405 ? -8.891 0.671 33.822 1.00 94.88 405 PHE A N 1
ATOM 3012 C CA . PHE A 1 405 ? -8.289 1.645 32.915 1.00 94.88 405 PHE A CA 1
ATOM 3013 C C . PHE A 1 405 ? -7.073 2.322 33.544 1.00 94.88 405 PHE A C 1
ATOM 3015 O O . PHE A 1 405 ? -7.166 2.891 34.633 1.00 94.88 405 PHE A O 1
ATOM 3022 N N . THR A 1 406 ? -5.955 2.326 32.821 1.00 95.94 406 THR A N 1
ATOM 3023 C CA . THR A 1 406 ? -4.767 3.126 33.152 1.00 95.94 406 THR A CA 1
ATOM 3024 C C . THR A 1 406 ? -4.616 4.246 32.133 1.00 95.94 406 THR A C 1
ATOM 3026 O O . THR A 1 406 ? -4.649 3.984 30.937 1.00 95.94 406 THR A O 1
ATOM 3029 N N . LEU A 1 407 ? -4.443 5.489 32.584 1.00 95.31 407 LEU A N 1
ATOM 3030 C CA . LEU A 1 407 ? -4.224 6.637 31.701 1.00 95.31 407 LEU A CA 1
ATOM 3031 C C . LEU A 1 407 ? -2.727 6.930 31.555 1.00 95.31 407 LEU A C 1
ATOM 3033 O O . LEU A 1 407 ? -2.032 7.112 32.552 1.00 95.31 407 LEU A O 1
ATOM 3037 N N . SER A 1 408 ? -2.268 7.053 30.314 1.00 94.25 408 SER A N 1
ATOM 3038 C CA . SER A 1 408 ? -0.971 7.609 29.935 1.00 94.25 408 SER A CA 1
ATOM 3039 C C . SER A 1 408 ? -1.196 8.851 29.073 1.00 94.25 408 SER A C 1
ATOM 3041 O O . SER A 1 408 ? -2.034 8.842 28.173 1.00 94.25 408 SER A O 1
ATOM 3043 N N . THR A 1 409 ? -0.475 9.938 29.336 1.00 91.69 409 THR A N 1
ATOM 3044 C CA . THR A 1 409 ? -0.621 11.193 28.583 1.00 91.69 409 THR A CA 1
ATOM 3045 C C . THR A 1 409 ? 0.720 11.691 28.077 1.00 91.69 409 THR A C 1
ATOM 3047 O O . THR A 1 409 ? 1.699 11.684 28.822 1.00 91.69 409 THR A O 1
ATOM 3050 N N . THR A 1 410 ? 0.751 12.211 26.854 1.00 91.06 410 THR A N 1
ATOM 3051 C CA . THR A 1 410 ? 1.918 12.890 26.272 1.00 91.06 410 THR A CA 1
ATOM 3052 C C . THR A 1 410 ? 1.525 14.274 25.756 1.00 91.06 410 THR A C 1
ATOM 3054 O O . THR A 1 410 ? 0.383 14.494 25.366 1.00 91.06 410 THR A O 1
ATOM 3057 N N . GLY A 1 411 ? 2.450 15.239 25.794 1.00 85.12 411 GLY A N 1
ATOM 3058 C CA . GLY A 1 411 ? 2.189 16.608 25.313 1.00 85.12 411 GLY A CA 1
ATOM 3059 C C . GLY A 1 411 ? 1.275 17.453 26.213 1.00 85.12 411 GLY A C 1
ATOM 3060 O O . GLY A 1 411 ? 0.854 18.539 25.823 1.00 85.12 411 GLY A O 1
ATOM 3061 N N . MET A 1 412 ? 0.961 16.983 27.424 1.00 79.88 412 MET A N 1
ATOM 3062 C CA . MET A 1 412 ? 0.133 17.733 28.366 1.00 79.88 412 MET A CA 1
ATOM 3063 C C . MET A 1 412 ? 0.908 18.939 28.918 1.00 79.88 412 MET A C 1
ATOM 3065 O O . MET A 1 412 ? 1.979 18.777 29.496 1.00 79.88 412 MET A O 1
ATOM 3069 N N . ALA A 1 413 ? 0.369 20.147 28.736 1.00 67.75 413 ALA A N 1
ATOM 3070 C CA . ALA A 1 413 ? 0.979 21.379 29.235 1.00 67.75 413 ALA A CA 1
ATOM 3071 C C . ALA A 1 413 ? 0.954 21.464 30.775 1.00 67.75 413 ALA A C 1
ATOM 3073 O O . ALA A 1 413 ? -0.001 21.009 31.415 1.00 67.75 413 ALA A O 1
ATOM 3074 N N . ASP A 1 414 ? 1.973 22.109 31.352 1.00 64.00 414 ASP A N 1
ATOM 3075 C CA . ASP A 1 414 ? 2.220 22.159 32.796 1.00 64.00 414 ASP A CA 1
ATOM 3076 C C . ASP A 1 414 ? 0.986 22.588 33.621 1.00 64.00 414 ASP A C 1
ATOM 3078 O O . ASP A 1 414 ? 0.387 23.649 33.423 1.00 64.00 414 ASP A O 1
ATOM 3082 N N . GLY A 1 415 ? 0.612 21.732 34.579 1.00 66.38 415 GLY A N 1
ATOM 3083 C CA . GLY A 1 415 ? -0.386 21.990 35.623 1.00 66.38 415 GLY A CA 1
ATOM 3084 C C . GLY A 1 415 ? -1.800 21.451 35.374 1.00 66.38 415 GLY A C 1
ATOM 3085 O O . GLY A 1 415 ? -2.561 21.333 36.333 1.00 66.38 415 GLY A O 1
ATOM 3086 N N . SER A 1 416 ? -2.172 21.098 34.140 1.00 74.56 416 SER A N 1
ATOM 3087 C CA . SER A 1 416 ? -3.481 20.466 33.886 1.00 74.56 416 SER A CA 1
ATOM 3088 C C . SER A 1 416 ? -3.469 19.010 34.357 1.00 74.56 416 SER A C 1
ATOM 3090 O O . SER A 1 416 ? -2.449 18.336 34.243 1.00 74.56 416 SER A O 1
ATOM 3092 N N . THR A 1 417 ? -4.594 18.503 34.868 1.00 85.69 417 THR A N 1
ATOM 3093 C CA . THR A 1 417 ? -4.713 17.078 35.227 1.00 85.69 417 THR A CA 1
ATOM 3094 C C . THR A 1 417 ? -5.803 16.411 34.402 1.00 85.69 417 THR A C 1
ATOM 3096 O O . THR A 1 417 ? -6.861 16.994 34.177 1.00 85.69 417 THR A O 1
ATOM 3099 N N . ALA A 1 418 ? -5.532 15.198 33.927 1.00 90.44 418 ALA A N 1
ATOM 3100 C CA . ALA A 1 418 ? -6.475 14.383 33.174 1.00 90.44 418 ALA A CA 1
ATOM 3101 C C . ALA A 1 418 ? -6.808 13.126 33.972 1.00 90.44 418 ALA A C 1
ATOM 3103 O O . ALA A 1 418 ? -5.934 12.540 34.617 1.00 90.44 418 ALA A O 1
ATOM 3104 N N . LYS A 1 419 ? -8.072 12.711 33.933 1.00 93.81 419 LYS A N 1
ATOM 3105 C CA . LYS A 1 419 ? -8.534 11.462 34.543 1.00 93.81 419 LYS A CA 1
ATOM 3106 C C . LYS A 1 419 ? -9.507 10.760 33.614 1.00 93.81 419 LYS A C 1
ATOM 3108 O O . LYS A 1 419 ? -10.232 11.407 32.864 1.00 93.81 419 LYS A O 1
ATOM 3113 N N . LEU A 1 420 ? -9.530 9.436 33.692 1.00 95.00 420 LEU A N 1
ATOM 3114 C CA . LEU A 1 420 ? -10.545 8.639 33.020 1.00 95.00 420 LEU A CA 1
ATOM 3115 C C . LEU A 1 420 ? -11.735 8.430 33.944 1.00 95.00 420 LEU A C 1
ATOM 3117 O O . LEU A 1 420 ? -11.574 8.174 35.139 1.00 95.00 420 LEU A O 1
ATOM 3121 N N . ARG A 1 421 ? -12.927 8.482 33.361 1.00 93.06 421 ARG A N 1
ATOM 3122 C CA . ARG A 1 421 ? -14.177 8.117 34.016 1.00 93.06 421 ARG A CA 1
ATOM 3123 C C . ARG A 1 421 ? -14.925 7.128 33.137 1.00 93.06 421 ARG A C 1
ATOM 3125 O O . ARG A 1 421 ? -15.430 7.485 32.074 1.00 93.06 421 ARG A O 1
ATOM 3132 N N . ALA A 1 422 ? -14.996 5.883 33.593 1.00 91.06 422 ALA A N 1
ATOM 3133 C CA . ALA A 1 422 ? -15.834 4.865 32.978 1.00 91.06 422 ALA A CA 1
ATOM 3134 C C . ALA A 1 422 ? -17.286 5.020 33.453 1.00 91.06 422 ALA A C 1
ATOM 3136 O O . ALA A 1 422 ? -17.553 5.289 34.626 1.00 91.06 422 ALA A O 1
ATOM 3137 N N . ALA A 1 423 ? -18.224 4.856 32.530 1.00 88.50 423 ALA A N 1
ATOM 3138 C CA . ALA A 1 423 ? -19.657 4.850 32.766 1.00 88.50 423 ALA A CA 1
ATOM 3139 C C . ALA A 1 423 ? -20.306 3.754 31.909 1.00 88.50 423 ALA A C 1
ATOM 3141 O O . ALA A 1 423 ? -19.698 3.230 30.979 1.00 88.50 423 ALA A O 1
ATOM 3142 N N . ALA A 1 424 ? -21.571 3.428 32.184 1.00 84.25 424 ALA A N 1
ATOM 3143 C CA . ALA A 1 424 ? -22.288 2.407 31.417 1.00 84.25 424 ALA A CA 1
ATOM 3144 C C . ALA A 1 424 ? -22.352 2.720 29.910 1.00 84.25 424 ALA A C 1
ATOM 3146 O O . ALA A 1 424 ? -22.423 1.800 29.107 1.00 84.25 424 ALA A O 1
ATOM 3147 N N . ASN A 1 425 ? -22.321 4.005 29.539 1.00 87.56 425 ASN A N 1
ATOM 3148 C CA . ASN A 1 425 ? -22.378 4.490 28.160 1.00 87.56 425 ASN A CA 1
ATOM 3149 C C . ASN A 1 425 ? -21.009 4.881 27.572 1.00 87.56 425 ASN A C 1
ATOM 3151 O O . ASN A 1 425 ? -20.977 5.603 26.573 1.00 87.56 425 ASN A O 1
ATOM 3155 N N . GLY A 1 426 ? -19.904 4.447 28.189 1.00 92.00 426 GLY A N 1
ATOM 3156 C CA . GLY A 1 426 ? -18.572 4.569 27.606 1.00 92.00 426 GLY A CA 1
ATOM 3157 C C . GLY A 1 426 ? -17.503 5.092 28.560 1.00 92.00 426 GLY A C 1
ATOM 3158 O O . GLY A 1 426 ? -17.659 5.071 29.782 1.00 92.00 426 GLY A O 1
ATOM 3159 N N . VAL A 1 427 ? -16.396 5.574 27.995 1.00 94.00 427 VAL A N 1
ATOM 3160 C CA . VAL A 1 427 ? -15.244 6.099 28.745 1.00 94.00 427 VAL A CA 1
ATOM 3161 C C . VAL A 1 427 ? -15.005 7.554 28.374 1.00 94.00 427 VAL A C 1
ATOM 3163 O O . VAL A 1 427 ? -14.955 7.915 27.196 1.00 94.00 427 VAL A O 1
ATOM 3166 N N . TRP A 1 428 ? -14.838 8.382 29.399 1.00 94.25 428 TRP A N 1
ATOM 3167 C CA . TRP A 1 428 ? -14.646 9.822 29.290 1.00 94.25 428 TRP A CA 1
ATOM 3168 C C . TRP A 1 428 ? -13.253 10.221 29.772 1.00 94.25 428 TRP A C 1
ATOM 3170 O O . TRP A 1 428 ? -12.752 9.677 30.756 1.00 94.25 428 TRP A O 1
ATOM 3180 N N . LEU A 1 429 ? -12.660 11.197 29.093 1.00 94.94 429 LEU A N 1
ATOM 3181 C CA . LEU A 1 429 ? -11.485 11.943 29.513 1.00 94.94 429 LEU A CA 1
ATOM 3182 C C . LEU A 1 429 ? -11.946 13.244 30.171 1.00 94.94 429 LEU A C 1
ATOM 3184 O O . LEU A 1 429 ? -12.442 14.145 29.496 1.00 94.94 429 LEU A O 1
ATOM 3188 N N . ASP A 1 430 ? -11.769 13.344 31.481 1.00 93.69 430 ASP A N 1
ATOM 3189 C CA . ASP A 1 430 ? -12.068 14.548 32.247 1.00 93.69 430 ASP A CA 1
ATOM 3190 C C . ASP A 1 430 ? -10.775 15.367 32.411 1.00 93.69 430 ASP A C 1
ATOM 3192 O O . ASP A 1 430 ? -9.822 14.927 33.062 1.00 93.69 430 ASP A O 1
ATOM 3196 N N . ILE A 1 431 ? -10.736 16.559 31.808 1.00 90.75 431 ILE A N 1
ATOM 3197 C CA . ILE A 1 431 ? -9.656 17.544 31.943 1.00 90.75 431 ILE A CA 1
ATOM 3198 C C . ILE A 1 431 ? -10.032 18.542 33.033 1.00 90.75 431 ILE A C 1
ATOM 3200 O O . ILE A 1 431 ? -11.008 19.287 32.912 1.00 90.75 431 ILE A O 1
ATOM 3204 N N . ILE A 1 432 ? -9.226 18.580 34.090 1.00 85.31 432 ILE A N 1
ATOM 3205 C CA . ILE A 1 432 ? -9.425 19.442 35.253 1.00 85.31 432 ILE A CA 1
ATOM 3206 C C . ILE A 1 432 ? -8.445 20.622 35.153 1.00 85.31 432 ILE A C 1
ATOM 3208 O O . ILE A 1 432 ? -7.236 20.397 35.003 1.00 85.31 432 ILE A O 1
ATOM 3212 N N . PRO A 1 433 ? -8.932 21.875 35.244 1.00 72.19 433 PRO A N 1
ATOM 3213 C CA . PRO A 1 433 ? -8.077 23.048 35.159 1.00 72.19 433 PRO A CA 1
ATOM 3214 C C . PRO A 1 433 ? -7.146 23.145 36.370 1.00 72.19 433 PRO A C 1
ATOM 3216 O O . PRO A 1 433 ? -7.533 22.858 37.504 1.00 72.19 433 PRO A O 1
ATOM 3219 N N . SER A 1 434 ? -5.930 23.628 36.137 1.00 66.44 434 SER A N 1
ATOM 3220 C CA . SER A 1 434 ? -5.018 24.088 37.182 1.00 66.44 434 SER A CA 1
ATOM 3221 C C . SER A 1 434 ? -5.548 25.397 37.775 1.00 66.44 434 SER A C 1
ATOM 3223 O O . SER A 1 434 ? -5.340 26.471 37.216 1.00 66.44 434 SER A O 1
ATOM 3225 N N . GLY A 1 435 ? -6.259 25.324 38.901 1.00 58.53 435 GLY A N 1
ATOM 3226 C CA . GLY A 1 435 ? -6.732 26.496 39.637 1.00 58.53 435 GLY A CA 1
ATOM 3227 C C . GLY A 1 435 ? -6.571 26.323 41.144 1.00 58.53 435 GLY A C 1
ATOM 3228 O O . GLY A 1 435 ? -7.125 25.396 41.730 1.00 58.53 435 GLY A O 1
ATOM 3229 N N . THR A 1 436 ? -5.810 27.223 41.766 1.00 47.84 436 THR A N 1
ATOM 3230 C CA . THR A 1 436 ? -5.653 27.351 43.219 1.00 47.84 436 THR A CA 1
ATOM 3231 C C . THR A 1 436 ? -7.006 27.603 43.885 1.00 47.84 436 THR A C 1
ATOM 3233 O O . THR A 1 436 ? -7.701 28.561 43.555 1.00 47.84 436 THR A O 1
ATOM 3236 N N . LEU A 1 437 ? -7.356 26.771 44.865 1.00 44.91 437 LEU A N 1
ATOM 3237 C CA . LEU A 1 437 ? -8.476 26.995 45.777 1.00 44.91 437 LEU A CA 1
ATOM 3238 C C . LEU A 1 437 ? -8.106 28.169 46.701 1.00 44.91 437 LEU A C 1
ATOM 3240 O O . LEU A 1 437 ? -7.355 27.987 47.655 1.00 44.91 437 LEU A O 1
ATOM 3244 N N . ILE A 1 438 ? -8.585 29.383 46.415 1.00 44.38 438 ILE A N 1
ATOM 3245 C CA . ILE A 1 438 ? -8.554 30.474 47.397 1.00 44.38 438 ILE A CA 1
ATOM 3246 C C . ILE A 1 438 ? -9.916 30.496 48.087 1.00 44.38 438 ILE A C 1
ATOM 3248 O O . ILE A 1 438 ? -10.894 31.007 47.545 1.00 44.38 438 ILE A O 1
ATOM 3252 N N . LEU A 1 439 ? -9.973 29.921 49.287 1.00 43.84 439 LEU A N 1
ATOM 3253 C CA . LEU A 1 439 ? -11.048 30.180 50.237 1.00 43.84 439 LEU A CA 1
ATOM 3254 C C . LEU A 1 439 ? -10.695 31.496 50.951 1.00 43.84 439 LEU A C 1
ATOM 3256 O O . LEU A 1 439 ? -9.748 31.521 51.735 1.00 43.84 439 LEU A O 1
ATOM 3260 N N . VAL A 1 440 ? -11.404 32.589 50.666 1.00 41.62 440 VAL A N 1
ATOM 3261 C CA . VAL A 1 440 ? -11.367 33.781 51.530 1.00 41.62 440 VAL A CA 1
ATOM 3262 C C . VAL A 1 440 ? -12.619 33.735 52.399 1.00 41.62 440 VAL A C 1
ATOM 3264 O O . VAL A 1 440 ? -13.726 33.676 51.863 1.00 41.62 440 VAL A O 1
ATOM 3267 N N . GLN A 1 441 ? -12.402 33.654 53.715 1.00 47.44 441 GLN A N 1
ATOM 3268 C CA . GLN A 1 441 ? -13.429 33.677 54.762 1.00 47.44 441 GLN A CA 1
ATOM 3269 C C . GLN A 1 441 ? -14.107 35.038 54.882 1.00 47.44 441 GLN A C 1
ATOM 3271 O O . GLN A 1 441 ? -13.410 36.058 54.673 1.00 47.44 441 GLN A O 1
#